Protein AF-0000000085066834 (afdb_homodimer)

Organism: Acidithiobacillus ferrooxidans (strain ATCC 23270 / DSM 14882 / CIP 104768 / NCIMB 8455) (NCBI:txid243159)

Radius of gyration: 25.01 Å; Cα contacts (8 Å, |Δi|>4): 1212; chains: 2; bounding box: 52×75×50 Å

Foldseek 3Di:
DQDPPPPPVDDQVNQFVCVVPLQKAKDKFKQAQLRTPPLVVRVVLRCVLCVQSVADDDDSVVVVVVSVVVCVVDDTDRIKIKMKMKTRAGDDDDDSPRHDHIDIDIDIGHADDDDLVLQVQFFAEEAFPQAQEWAGQNQQGNTSPLVSLVVRVVRDDPRGPWHFHHHPVQKTAAISQWFKWFADPQEIEGEDARGHYYCAPLNVVLVVVCVVVPRHYDYYIDHPVVVVRTQWMWTAHNAAQITTHQHYPHDGHRTCNDPSNVVSSVVVVVVVHGDDD/DPDPPPPPVDDQVNQFVCVVPLQKAKDKFKQAQLRTPPLVVRVVLRCVLCVQSVADDDDSVVVVVVSVVVCVVDDTDRIKIKMKMKTSAGDDDDDSPRHDHIDIDIDIGHADDDDLVCQVQFFAEEAFPQAQEWAGQNQQGNTSPLVSLVVRVVRDDPRGPWHFHHHPVQWTAAISQWFKWFADPQEIEGEDARGHYYPAPLNVVLVVVCVVVPRHYDYYIDHPVVVVRTQWMWTAHNAAQITTHQHYPHDGHRTCNDPSNVVSSVVVVVVVHGDDD

Secondary structure (DSSP, 8-state):
-------TT--HHHHBHHHHH--EEEEEEEEETTEETTHHHHHHHHHHHHHHTTPPPPPHHHHHHHHHHHHHTS---SEEEEEEEEE--B-SSS-GGG----EEEEEEEE-----GGGTTT-EEEEE-SSPBP-SSGGGGS-BS--HHHHHHHHHS-TT-SEEEEEBTTSBEEEESSSEEEEEETTEEEEE--TTSS---HHHHHHHHHHHHTT--EEEE--BGGGGGG-SEEEEEETTTEEEEEEEETTEE--GGG-HHHHHHHHHHHHTT-S---/-----B-TT--HHHHBHHHHH--EEEEEEEEETTEETTHHHHHHHHHHHHHHTTPPPPPHHHHHHHHHHHHHTS---SEEEEEEEEE--B-SSS-GGG----EEEEEEEE-----GGGTTT-EEEEE-SSPBP-SSGGGGS-BS--HHHHHHHHHS-TT-SEEEEEBTTSBEEEESSSEEEEEETTEEEEE--TTSS---HHHHHHHHHHHHTT--EEEE--BGGGGGG-SEEEEEETTTEEEEEEEETTEE--GGG-HHHHHHHHHHHHTT-S---

Sequence (554 aa):
MDGDPLVAGACDATLDRALHYGDGLFETIAVIRGVPLFWEEHLARLERGATILNIPAPHPEVWREDLRTALDAIPAQPRLLLKLTLGRGPGPGYGSAGAGPPRRYLWLSRWPERNPHYWNPGISAAACEVALLTGAPYLGVKSLNRLNQVMARDALAPEYAEGVMMDQSGLLREGIMSNLFWVMTGVVHTPELENGGIAGVQRAAILAWLQAHGVPTRLGHWPLTVLQDADEIFFSNSLIGVWPVRYFMGRELPGHDGPITSVLLAWTREMGLGPQPMDGDPLVAGACDATLDRALHYGDGLFETIAVIRGVPLFWEEHLARLERGATILNIPAPHPEVWREDLRTALDAIPAQPRLLLKLTLGRGPGPGYGSAGAGPPRRYLWLSRWPERNPHYWNPGISAAACEVALLTGAPYLGVKSLNRLNQVMARDALAPEYAEGVMMDQSGLLREGIMSNLFWVMTGVVHTPELENGGIAGVQRAAILAWLQAHGVPTRLGHWPLTVLQDADEIFFSNSLIGVWPVRYFMGRELPGHDGPITSVLLAWTREMGLGPQP

Solvent-accessible surface area (backbone atoms only — not comparable to full-atom values): 29028 Å² total; per-residue (Å²): 141,83,74,74,50,73,31,87,84,62,40,76,64,71,47,20,23,17,41,63,24,10,35,31,33,50,48,70,36,32,21,44,67,82,40,60,57,65,50,68,59,51,51,49,51,48,45,55,37,24,55,72,69,71,35,82,65,76,60,70,64,59,56,52,52,52,48,51,55,54,56,69,72,45,81,92,51,70,52,31,34,35,37,42,34,42,24,42,13,35,45,74,76,53,48,64,87,73,36,43,68,56,39,82,46,64,39,50,35,72,54,82,82,69,68,57,43,37,45,55,58,22,27,37,33,38,78,38,88,47,54,42,71,56,78,42,76,70,49,32,32,59,41,11,54,32,48,67,38,26,53,30,44,65,70,42,60,84,80,37,78,46,31,42,23,24,30,86,87,49,33,41,42,25,30,64,86,32,35,43,38,34,24,48,94,78,32,38,34,33,44,50,42,88,58,19,37,62,81,44,66,40,49,54,50,50,54,52,51,34,53,78,70,70,41,52,72,48,72,43,83,44,51,68,69,60,61,77,67,40,61,36,42,34,34,26,26,58,64,52,36,51,36,22,29,23,30,49,83,91,38,81,42,54,11,34,71,22,79,66,50,36,54,52,45,53,52,32,39,73,68,69,29,58,71,78,132,142,76,75,72,55,67,33,84,85,62,40,75,63,73,48,20,24,17,40,62,24,10,35,32,33,50,46,70,34,31,24,45,67,80,40,60,57,63,50,68,58,51,53,50,50,48,44,54,36,23,56,70,69,70,35,82,65,75,63,70,64,58,54,52,52,51,48,51,55,54,56,68,73,44,81,91,50,68,51,32,34,35,36,43,34,44,24,41,12,35,45,73,78,53,48,63,85,72,36,44,67,58,40,81,45,68,39,56,37,72,52,81,84,70,68,54,43,36,46,55,58,22,26,36,36,38,78,39,87,48,55,41,72,56,76,41,76,70,50,32,32,59,43,10,54,32,49,66,39,26,52,30,45,64,70,43,60,84,81,38,78,45,31,42,23,23,31,84,86,47,33,41,43,25,30,66,84,33,35,42,38,34,26,48,93,78,31,39,34,34,44,51,42,89,58,20,36,64,81,43,67,39,49,54,51,50,53,51,50,33,54,76,68,70,43,53,72,48,72,44,85,44,50,68,69,60,62,77,67,40,61,36,40,36,35,27,27,58,64,52,36,52,36,23,28,23,32,46,83,91,38,81,42,53,10,34,69,22,78,66,50,36,54,53,45,54,54,33,39,74,69,68,29,57,71,78,133

Nearest PDB structures (foldseek):
  2y4r-assembly1_B  TM=9.196E-01  e=1.314E-25  Pseudomonas aeruginosa PAO1
  5cm0-assembly1_B-2  TM=8.762E-01  e=2.856E-23  Geoglobus acetivorans
  6thq-assembly1_A  TM=8.817E-01  e=1.125E-18  Thermoproteus uzoniensis 768-20
  2dab-assembly1_A  TM=8.550E-01  e=9.388E-19  Bacillus sp. YM-1
  4tvi-assembly1_B  TM=8.442E-01  e=9.876E-17  Brucella abortus 2308

InterPro domains:
  IPR001544 Aminotransferase class IV [PF01063] (24-246)
  IPR017824 Aminodeoxychorismate lyase, class IV [TIGR03461] (15-248)
  IPR018300 Aminotransferase, class IV, conserved site [PS00770] (174-203)
  IPR036038 Aminotransferase-like, PLP-dependent enzymes [SSF56752] (15-270)
  IPR043131 Branched-chain-amino-acid aminotransferase-like, N-terminal [G3DSA:3.30.470.10] (11-107)
  IPR043132 Branched-chain-amino-acid aminotransferase-like, C-terminal [G3DSA:3.20.10.10] (117-264)
  IPR050571 Class-IV Pyridoxal-Phosphate-Dependent Aminotransferase [PTHR42743] (15-271)

Structure (mmCIF, N/CA/C/O backbone):
data_AF-0000000085066834-model_v1
#
loop_
_entity.id
_entity.type
_entity.pdbx_description
1 polymer 'aminodeoxychorismate lyase'
#
loop_
_atom_site.group_PDB
_atom_site.id
_atom_site.type_symbol
_atom_site.label_atom_id
_atom_site.label_alt_id
_atom_site.label_comp_id
_atom_site.label_asym_id
_atom_site.label_entity_id
_atom_site.label_seq_id
_atom_site.pdbx_PDB_ins_code
_atom_site.Cartn_x
_atom_site.Cartn_y
_atom_site.Cartn_z
_atom_site.occupancy
_atom_site.B_iso_or_equiv
_atom_site.auth_seq_id
_atom_site.auth_comp_id
_atom_site.auth_asym_id
_atom_site.auth_atom_id
_atom_site.pdbx_PDB_model_num
ATOM 1 N N . MET A 1 1 ? -22.203 10.453 16.875 1 18.72 1 MET A N 1
ATOM 2 C CA . MET A 1 1 ? -22.828 11.125 15.742 1 18.72 1 MET A CA 1
ATOM 3 C C . MET A 1 1 ? -22 10.93 14.477 1 18.72 1 MET A C 1
ATOM 5 O O . MET A 1 1 ? -20.969 11.57 14.312 1 18.72 1 MET A O 1
ATOM 9 N N . ASP A 1 2 ? -21.859 9.617 13.836 1 23.91 2 ASP A N 1
ATOM 10 C CA . ASP A 1 2 ? -21.359 8.539 12.984 1 23.91 2 ASP A CA 1
ATOM 11 C C . ASP A 1 2 ? -21.656 8.82 11.516 1 23.91 2 ASP A C 1
ATOM 13 O O . ASP A 1 2 ? -22.812 8.75 11.086 1 23.91 2 ASP A O 1
ATOM 17 N N . GLY A 1 3 ? -21.438 9.992 10.914 1 29.48 3 GLY A N 1
ATOM 18 C CA . GLY A 1 3 ? -22.047 10.812 9.891 1 29.48 3 GLY A CA 1
ATOM 19 C C . GLY A 1 3 ? -22.141 10.117 8.547 1 29.48 3 GLY A C 1
ATOM 20 O O . GLY A 1 3 ? -21.312 9.266 8.219 1 29.48 3 GLY A O 1
ATOM 21 N N . ASP A 1 4 ? -23.422 9.836 8.219 1 34.69 4 ASP A N 1
ATOM 22 C CA . ASP A 1 4 ? -24 9.172 7.055 1 34.69 4 ASP A CA 1
ATOM 23 C C . ASP A 1 4 ? -23.5 9.805 5.758 1 34.69 4 ASP A C 1
ATOM 25 O O . ASP A 1 4 ? -23.938 10.898 5.387 1 34.69 4 ASP A O 1
ATOM 29 N N . PRO A 1 5 ? -22.203 9.836 5.566 1 36.81 5 PRO A N 1
ATOM 30 C CA . PRO A 1 5 ? -21.891 10.523 4.305 1 36.81 5 PRO A CA 1
ATOM 31 C C . PRO A 1 5 ? -22.828 10.094 3.168 1 36.81 5 PRO A C 1
ATOM 33 O O . PRO A 1 5 ? -23.188 8.914 3.068 1 36.81 5 PRO A O 1
ATOM 36 N N . LEU A 1 6 ? -23.766 11 2.842 1 38.53 6 LEU A N 1
ATOM 37 C CA . LEU A 1 6 ? -24.594 10.945 1.646 1 38.53 6 LEU A CA 1
ATOM 38 C C . LEU A 1 6 ? -23.766 10.57 0.422 1 38.53 6 LEU A C 1
ATOM 40 O O . LEU A 1 6 ? -22.953 11.367 -0.039 1 38.53 6 LEU A O 1
ATOM 44 N N . VAL A 1 7 ? -23 9.414 0.612 1 41.34 7 VAL A N 1
ATOM 45 C CA . VAL A 1 7 ? -22.266 9.094 -0.608 1 41.34 7 VAL A CA 1
ATOM 46 C C . VAL A 1 7 ? -23.25 8.625 -1.687 1 41.34 7 VAL A C 1
ATOM 48 O O . VAL A 1 7 ? -23.969 7.641 -1.495 1 41.34 7 VAL A O 1
ATOM 51 N N . ALA A 1 8 ? -23.641 9.469 -2.439 1 38.81 8 ALA A N 1
ATOM 52 C CA . ALA A 1 8 ? -24.312 8.914 -3.605 1 38.81 8 ALA A CA 1
ATOM 53 C C . ALA A 1 8 ? -23.578 7.703 -4.156 1 38.81 8 ALA A C 1
ATOM 55 O O . ALA A 1 8 ? -22.391 7.789 -4.492 1 38.81 8 ALA A O 1
ATOM 56 N N . GLY A 1 9 ? -24.141 6.543 -3.961 1 44.72 9 GLY A N 1
ATOM 57 C CA . GLY A 1 9 ? -23.609 5.273 -4.438 1 44.72 9 GLY A CA 1
ATOM 58 C C . GLY A 1 9 ? -22.812 4.527 -3.383 1 44.72 9 GLY A C 1
ATOM 59 O O . GLY A 1 9 ? -22.016 3.643 -3.707 1 44.72 9 GLY A O 1
ATOM 60 N N . ALA A 1 10 ? -23.109 5.016 -2.109 1 55.75 10 ALA A N 1
ATOM 61 C CA . ALA A 1 10 ? -22.344 4.449 -1.001 1 55.75 10 ALA A CA 1
ATOM 62 C C . ALA A 1 10 ? -22.844 3.051 -0.646 1 55.75 10 ALA A C 1
ATOM 64 O O . ALA A 1 10 ? -24.047 2.812 -0.597 1 55.75 10 ALA A O 1
ATOM 65 N N . CYS A 1 11 ? -22 2.08 -0.94 1 64.31 11 CYS A N 1
ATOM 66 C CA . CYS A 1 11 ? -22.172 0.755 -0.353 1 64.31 11 CYS A CA 1
ATOM 67 C C . CYS A 1 11 ? -21.188 0.544 0.794 1 64.31 11 CYS A C 1
ATOM 69 O O . CYS A 1 11 ? -20.312 1.379 1.029 1 64.31 11 CYS A O 1
ATOM 71 N N . ASP A 1 12 ? -21.5 -0.276 1.572 1 72.25 12 ASP A N 1
ATOM 72 C CA . ASP A 1 12 ? -20.734 -0.561 2.781 1 72.25 12 ASP A CA 1
ATOM 73 C C . ASP A 1 12 ? -19.234 -0.602 2.486 1 72.25 12 ASP A C 1
ATOM 75 O O . ASP A 1 12 ? -18.422 -0.123 3.285 1 72.25 12 ASP A O 1
ATOM 79 N N . ALA A 1 13 ? -18.953 -1.01 1.294 1 78.44 13 ALA A N 1
ATOM 80 C CA . ALA A 1 13 ? -17.547 -1.137 0.933 1 78.44 13 ALA A CA 1
ATOM 81 C C . ALA A 1 13 ? -16.891 0.234 0.802 1 78.44 13 ALA A C 1
ATOM 83 O O . ALA A 1 13 ? -15.688 0.379 1.048 1 78.44 13 ALA A O 1
ATOM 84 N N . THR A 1 14 ? -17.719 1.212 0.562 1 83.12 14 THR A N 1
ATOM 85 C CA . THR A 1 14 ? -17.172 2.549 0.354 1 83.12 14 THR A CA 1
ATOM 86 C C . THR A 1 14 ? -16.797 3.193 1.685 1 83.12 14 THR A C 1
ATOM 88 O O . THR A 1 14 ? -16.078 4.195 1.716 1 83.12 14 THR A O 1
ATOM 91 N N . LEU A 1 15 ? -17.203 2.559 2.734 1 85.69 15 LEU A N 1
ATOM 92 C CA . LEU A 1 15 ? -16.891 3.104 4.051 1 85.69 15 LEU A CA 1
ATOM 93 C C . LEU A 1 15 ? -15.727 2.359 4.684 1 85.69 15 LEU A C 1
ATOM 95 O O . LEU A 1 15 ? -15.219 2.771 5.73 1 85.69 15 LEU A O 1
ATOM 99 N N . ASP A 1 16 ? -15.398 1.299 4.059 1 91.88 16 ASP A N 1
ATOM 100 C CA . ASP A 1 16 ? -14.359 0.431 4.605 1 91.88 16 ASP A CA 1
ATOM 101 C C . ASP A 1 16 ? -12.977 1.032 4.391 1 91.88 16 ASP A C 1
ATOM 103 O O . ASP A 1 16 ? -12.625 1.428 3.277 1 91.88 16 ASP A O 1
ATOM 107 N N . ARG A 1 17 ? -12.164 1.095 5.465 1 96.38 17 ARG A N 1
ATOM 108 C CA . ARG A 1 17 ? -10.781 1.537 5.398 1 96.38 17 ARG A CA 1
ATOM 109 C C . ARG A 1 17 ? -10 0.752 4.348 1 96.38 17 ARG A C 1
ATOM 111 O O . ARG A 1 17 ? -8.977 1.225 3.844 1 96.38 17 ARG A O 1
ATOM 118 N N . ALA A 1 18 ? -10.539 -0.441 3.969 1 96.12 18 ALA A N 1
ATOM 119 C CA . ALA A 1 18 ? -9.938 -1.228 2.893 1 96.12 18 ALA A CA 1
ATOM 120 C C . ALA A 1 18 ? -9.883 -0.427 1.596 1 96.12 18 ALA A C 1
ATOM 122 O O . ALA A 1 18 ? -8.883 -0.469 0.876 1 96.12 18 ALA A O 1
ATOM 123 N N . LEU A 1 19 ? -10.898 0.319 1.286 1 94.19 19 LEU A N 1
ATOM 124 C 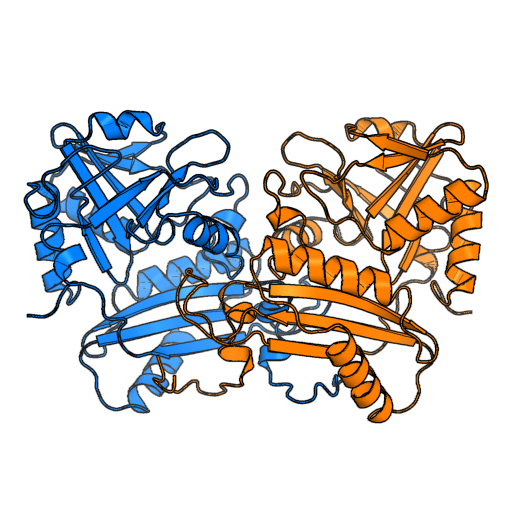CA . LEU A 1 19 ? -10.945 1.114 0.064 1 94.19 19 LEU A CA 1
ATOM 125 C C . LEU A 1 19 ? -10.078 2.365 0.194 1 94.19 19 LEU A C 1
ATOM 127 O O . LEU A 1 19 ? -9.438 2.783 -0.771 1 94.19 19 LEU A O 1
ATOM 131 N N . HIS A 1 20 ? -9.969 2.887 1.407 1 95.06 20 HIS A N 1
ATOM 132 C CA . HIS A 1 20 ? -9.422 4.227 1.591 1 95.06 20 HIS A CA 1
ATOM 133 C C . HIS A 1 20 ? -7.922 4.18 1.851 1 95.06 20 HIS A C 1
ATOM 135 O O . HIS A 1 20 ? -7.199 5.121 1.518 1 95.06 20 HIS A O 1
ATOM 141 N N . TYR A 1 21 ? -7.484 3.094 2.457 1 97.56 21 TYR A N 1
ATOM 142 C CA . TYR A 1 21 ? -6.098 3.059 2.906 1 97.56 21 TYR A CA 1
ATOM 143 C C . TYR A 1 21 ? -5.441 1.731 2.549 1 97.56 21 TYR A C 1
ATOM 145 O O . TYR A 1 21 ? -4.281 1.491 2.895 1 97.56 21 TYR A O 1
ATOM 153 N N . GLY A 1 22 ? -6.176 0.832 1.85 1 98.06 22 GLY A N 1
ATOM 154 C CA . GLY A 1 22 ? -5.672 -0.522 1.69 1 98.06 22 GLY A CA 1
ATOM 155 C C . GLY A 1 22 ? -5.512 -1.259 3.008 1 98.06 22 GLY A C 1
ATOM 156 O O . GLY A 1 22 ? -4.66 -2.141 3.133 1 98.06 22 GLY A O 1
ATOM 157 N N . ASP A 1 23 ? -6.293 -0.804 3.965 1 98.31 23 ASP A N 1
ATOM 158 C CA . ASP A 1 23 ? -6.215 -1.333 5.324 1 98.31 23 ASP A CA 1
ATOM 159 C C . ASP A 1 23 ? -6.949 -2.668 5.434 1 98.31 23 ASP A C 1
ATOM 161 O O . ASP A 1 23 ? -8.023 -2.746 6.039 1 98.31 23 ASP A O 1
ATOM 165 N N . GLY A 1 24 ? -6.32 -3.662 4.906 1 98.38 24 GLY A N 1
ATOM 166 C CA . GLY A 1 24 ? -6.855 -5.012 4.824 1 98.38 24 GLY A CA 1
ATOM 167 C C . GLY A 1 24 ? -5.906 -5.992 4.156 1 98.38 24 GLY A C 1
ATOM 168 O O . GLY A 1 24 ? -4.758 -5.652 3.871 1 98.38 24 GLY A O 1
ATOM 169 N N . LEU A 1 25 ? -6.355 -7.219 4.012 1 98.62 25 LEU A N 1
ATOM 170 C CA . LEU A 1 25 ? -5.562 -8.281 3.398 1 98.62 25 LEU A CA 1
ATOM 171 C C . LEU A 1 25 ? -6.461 -9.273 2.666 1 98.62 25 LEU A C 1
ATOM 173 O O . LEU A 1 25 ? -7.688 -9.203 2.764 1 98.62 25 LEU A O 1
ATOM 177 N N . PHE A 1 26 ? -5.82 -10.156 1.838 1 98.19 26 PHE A N 1
ATOM 178 C CA . PHE A 1 26 ? -6.641 -11.016 0.998 1 98.19 26 PHE A CA 1
ATOM 179 C C . PHE A 1 26 ? -5.957 -12.359 0.763 1 98.19 26 PHE A C 1
ATOM 181 O O . PHE A 1 26 ? -4.785 -12.531 1.104 1 98.19 26 PHE A O 1
ATOM 188 N N . GLU A 1 27 ? -6.676 -13.273 0.318 1 98.19 27 GLU A N 1
ATOM 189 C CA . GLU A 1 27 ? -6.227 -14.562 -0.186 1 98.19 27 GLU A CA 1
ATOM 190 C C . GLU A 1 27 ? -6.848 -14.875 -1.544 1 98.19 27 GLU A C 1
ATOM 192 O O . GLU A 1 27 ? -8.008 -14.539 -1.794 1 98.19 27 GLU A O 1
ATOM 197 N N . THR A 1 28 ? -6.117 -15.43 -2.389 1 98 28 THR A N 1
ATOM 198 C CA . THR A 1 28 ? -6.59 -16.016 -3.641 1 98 28 THR A CA 1
ATOM 199 C C . THR A 1 28 ? -6.426 -17.531 -3.631 1 98 28 THR A C 1
ATOM 201 O O . THR A 1 28 ? -5.324 -18.031 -3.416 1 98 28 THR A O 1
ATOM 204 N N . ILE A 1 29 ? -7.508 -18.219 -3.836 1 98.5 29 ILE A N 1
ATOM 205 C CA . ILE A 1 29 ? -7.547 -19.672 -3.617 1 98.5 29 ILE A CA 1
ATOM 206 C C . ILE A 1 29 ? -8.164 -20.359 -4.832 1 98.5 29 ILE A C 1
ATOM 208 O O . ILE A 1 29 ? -9.172 -19.891 -5.371 1 98.5 29 ILE A O 1
ATOM 212 N N . ALA A 1 30 ? -7.547 -21.438 -5.273 1 98.5 30 ALA A N 1
ATOM 213 C CA . ALA A 1 30 ? -8.156 -22.297 -6.293 1 98.5 30 ALA A CA 1
ATOM 214 C C . ALA A 1 30 ? -9.234 -23.188 -5.695 1 98.5 30 ALA A C 1
ATOM 216 O O . ALA A 1 30 ? -9.023 -23.828 -4.664 1 98.5 30 ALA A O 1
ATOM 217 N N . VAL A 1 31 ? -10.375 -23.188 -6.281 1 97.75 31 VAL A N 1
ATOM 218 C CA . VAL A 1 31 ? -11.438 -24.125 -5.93 1 97.75 31 VAL A CA 1
ATOM 219 C C . VAL A 1 31 ? -11.617 -25.141 -7.051 1 97.75 31 VAL A C 1
ATOM 221 O O . VAL A 1 31 ? -12.039 -24.797 -8.156 1 97.75 31 VAL A O 1
ATOM 224 N N . ILE A 1 32 ? -11.273 -26.391 -6.742 1 97.75 32 ILE A N 1
ATOM 225 C CA . ILE A 1 32 ? -11.344 -27.469 -7.715 1 97.75 32 ILE A CA 1
ATOM 226 C C . ILE A 1 32 ? -12.484 -28.422 -7.348 1 97.75 32 ILE A C 1
ATOM 228 O O . ILE A 1 32 ? -12.469 -29.031 -6.277 1 97.75 32 ILE A O 1
ATOM 232 N N . ARG A 1 33 ? -13.477 -28.484 -8.227 1 95.69 33 ARG A N 1
ATOM 233 C CA . ARG A 1 33 ? -14.656 -29.312 -7.992 1 95.69 33 ARG A CA 1
ATOM 234 C C . ARG A 1 33 ? -15.258 -29.047 -6.621 1 95.69 33 ARG A C 1
ATOM 236 O O . ARG A 1 33 ? -15.508 -29.969 -5.848 1 95.69 33 ARG A O 1
ATOM 243 N N . GLY A 1 34 ? -15.336 -27.797 -6.305 1 95.44 34 GLY A N 1
ATOM 244 C CA . GLY A 1 34 ? -16.016 -27.344 -5.105 1 95.44 34 GLY A CA 1
ATOM 245 C C . GLY A 1 34 ? -15.133 -27.375 -3.869 1 95.44 34 GLY A C 1
ATOM 246 O O . GLY A 1 34 ? -15.562 -26.984 -2.783 1 95.44 34 GLY A O 1
ATOM 247 N N . VAL A 1 35 ? -13.93 -27.828 -4.047 1 97.31 35 VAL A N 1
ATOM 248 C CA . VAL A 1 35 ? -13.031 -27.969 -2.906 1 97.31 35 VAL A CA 1
ATOM 249 C C . VAL A 1 35 ? -11.906 -26.938 -3 1 97.31 35 VAL A C 1
ATOM 251 O O . VAL A 1 35 ? -11.148 -26.922 -3.969 1 97.31 35 VAL A O 1
ATOM 254 N N . PRO A 1 36 ? -11.797 -26.016 -1.982 1 98.38 36 PRO A N 1
ATOM 255 C CA . PRO A 1 36 ? -10.672 -25.078 -1.989 1 98.38 36 PRO A CA 1
ATOM 256 C C . PRO A 1 36 ? -9.336 -25.75 -1.68 1 98.38 36 PRO A C 1
ATOM 258 O O . PRO A 1 36 ? -9.227 -26.484 -0.698 1 98.38 36 PRO A O 1
ATOM 261 N N . LEU A 1 37 ? -8.359 -25.516 -2.531 1 98.69 37 LEU A N 1
ATOM 262 C CA . LEU A 1 37 ? -7.035 -26.094 -2.305 1 98.69 37 LEU A CA 1
ATOM 263 C C . LEU A 1 37 ? -6.316 -25.359 -1.175 1 98.69 37 LEU A C 1
ATOM 265 O O . LEU A 1 37 ? -6.336 -24.125 -1.116 1 98.69 37 LEU A O 1
ATOM 269 N N . PHE A 1 38 ? -5.715 -26.172 -0.218 1 98.56 38 PHE A N 1
ATOM 270 C CA . PHE A 1 38 ? -4.887 -25.656 0.872 1 98.56 38 PHE A CA 1
ATOM 271 C C . PHE A 1 38 ? -5.652 -24.641 1.702 1 98.56 38 PHE A C 1
ATOM 273 O O . PHE A 1 38 ? -5.129 -23.562 2.018 1 98.56 38 PHE A O 1
ATOM 280 N N . TRP A 1 39 ? -6.883 -24.906 2.014 1 98.38 39 TRP A N 1
ATOM 281 C CA . TRP A 1 39 ? -7.797 -24.016 2.711 1 98.38 39 TRP A CA 1
ATOM 282 C C . TRP A 1 39 ? -7.223 -23.578 4.059 1 98.38 39 TRP A C 1
ATOM 284 O O . TRP A 1 39 ? -7.148 -22.391 4.355 1 98.38 39 TRP A O 1
ATOM 294 N N . GLU A 1 40 ? -6.809 -24.547 4.812 1 98.25 40 GLU A N 1
ATOM 295 C CA . GLU A 1 40 ? -6.316 -24.266 6.156 1 98.25 40 GLU A CA 1
ATOM 296 C C . GLU A 1 40 ? -5.055 -23.406 6.113 1 98.25 40 GLU A C 1
ATOM 298 O O . GLU A 1 40 ? -4.871 -22.516 6.945 1 98.25 40 GLU A O 1
ATOM 303 N N . GLU A 1 41 ? -4.16 -23.703 5.168 1 98.62 41 GLU A N 1
ATOM 304 C CA . GLU A 1 41 ? -2.922 -22.938 5.023 1 98.62 41 GLU A CA 1
ATOM 305 C C . GLU A 1 41 ? -3.207 -21.484 4.641 1 98.62 41 GLU A C 1
ATOM 307 O O . GLU A 1 41 ? -2.547 -20.578 5.129 1 98.62 41 GLU A O 1
ATOM 312 N N . HIS A 1 42 ? -4.188 -21.281 3.775 1 98.75 42 HIS A N 1
ATOM 313 C CA . HIS A 1 42 ? -4.574 -19.922 3.395 1 98.75 42 HIS A CA 1
ATOM 314 C C . HIS A 1 42 ? -5.16 -19.172 4.582 1 98.75 42 HIS A C 1
ATOM 316 O O . HIS A 1 42 ? -4.82 -18 4.805 1 98.75 42 HIS A O 1
ATOM 322 N N . LEU A 1 43 ? -6.031 -19.812 5.352 1 98.5 43 LEU A N 1
ATOM 323 C CA . LEU A 1 43 ? -6.652 -19.156 6.492 1 98.5 43 LEU A CA 1
ATOM 324 C C . LEU A 1 43 ? -5.617 -18.844 7.57 1 98.5 43 LEU A C 1
ATOM 326 O O . LEU A 1 43 ? -5.695 -17.812 8.234 1 98.5 43 LEU A O 1
ATOM 330 N N . ALA A 1 44 ? -4.695 -19.734 7.707 1 98.25 44 ALA A N 1
ATOM 331 C CA . ALA A 1 44 ? -3.619 -19.484 8.664 1 98.25 44 ALA A CA 1
ATOM 332 C C . ALA A 1 44 ? -2.793 -18.266 8.266 1 98.25 44 ALA A C 1
ATOM 334 O O . ALA A 1 44 ? -2.441 -17.453 9.109 1 98.25 44 ALA A O 1
ATOM 335 N N . ARG A 1 45 ? -2.461 -18.188 7 1 98 45 ARG A N 1
ATOM 336 C CA . ARG A 1 45 ? -1.711 -17.031 6.535 1 98 45 ARG A CA 1
ATOM 337 C C . ARG A 1 45 ? -2.525 -15.75 6.703 1 98 45 ARG A C 1
ATOM 339 O O . ARG A 1 45 ? -1.985 -14.703 7.082 1 98 45 ARG A O 1
ATOM 346 N N . LEU A 1 46 ? -3.77 -15.844 6.383 1 98.5 46 LEU A N 1
ATOM 347 C CA . LEU A 1 46 ? -4.66 -14.703 6.57 1 98.5 46 LEU A CA 1
ATOM 348 C C . LEU A 1 46 ? -4.648 -14.242 8.023 1 98.5 46 LEU A C 1
ATOM 350 O O . LEU A 1 46 ? -4.539 -13.039 8.297 1 98.5 46 LEU A O 1
ATOM 354 N N . GLU A 1 47 ? -4.734 -15.164 8.914 1 98.19 47 GLU A N 1
ATOM 355 C CA . GLU A 1 47 ? -4.754 -14.852 10.344 1 98.19 47 GLU A CA 1
ATOM 356 C C . GLU A 1 47 ? -3.436 -14.227 10.789 1 98.19 47 GLU A C 1
ATOM 358 O O . GLU A 1 47 ? -3.428 -13.258 11.555 1 98.19 47 GLU A O 1
ATOM 363 N N . ARG A 1 48 ? -2.34 -14.781 10.359 1 97.56 48 ARG A N 1
ATOM 364 C CA . ARG A 1 48 ? -1.032 -14.227 10.695 1 97.56 48 ARG A CA 1
ATOM 365 C C . ARG A 1 48 ? -0.896 -12.797 10.18 1 97.56 48 ARG A C 1
ATOM 367 O O . ARG A 1 48 ? -0.384 -11.922 10.891 1 97.56 48 ARG A O 1
ATOM 374 N N . GLY A 1 49 ? -1.302 -12.609 8.945 1 98.19 49 GLY A N 1
ATOM 375 C CA . GLY A 1 49 ? -1.277 -11.258 8.391 1 98.19 49 GLY A CA 1
ATOM 376 C C . GLY A 1 49 ? -2.152 -10.289 9.156 1 98.19 49 GLY A C 1
ATOM 377 O O . GLY A 1 49 ? -1.751 -9.148 9.406 1 98.19 49 GLY A O 1
ATOM 378 N N . ALA A 1 50 ? -3.344 -10.734 9.523 1 98.38 50 ALA A N 1
ATOM 379 C CA . ALA A 1 50 ? -4.258 -9.898 10.297 1 98.38 50 ALA A CA 1
ATOM 380 C C . ALA A 1 50 ? -3.627 -9.484 11.625 1 98.38 50 ALA A C 1
ATOM 382 O O . ALA A 1 50 ? -3.775 -8.336 12.062 1 98.38 50 ALA A O 1
ATOM 383 N N . THR A 1 51 ? -2.939 -10.383 12.234 1 97.81 51 THR A N 1
ATOM 384 C CA . THR A 1 51 ? -2.258 -10.102 13.492 1 97.81 51 THR A CA 1
ATOM 385 C C . THR A 1 51 ? -1.195 -9.023 13.297 1 97.81 51 THR A C 1
ATOM 387 O O . THR A 1 51 ? -1.105 -8.086 14.094 1 97.81 51 THR A O 1
ATOM 390 N N . ILE A 1 52 ? -0.447 -9.125 12.289 1 97 52 ILE A N 1
ATOM 391 C CA . ILE A 1 52 ? 0.608 -8.164 12 1 97 52 ILE A CA 1
ATOM 392 C C . ILE A 1 52 ? -0.003 -6.781 11.773 1 97 52 ILE A C 1
ATOM 394 O O . ILE A 1 52 ? 0.554 -5.77 12.203 1 97 52 ILE A O 1
ATOM 398 N N . LEU A 1 53 ? -1.189 -6.727 11.156 1 97.62 53 LEU A N 1
ATOM 399 C CA . LEU A 1 53 ? -1.853 -5.465 10.844 1 97.62 53 LEU A CA 1
ATOM 400 C C . LEU A 1 53 ? -2.738 -5.016 12 1 97.62 53 LEU A C 1
ATOM 402 O O . LEU A 1 53 ? -3.4 -3.979 11.914 1 97.62 53 LEU A O 1
ATOM 406 N N . ASN A 1 54 ? -2.844 -5.789 13.047 1 96.5 54 ASN A N 1
ATOM 407 C CA . ASN A 1 54 ? -3.697 -5.516 14.195 1 96.5 54 ASN A CA 1
ATOM 408 C C . ASN A 1 54 ? -5.172 -5.488 13.805 1 96.5 54 ASN A C 1
ATOM 410 O O . ASN A 1 54 ? -5.922 -4.621 14.258 1 96.5 54 ASN A O 1
ATOM 414 N N . ILE A 1 55 ? -5.57 -6.348 12.914 1 97.62 55 ILE A N 1
ATOM 415 C CA . ILE A 1 55 ? -6.969 -6.512 12.531 1 97.62 55 ILE A CA 1
ATOM 416 C C . ILE A 1 55 ? -7.535 -7.773 13.188 1 97.62 55 ILE A C 1
ATOM 418 O O . ILE A 1 55 ? -6.996 -8.867 13 1 97.62 55 ILE A O 1
ATOM 422 N N . PRO A 1 56 ? -8.547 -7.605 13.945 1 94.44 56 PRO A N 1
ATOM 423 C CA . PRO A 1 56 ? -9.148 -8.82 14.492 1 94.44 56 PRO A CA 1
ATOM 424 C C . PRO A 1 56 ? -9.695 -9.75 13.406 1 94.44 56 PRO A C 1
ATOM 426 O O . PRO A 1 56 ? -10.609 -9.375 12.672 1 94.44 56 PRO A O 1
ATOM 429 N N . ALA A 1 57 ? -9.125 -10.93 13.32 1 93.44 57 ALA A N 1
ATOM 430 C CA . ALA A 1 57 ? -9.555 -11.898 12.312 1 93.44 57 ALA A CA 1
ATOM 431 C C . ALA A 1 57 ? -10.805 -12.648 12.773 1 93.44 57 ALA A C 1
ATOM 433 O O . ALA A 1 57 ? -10.945 -12.977 13.953 1 93.44 57 ALA A O 1
ATOM 434 N N . PRO A 1 58 ? -11.656 -12.898 11.859 1 93.62 58 PRO A N 1
ATOM 435 C CA . PRO A 1 58 ? -12.805 -13.742 12.211 1 93.62 58 PRO A CA 1
ATOM 436 C C . PRO A 1 58 ? -12.406 -15.195 12.469 1 93.62 58 PRO A C 1
ATOM 438 O O . PRO A 1 58 ? -11.344 -15.641 12.031 1 93.62 58 PRO A O 1
ATOM 441 N N . HIS A 1 59 ? -13.297 -15.867 13.164 1 94.25 59 HIS A N 1
ATOM 442 C CA . HIS A 1 59 ? -13.117 -17.312 13.297 1 94.25 59 HIS A CA 1
ATOM 443 C C . HIS A 1 59 ? -13.133 -18 11.938 1 94.25 59 HIS A C 1
ATOM 445 O O . HIS A 1 59 ? -13.945 -17.656 11.078 1 94.25 59 HIS A O 1
ATOM 451 N N . PRO A 1 60 ? -12.25 -18.969 11.797 1 94.56 60 PRO A N 1
ATOM 452 C CA . PRO A 1 60 ? -12.141 -19.641 10.492 1 94.56 60 PRO A CA 1
ATOM 453 C C . PRO A 1 60 ? -13.469 -20.219 10.016 1 94.56 60 PRO A C 1
ATOM 455 O O . PRO A 1 60 ? -13.727 -20.266 8.812 1 94.56 60 PRO A O 1
ATOM 458 N N . GLU A 1 61 ? -14.305 -20.594 10.906 1 95.56 61 GLU A N 1
ATOM 459 C CA . GLU A 1 61 ? -15.578 -21.234 10.555 1 95.56 61 GLU A CA 1
ATOM 460 C C . GLU A 1 61 ? -16.484 -20.25 9.805 1 95.56 61 GLU A C 1
ATOM 462 O O . GLU A 1 61 ? -17.297 -20.672 8.977 1 95.56 61 GLU A O 1
ATOM 467 N N . VAL A 1 62 ? -16.328 -19.016 10.094 1 94.75 62 VAL A N 1
ATOM 468 C CA . VAL A 1 62 ? -17.141 -18 9.43 1 94.75 62 VAL A CA 1
ATOM 469 C C . VAL A 1 62 ? -16.828 -17.984 7.938 1 94.75 62 VAL A C 1
ATOM 471 O O . VAL A 1 62 ? -17.734 -17.875 7.109 1 94.75 62 VAL A O 1
ATOM 474 N N . TRP A 1 63 ? -15.586 -18.172 7.574 1 95.56 63 TRP A N 1
ATOM 475 C CA . TRP A 1 63 ? -15.18 -18.234 6.172 1 95.56 63 TRP A CA 1
ATOM 476 C C . TRP A 1 63 ? -15.734 -19.469 5.488 1 95.56 63 TRP A C 1
ATOM 478 O O . TRP A 1 63 ? -16.125 -19.422 4.32 1 95.56 63 TRP A O 1
ATOM 488 N N . ARG A 1 64 ? -15.719 -20.531 6.188 1 95.44 64 ARG A N 1
ATOM 489 C CA . ARG A 1 64 ? -16.25 -21.781 5.633 1 95.44 64 ARG A CA 1
ATOM 490 C C . ARG A 1 64 ? -17.734 -21.656 5.324 1 95.44 64 ARG A C 1
ATOM 492 O O . ARG A 1 64 ? -18.203 -22.125 4.281 1 95.44 64 ARG A O 1
ATOM 499 N N . GLU A 1 65 ? -18.438 -21.047 6.266 1 94.19 65 GLU A N 1
ATOM 500 C CA . GLU A 1 65 ? -19.859 -20.812 6.062 1 94.19 65 GLU A CA 1
ATOM 501 C C . GLU A 1 65 ? -20.109 -19.891 4.875 1 94.19 65 GLU A C 1
ATOM 503 O O . GLU A 1 65 ? -21 -20.141 4.062 1 94.19 65 GLU A O 1
ATOM 508 N N . ASP A 1 66 ? -19.297 -18.859 4.758 1 92.62 66 ASP A N 1
ATOM 509 C CA . ASP A 1 66 ? -19.406 -17.953 3.621 1 92.62 66 ASP A CA 1
ATOM 510 C C . ASP A 1 66 ? -19.188 -18.688 2.303 1 92.62 66 ASP A C 1
ATOM 512 O O . ASP A 1 66 ? -19.922 -18.484 1.338 1 92.62 66 ASP A O 1
ATOM 516 N N . LEU A 1 67 ? -18.172 -19.562 2.293 1 94 67 LEU A N 1
ATOM 517 C CA . LEU A 1 67 ? -17.828 -20.297 1.08 1 94 67 LEU A CA 1
ATOM 518 C C . LEU A 1 67 ? -18.969 -21.25 0.698 1 94 67 LEU A C 1
ATOM 520 O O . LEU A 1 67 ? -19.375 -21.297 -0.464 1 94 67 LEU A O 1
ATOM 524 N N . ARG A 1 68 ? -19.438 -21.953 1.687 1 94.5 68 ARG A N 1
ATOM 525 C CA . ARG A 1 68 ? -20.547 -22.891 1.433 1 94.5 68 ARG A CA 1
ATOM 526 C C . ARG A 1 68 ? -21.734 -22.156 0.838 1 94.5 68 ARG A C 1
ATOM 528 O O . ARG A 1 68 ? -22.312 -22.594 -0.165 1 94.5 68 ARG A O 1
ATOM 535 N N . THR A 1 69 ? -22.109 -21.047 1.439 1 92.31 69 THR A N 1
ATOM 536 C CA . THR A 1 69 ? -23.234 -20.25 0.979 1 92.31 69 THR A CA 1
ATOM 537 C C . THR A 1 69 ? -23.031 -19.781 -0.458 1 92.31 69 THR A C 1
ATOM 539 O O . THR A 1 69 ? -23.938 -19.859 -1.286 1 92.31 69 THR A O 1
ATOM 542 N N . ALA A 1 70 ? -21.844 -19.359 -0.751 1 91.12 70 ALA A N 1
ATOM 543 C CA . ALA A 1 70 ? -21.516 -18.859 -2.082 1 91.12 70 ALA A CA 1
ATOM 544 C C . ALA A 1 70 ? -21.562 -19.969 -3.123 1 91.12 70 ALA A C 1
ATOM 546 O O . ALA A 1 70 ? -22.109 -19.781 -4.215 1 91.12 70 ALA A O 1
ATOM 547 N N . LEU A 1 71 ? -20.984 -21.125 -2.775 1 92.31 71 LEU A N 1
ATOM 548 C CA . LEU A 1 71 ? -20.953 -22.25 -3.707 1 92.31 71 LEU A CA 1
ATOM 549 C C . LEU A 1 71 ? -22.359 -22.766 -3.982 1 92.31 71 LEU A C 1
ATOM 551 O O . LEU A 1 71 ? -22.672 -23.172 -5.109 1 92.31 71 LEU A O 1
ATOM 555 N N . ASP A 1 72 ? -23.188 -22.672 -2.945 1 91.56 72 ASP A N 1
ATOM 556 C CA . ASP A 1 72 ? -24.562 -23.156 -3.08 1 91.56 72 ASP A CA 1
ATOM 557 C C . ASP A 1 72 ? -25.375 -22.219 -3.971 1 91.56 72 ASP A C 1
ATOM 559 O O . ASP A 1 72 ? -26.406 -22.625 -4.512 1 91.56 72 ASP A O 1
ATOM 563 N N . ALA A 1 73 ? -24.938 -21.047 -4.121 1 89.81 73 ALA A N 1
ATOM 564 C CA . ALA A 1 73 ? -25.703 -20.031 -4.828 1 89.81 73 ALA A CA 1
ATOM 565 C C . ALA A 1 73 ? -25.406 -20.047 -6.324 1 89.81 73 ALA A C 1
ATOM 567 O O . ALA A 1 73 ? -26.047 -19.344 -7.102 1 89.81 73 ALA A O 1
ATOM 568 N N . ILE A 1 74 ? -24.438 -20.906 -6.746 1 89.69 74 ILE A N 1
ATOM 569 C CA . ILE A 1 74 ? -24.078 -20.922 -8.156 1 89.69 74 ILE A CA 1
ATOM 570 C C . ILE A 1 74 ? -24.047 -22.359 -8.664 1 89.69 74 ILE A C 1
ATOM 572 O O . ILE A 1 74 ? -23.922 -23.297 -7.883 1 89.69 74 ILE A O 1
ATOM 576 N N . PRO A 1 75 ? -24.203 -22.469 -10.023 1 90.69 75 PRO A N 1
ATOM 577 C CA . PRO A 1 75 ? -24.016 -23.812 -10.562 1 90.69 75 PRO A CA 1
ATOM 578 C C . PRO A 1 75 ? -22.609 -24.359 -10.336 1 90.69 75 PRO A C 1
ATOM 580 O O . PRO A 1 75 ? -21.641 -23.594 -10.312 1 90.69 75 PRO A O 1
ATOM 583 N N . ALA A 1 76 ? -22.594 -25.656 -10.234 1 91.25 76 ALA A N 1
ATOM 584 C CA . ALA A 1 76 ? -21.297 -26.312 -10.039 1 91.25 76 ALA A CA 1
ATOM 585 C C . ALA A 1 76 ? -20.375 -26.047 -11.227 1 91.25 76 ALA A C 1
ATOM 587 O O . ALA A 1 76 ? -20.797 -26.109 -12.375 1 91.25 76 ALA A O 1
ATOM 588 N N . GLN A 1 77 ? -19.141 -25.656 -10.906 1 92.44 77 GLN A N 1
ATOM 589 C CA . GLN A 1 77 ? -18.094 -25.438 -11.891 1 92.44 77 GLN A CA 1
ATOM 590 C C . GLN A 1 77 ? -16.859 -26.281 -11.578 1 92.44 77 GLN A C 1
ATOM 592 O O . GLN A 1 77 ? -16.547 -26.516 -10.414 1 92.44 77 GLN A O 1
ATOM 597 N N . PRO A 1 78 ? -16.172 -26.75 -12.648 1 94.5 78 PRO A N 1
ATOM 598 C CA . PRO A 1 78 ? -14.977 -27.562 -12.406 1 94.5 78 PRO A CA 1
ATOM 599 C C . PRO A 1 78 ? -13.875 -26.812 -11.672 1 94.5 78 PRO A C 1
ATOM 601 O O . PRO A 1 78 ? -13.148 -27.391 -10.859 1 94.5 78 PRO A O 1
ATOM 604 N N . ARG A 1 79 ? -13.68 -25.531 -12.031 1 96.44 79 ARG A N 1
ATOM 605 C CA . ARG A 1 79 ? -12.672 -24.672 -11.414 1 96.44 79 ARG A CA 1
ATOM 606 C C . ARG A 1 79 ? -13.219 -23.281 -11.18 1 96.44 79 ARG A C 1
ATOM 608 O O . ARG A 1 79 ? -13.961 -22.734 -12.008 1 96.44 79 ARG A O 1
ATOM 615 N N . LEU A 1 80 ? -12.938 -22.734 -10.008 1 95.25 80 LEU A N 1
ATOM 616 C CA . LEU A 1 80 ? -13.273 -21.359 -9.664 1 95.25 80 LEU A CA 1
ATOM 617 C C . LEU A 1 80 ? -12.102 -20.672 -8.969 1 95.25 80 LEU A C 1
ATOM 619 O O . LEU A 1 80 ? -11.227 -21.328 -8.414 1 95.25 80 LEU A O 1
ATOM 623 N N . LEU A 1 81 ? -12.008 -19.391 -9.117 1 95.5 81 LEU A N 1
ATOM 624 C CA . LEU A 1 81 ? -11.133 -18.547 -8.297 1 95.5 81 LEU A CA 1
ATOM 625 C C . LEU A 1 81 ? -11.898 -17.953 -7.125 1 95.5 81 LEU A C 1
ATOM 627 O O . LEU A 1 81 ? -12.953 -17.344 -7.309 1 95.5 81 LEU A O 1
ATOM 631 N N . LEU A 1 82 ? -11.422 -18.234 -5.961 1 95.19 82 LEU A N 1
ATOM 632 C CA . LEU A 1 82 ? -11.969 -17.672 -4.73 1 95.19 82 LEU A CA 1
ATOM 633 C C . LEU A 1 82 ? -11.047 -16.594 -4.16 1 95.19 82 LEU A C 1
ATOM 635 O O . LEU A 1 82 ? -9.859 -16.844 -3.953 1 95.19 82 LEU A O 1
ATOM 639 N N . LYS A 1 83 ? -11.609 -15.438 -3.961 1 95.62 83 LYS A N 1
ATOM 640 C CA . LYS A 1 83 ? -10.867 -14.391 -3.262 1 95.62 83 LYS A CA 1
ATOM 641 C C . LYS A 1 83 ? -11.523 -14.047 -1.929 1 95.62 83 LYS A C 1
ATOM 643 O O . LYS A 1 83 ? -12.719 -13.758 -1.88 1 95.62 83 LYS A O 1
ATOM 648 N N . LEU A 1 84 ? -10.773 -14.195 -0.875 1 95.56 84 LEU A N 1
ATOM 649 C CA . LEU A 1 84 ? -11.164 -13.703 0.442 1 95.56 84 LEU A CA 1
ATOM 650 C C . LEU A 1 84 ? -10.5 -12.359 0.742 1 95.56 84 LEU A C 1
ATOM 652 O O . LEU A 1 84 ? -9.297 -12.203 0.54 1 95.56 84 LEU A O 1
ATOM 656 N N . THR A 1 85 ? -11.289 -11.406 1.161 1 95.88 85 THR A N 1
ATOM 657 C CA . THR A 1 85 ? -10.742 -10.117 1.58 1 95.88 85 THR A CA 1
ATOM 658 C C . THR A 1 85 ? -11.234 -9.75 2.977 1 95.88 85 THR A C 1
ATOM 660 O O . THR A 1 85 ? -12.43 -9.875 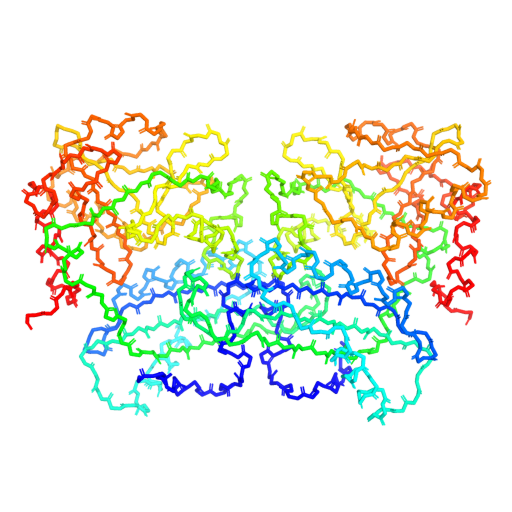3.271 1 95.88 85 THR A O 1
ATOM 663 N N . LEU A 1 86 ? -10.328 -9.453 3.846 1 96.81 86 LEU A N 1
ATOM 664 C CA . LEU A 1 86 ? -10.625 -8.914 5.168 1 96.81 86 LEU A CA 1
ATOM 665 C C . LEU A 1 86 ? -10.242 -7.445 5.258 1 96.81 86 LEU A C 1
ATOM 667 O O . LEU A 1 86 ? -9.062 -7.098 5.152 1 96.81 86 LEU A O 1
ATOM 671 N N . GLY A 1 87 ? -11.258 -6.617 5.363 1 96.38 87 GLY A N 1
ATOM 672 C CA . GLY A 1 87 ? -11.031 -5.199 5.602 1 96.38 87 GLY A CA 1
ATOM 673 C C . GLY A 1 87 ? -11.109 -4.824 7.07 1 96.38 87 GLY A C 1
ATOM 674 O O . GLY A 1 87 ? -11.82 -5.461 7.844 1 96.38 87 GLY A O 1
ATOM 675 N N . ARG A 1 88 ? -10.398 -3.83 7.477 1 96.81 88 ARG A N 1
ATOM 676 C CA . ARG A 1 88 ? -10.391 -3.365 8.859 1 96.81 88 ARG A CA 1
ATOM 677 C C . ARG A 1 88 ? -11.789 -2.973 9.312 1 96.81 88 ARG A C 1
ATOM 679 O O . ARG A 1 88 ? -12.164 -3.201 10.469 1 96.81 88 ARG A O 1
ATOM 686 N N . GLY A 1 89 ? -12.578 -2.451 8.469 1 93.56 89 GLY A N 1
ATOM 687 C CA . GLY A 1 89 ? -13.859 -1.859 8.836 1 93.56 89 GLY A CA 1
ATOM 688 C C . GLY A 1 89 ? -13.898 -0.356 8.633 1 93.56 89 GLY A C 1
ATOM 689 O O . GLY A 1 89 ? -12.906 0.247 8.227 1 93.56 89 GLY A O 1
ATOM 690 N N . PRO A 1 90 ? -15.055 0.206 8.922 1 91.56 90 PRO A N 1
ATOM 691 C CA . PRO A 1 90 ? -15.219 1.638 8.664 1 91.56 90 PRO A CA 1
ATOM 692 C C . PRO A 1 90 ? -14.484 2.51 9.672 1 91.56 90 PRO A C 1
ATOM 694 O O . PRO A 1 90 ? -14.383 2.146 10.852 1 91.56 90 PRO A O 1
ATOM 697 N N . GLY A 1 91 ? -13.953 3.672 9.219 1 87.88 91 GLY A N 1
ATOM 698 C CA . GLY A 1 91 ? -13.328 4.637 10.109 1 87.88 91 GLY A CA 1
ATOM 699 C C . GLY A 1 91 ? -12.453 5.641 9.383 1 87.88 91 GLY A C 1
ATOM 700 O O . GLY A 1 91 ? -11.789 5.293 8.398 1 87.88 91 GLY A O 1
ATOM 701 N N . PRO A 1 92 ? -12.492 6.809 9.898 1 84.75 92 PRO A N 1
ATOM 702 C CA . PRO A 1 92 ? -11.664 7.848 9.289 1 84.75 92 PRO A CA 1
ATOM 703 C C . PRO A 1 92 ? -10.234 7.863 9.828 1 84.75 92 PRO A C 1
ATOM 705 O O . PRO A 1 92 ? -9.969 7.305 10.898 1 84.75 92 PRO A O 1
ATOM 708 N N . GLY A 1 93 ? -9.352 8.453 9.008 1 89.38 93 GLY A N 1
ATOM 709 C CA . GLY A 1 93 ? -8.008 8.703 9.492 1 89.38 93 GLY A CA 1
ATOM 710 C C . GLY A 1 93 ? -7.141 7.461 9.531 1 89.38 93 GLY A C 1
ATOM 711 O O . GLY A 1 93 ? -7.629 6.352 9.305 1 89.38 93 GLY A O 1
ATOM 712 N N . TYR A 1 94 ? -5.891 7.676 9.859 1 93.56 94 TYR A N 1
ATOM 713 C CA . TYR A 1 94 ? -4.914 6.594 9.789 1 93.56 94 TYR A CA 1
ATOM 714 C C . TYR A 1 94 ? -4.898 5.789 11.078 1 93.56 94 TYR A C 1
ATOM 716 O O . TYR A 1 94 ? -4.383 4.668 11.109 1 93.56 94 TYR A O 1
ATOM 724 N N . GLY A 1 95 ? -5.457 6.348 12.148 1 92 95 GLY A N 1
ATOM 725 C CA . GLY A 1 95 ? -5.52 5.574 13.375 1 92 95 GLY A CA 1
ATOM 726 C C . GLY A 1 95 ? -6.531 4.445 13.32 1 92 95 GLY A C 1
ATOM 727 O O . GLY A 1 95 ? -7.727 4.684 13.125 1 92 95 GLY A O 1
ATOM 728 N N . SER A 1 96 ? -6.078 3.24 13.594 1 87.81 96 SER A N 1
ATOM 729 C CA . SER A 1 96 ? -6.953 2.08 13.438 1 87.81 96 SER A CA 1
ATOM 730 C C . SER A 1 96 ? -7.836 1.886 14.664 1 87.81 96 SER A C 1
ATOM 732 O O . SER A 1 96 ? -8.836 1.166 14.609 1 87.81 96 SER A O 1
ATOM 734 N N . ALA A 1 97 ? -7.512 2.461 15.781 1 84.44 97 ALA A N 1
ATOM 735 C CA . ALA A 1 97 ? -8.242 2.252 17.031 1 84.44 97 ALA A CA 1
ATOM 736 C C . ALA A 1 97 ? -9.688 2.723 16.906 1 84.44 97 ALA A C 1
ATOM 738 O O . ALA A 1 97 ? -10.586 2.188 17.562 1 84.44 97 ALA A O 1
ATOM 739 N N . GLY A 1 98 ? -9.984 3.607 16.094 1 82.38 98 GLY A N 1
ATOM 740 C CA . GLY A 1 98 ? -11.336 4.133 15.961 1 82.38 98 GLY A CA 1
ATOM 741 C C . GLY A 1 98 ? -12.141 3.443 14.883 1 82.38 98 GLY A C 1
ATOM 742 O O . GLY A 1 98 ? -13.297 3.801 14.641 1 82.38 98 GLY A O 1
ATOM 743 N N . ALA A 1 99 ? -11.602 2.35 14.367 1 88.69 99 ALA A N 1
ATOM 744 C CA . ALA A 1 99 ? -12.289 1.684 13.266 1 88.69 99 ALA A CA 1
ATOM 745 C C . ALA A 1 99 ? -13.414 0.79 13.773 1 88.69 99 ALA A C 1
ATOM 747 O O . ALA A 1 99 ? -13.328 0.235 14.875 1 88.69 99 ALA A O 1
ATOM 748 N N . GLY A 1 100 ? -14.508 0.671 12.977 1 89.69 100 GLY A N 1
ATOM 749 C CA . GLY A 1 100 ? -15.562 -0.288 13.242 1 89.69 100 GLY A CA 1
ATOM 750 C C . GLY A 1 100 ? -15.125 -1.729 13.062 1 89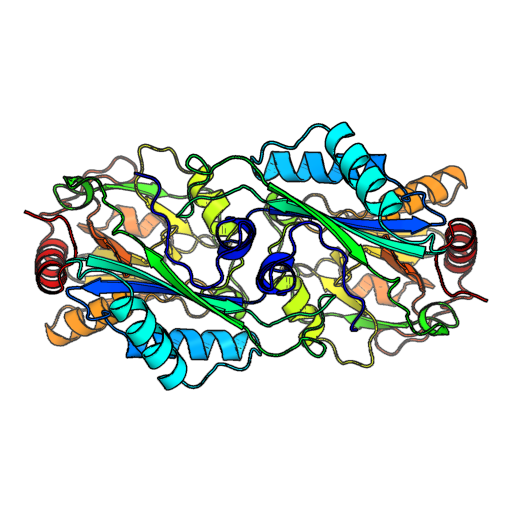.69 100 GLY A C 1
ATOM 751 O O . GLY A 1 100 ? -13.938 -2.002 12.867 1 89.69 100 GLY A O 1
ATOM 752 N N . PRO A 1 101 ? -16.062 -2.617 13.148 1 91.62 101 PRO A N 1
ATOM 753 C CA . PRO A 1 101 ? -15.719 -4.039 13.023 1 91.62 101 PRO A CA 1
ATOM 754 C C . PRO A 1 101 ? -15.172 -4.402 11.648 1 91.62 101 PRO A C 1
ATOM 756 O O . PRO A 1 101 ? -15.562 -3.805 10.648 1 91.62 101 PRO A O 1
ATOM 759 N N . PRO A 1 102 ? -14.312 -5.379 11.664 1 94.38 102 PRO A N 1
ATOM 760 C CA . PRO A 1 102 ? -13.781 -5.836 10.375 1 94.38 102 PRO A CA 1
ATOM 761 C C . PRO A 1 102 ? -14.867 -6.324 9.422 1 94.38 102 PRO A C 1
ATOM 763 O O . PRO A 1 102 ? -15.914 -6.793 9.867 1 94.38 102 PRO A O 1
ATOM 766 N N . ARG A 1 103 ? -14.594 -6.145 8.164 1 91.5 103 ARG A N 1
ATOM 767 C CA . ARG A 1 103 ? -15.523 -6.586 7.129 1 91.5 103 ARG A CA 1
ATOM 768 C C . ARG A 1 103 ? -14.914 -7.699 6.281 1 91.5 103 ARG A C 1
ATOM 770 O O . ARG A 1 103 ? -13.742 -7.629 5.902 1 91.5 103 ARG A O 1
ATOM 777 N N . ARG A 1 104 ? -15.742 -8.734 6.016 1 92.31 104 ARG A N 1
ATOM 778 C CA . ARG A 1 104 ? -15.336 -9.859 5.18 1 92.31 104 ARG A CA 1
ATOM 779 C C . ARG A 1 104 ? -15.977 -9.781 3.801 1 92.31 104 ARG A C 1
ATOM 781 O O . ARG A 1 104 ? -17.172 -9.5 3.682 1 92.31 104 ARG A O 1
ATOM 788 N N . TYR A 1 105 ? -15.133 -9.945 2.809 1 90 105 TYR A N 1
ATOM 789 C CA . TYR A 1 105 ? -15.609 -10.07 1.435 1 90 105 TYR A CA 1
ATOM 790 C C . TYR A 1 105 ? -15.18 -11.398 0.827 1 90 105 TYR A C 1
ATOM 792 O O . TYR A 1 105 ? -14.055 -11.852 1.043 1 90 105 TYR A O 1
ATOM 800 N N . LEU A 1 106 ? -16.109 -12.07 0.199 1 91.06 106 LEU A N 1
ATOM 801 C CA . LEU A 1 106 ? -15.844 -13.312 -0.519 1 91.06 106 LEU A CA 1
ATOM 802 C C . LEU A 1 106 ? -16.344 -13.227 -1.958 1 91.06 106 LEU A C 1
ATOM 804 O O . LEU A 1 106 ? -17.516 -12.945 -2.197 1 91.06 106 LEU A O 1
ATOM 808 N N . TRP A 1 107 ? -15.398 -13.5 -2.871 1 88.88 107 TRP A N 1
ATOM 809 C CA . TRP A 1 107 ? -15.711 -13.453 -4.297 1 88.88 107 TRP A CA 1
ATOM 810 C C . TRP A 1 107 ? -15.383 -14.781 -4.973 1 88.88 107 TRP A C 1
ATOM 812 O O . TRP A 1 107 ? -14.266 -15.289 -4.836 1 88.88 107 TRP A O 1
ATOM 822 N N . LEU A 1 108 ? -16.375 -15.281 -5.629 1 90.62 108 LEU A N 1
ATOM 823 C CA . LEU A 1 108 ? -16.141 -16.391 -6.559 1 90.62 108 LEU A CA 1
ATOM 824 C C . LEU A 1 108 ? -16.141 -15.883 -8 1 90.62 108 LEU A C 1
ATOM 826 O O . LEU A 1 108 ? -17.062 -15.18 -8.414 1 90.62 108 LEU A O 1
ATOM 830 N N . SER A 1 109 ? -15.109 -16.203 -8.68 1 89.5 109 SER A N 1
ATOM 831 C CA . SER A 1 109 ? -15 -15.797 -10.07 1 89.5 109 SER A CA 1
ATOM 832 C C . SER A 1 109 ? -14.695 -16.984 -10.984 1 89.5 109 SER A C 1
ATOM 834 O O . SER A 1 109 ? -14.242 -18.031 -10.516 1 89.5 109 SER A O 1
ATOM 836 N N . ARG A 1 110 ? -14.992 -16.766 -12.25 1 91 110 ARG A N 1
ATOM 837 C CA . ARG A 1 110 ? -14.586 -17.75 -13.242 1 91 110 ARG A CA 1
ATOM 838 C C . ARG A 1 110 ? -13.078 -17.938 -13.234 1 91 110 ARG A C 1
ATOM 840 O O . ARG A 1 110 ? -12.328 -17.016 -12.93 1 91 110 ARG A O 1
ATOM 847 N N . TRP A 1 111 ? -12.727 -19.141 -13.555 1 93.25 111 TRP A N 1
ATOM 848 C CA . TRP A 1 111 ? -11.312 -19.484 -13.617 1 93.25 111 TRP A CA 1
ATOM 849 C C . TRP A 1 111 ? -10.586 -18.625 -14.648 1 93.25 111 TRP A C 1
ATOM 851 O O . TRP A 1 111 ? -11.039 -18.5 -15.789 1 93.25 111 TRP A O 1
ATOM 861 N N . PRO A 1 112 ? -9.492 -17.969 -14.234 1 90.12 112 PRO A N 1
ATOM 862 C CA . PRO A 1 112 ? -8.75 -17.172 -15.211 1 90.12 112 PRO A CA 1
ATOM 863 C C . PRO A 1 112 ? -7.973 -18.047 -16.203 1 90.12 112 PRO A C 1
ATOM 865 O O . PRO A 1 112 ? -6.879 -18.516 -15.891 1 90.12 112 PRO A O 1
ATOM 868 N N . GLU A 1 113 ? -8.445 -18.156 -17.359 1 88.75 113 GLU A N 1
ATOM 869 C CA . GLU A 1 113 ? -7.77 -18.938 -18.375 1 88.75 113 GLU A CA 1
ATOM 870 C C . GLU A 1 113 ? -6.488 -18.266 -18.844 1 88.75 113 GLU A C 1
ATOM 872 O O . GLU A 1 113 ? -6.445 -17.031 -18.984 1 88.75 113 GLU A O 1
ATOM 877 N N . ARG A 1 114 ? -5.453 -19.078 -18.938 1 91.62 114 ARG A N 1
ATOM 878 C CA . ARG A 1 114 ? -4.156 -18.609 -19.422 1 91.62 114 ARG A CA 1
ATOM 879 C C . ARG A 1 114 ? -3.688 -19.422 -20.625 1 91.62 114 ARG A C 1
ATOM 881 O O . ARG A 1 114 ? -4.223 -20.484 -20.906 1 91.62 114 ARG A O 1
ATOM 888 N N . ASN A 1 115 ? -2.73 -18.828 -21.344 1 94.81 115 ASN A N 1
ATOM 889 C CA . ASN A 1 115 ? -2.098 -19.531 -22.469 1 94.81 115 ASN A CA 1
ATOM 890 C C . ASN A 1 115 ? -1.471 -20.844 -22.016 1 94.81 115 ASN A C 1
ATOM 892 O O . ASN A 1 115 ? -0.581 -20.859 -21.156 1 94.81 115 ASN A O 1
ATOM 896 N N . PRO A 1 116 ? -1.939 -21.953 -22.609 1 96.25 116 PRO A N 1
ATOM 897 C CA . PRO A 1 116 ? -1.38 -23.25 -22.219 1 96.25 116 PRO A CA 1
ATOM 898 C C . PRO A 1 116 ? 0.132 -23.328 -22.422 1 96.25 116 PRO A C 1
ATOM 900 O O . PRO A 1 116 ? 0.808 -24.125 -21.766 1 96.25 116 PRO A O 1
ATOM 903 N N . HIS A 1 117 ? 0.622 -22.484 -23.234 1 97.25 117 HIS A N 1
ATOM 904 C CA . HIS A 1 117 ? 2.051 -22.484 -23.531 1 97.25 117 HIS A CA 1
ATOM 905 C C . HIS A 1 117 ? 2.855 -22.016 -22.312 1 97.25 117 HIS A C 1
ATOM 907 O O . HIS A 1 117 ? 4.074 -22.203 -22.266 1 97.25 117 HIS A O 1
ATOM 913 N N . TYR A 1 118 ? 2.166 -21.453 -21.391 1 98.31 118 TYR A N 1
ATOM 914 C CA . TYR A 1 118 ? 2.854 -21 -20.172 1 98.31 118 TYR A CA 1
ATOM 915 C C . TYR A 1 118 ? 3.338 -22.188 -19.359 1 98.31 118 TYR A C 1
ATOM 917 O O . TYR A 1 118 ? 4.25 -22.062 -18.531 1 98.31 118 TYR A O 1
ATOM 925 N N . TRP A 1 119 ? 2.74 -23.359 -19.609 1 98.25 119 TRP A N 1
ATOM 926 C CA . TRP A 1 119 ? 3.145 -24.578 -18.906 1 98.25 119 TRP A CA 1
ATOM 927 C C . TRP A 1 119 ? 4.027 -25.453 -19.781 1 98.25 119 TRP A C 1
ATOM 929 O O . TRP A 1 119 ? 4.945 -26.109 -19.297 1 98.25 119 TRP A O 1
ATOM 939 N N . ASN A 1 120 ? 3.727 -25.484 -20.969 1 96.88 120 ASN A N 1
ATOM 940 C CA . ASN A 1 120 ? 4.445 -26.234 -22 1 96.88 120 ASN A CA 1
ATOM 941 C C . ASN A 1 120 ? 4.508 -25.469 -23.312 1 96.88 120 ASN A C 1
ATOM 943 O O . ASN A 1 120 ? 3.496 -25.328 -24 1 96.88 120 ASN A O 1
ATOM 947 N N . PRO A 1 121 ? 5.734 -24.969 -23.672 1 98 121 PRO A N 1
ATOM 948 C CA . PRO A 1 121 ? 7.078 -25.328 -23.219 1 98 121 PRO A CA 1
ATOM 949 C C . PRO A 1 121 ? 7.496 -24.547 -21.969 1 98 121 PRO A C 1
ATOM 951 O O . PRO A 1 121 ? 8.469 -24.922 -21.297 1 98 121 PRO A O 1
ATOM 954 N N . GLY A 1 122 ? 6.855 -23.438 -21.656 1 98.56 122 GLY A N 1
ATOM 955 C CA . GLY A 1 122 ? 7.199 -22.578 -20.531 1 98.56 122 GLY A CA 1
ATOM 956 C C . GLY A 1 122 ? 7.176 -21.109 -20.875 1 98.56 122 GLY A C 1
ATOM 957 O O . GLY A 1 122 ? 7.02 -20.734 -22.031 1 98.56 122 GLY A O 1
ATOM 958 N N . ILE A 1 123 ? 7.344 -20.281 -19.875 1 98.81 123 ILE A N 1
ATOM 959 C CA . ILE A 1 123 ? 7.18 -18.844 -20.078 1 98.81 123 ILE A CA 1
ATOM 960 C C . ILE A 1 123 ? 8.531 -18.203 -20.391 1 98.81 123 ILE A C 1
ATOM 962 O O . ILE A 1 123 ? 9.578 -18.797 -20.141 1 98.81 123 ILE A O 1
ATOM 966 N N . SER A 1 124 ? 8.43 -17 -20.984 1 98.62 124 SER A N 1
ATOM 967 C CA . SER A 1 124 ? 9.539 -16.047 -20.984 1 98.62 124 SER A CA 1
ATOM 968 C C . SER A 1 124 ? 9.445 -15.102 -19.781 1 98.62 124 SER A C 1
ATOM 970 O O . SER A 1 124 ? 8.383 -14.531 -19.531 1 98.62 124 SER A O 1
ATOM 972 N N . ALA A 1 125 ? 10.492 -14.984 -19.031 1 98.75 125 ALA A N 1
ATOM 973 C CA . ALA A 1 125 ? 10.539 -14.109 -17.875 1 98.75 125 ALA A CA 1
ATOM 974 C C . ALA A 1 125 ? 11.75 -13.172 -17.938 1 98.75 125 ALA A C 1
ATOM 976 O O . ALA A 1 125 ? 12.672 -13.398 -18.734 1 98.75 125 ALA A O 1
ATOM 977 N N . ALA A 1 126 ? 11.719 -12.094 -17.188 1 98.38 126 ALA A N 1
ATOM 978 C CA . ALA A 1 126 ? 12.812 -11.117 -17.141 1 98.38 126 ALA A CA 1
ATOM 979 C C . ALA A 1 126 ? 12.945 -10.531 -15.742 1 98.38 126 ALA A C 1
ATOM 981 O O . ALA A 1 126 ? 12.125 -10.797 -14.859 1 98.38 126 ALA A O 1
ATOM 982 N N . ALA A 1 127 ? 14.047 -9.859 -15.516 1 98.44 127 ALA A N 1
ATOM 983 C CA . ALA A 1 127 ? 14.219 -9.133 -14.258 1 98.44 127 ALA A CA 1
ATOM 984 C C . ALA A 1 127 ? 13.359 -7.867 -14.234 1 98.44 127 ALA A C 1
ATOM 986 O O . ALA A 1 127 ? 13.281 -7.145 -15.234 1 98.44 127 ALA A O 1
ATOM 987 N N . CYS A 1 128 ? 12.688 -7.668 -13.148 1 97.88 128 CYS A N 1
ATOM 988 C CA . CYS A 1 128 ? 11.898 -6.453 -12.992 1 97.88 128 CYS A CA 1
ATOM 989 C C . CYS A 1 128 ? 12.789 -5.266 -12.641 1 97.88 128 CYS A C 1
ATOM 991 O O . CYS A 1 128 ? 13.727 -5.402 -11.852 1 97.88 128 CYS A O 1
ATOM 993 N N . GLU A 1 129 ? 12.43 -4.121 -13.188 1 96.44 129 GLU A N 1
ATOM 994 C CA . GLU A 1 129 ? 13.148 -2.893 -12.859 1 96.44 129 GLU A CA 1
ATOM 995 C C . GLU A 1 129 ? 12.664 -2.316 -11.523 1 96.44 129 GLU A C 1
ATOM 997 O O . GLU A 1 129 ? 13.438 -1.677 -10.805 1 96.44 129 GLU A O 1
ATOM 1002 N N . VAL A 1 130 ? 11.453 -2.512 -11.211 1 97.38 130 VAL A N 1
ATOM 1003 C CA . VAL A 1 130 ? 10.859 -2.01 -9.969 1 97.38 130 VAL A CA 1
ATOM 1004 C C . VAL A 1 130 ? 11.25 -2.916 -8.805 1 97.38 130 VAL A C 1
ATOM 1006 O O . VAL A 1 130 ? 11.047 -4.133 -8.859 1 97.38 130 VAL A O 1
ATOM 1009 N N . ALA A 1 131 ? 11.805 -2.344 -7.781 1 97.56 131 ALA A N 1
ATOM 1010 C CA . ALA A 1 131 ? 12.234 -3.125 -6.625 1 97.56 131 ALA A CA 1
ATOM 1011 C C . ALA A 1 131 ? 11.055 -3.475 -5.727 1 97.56 131 ALA A C 1
ATOM 1013 O O . ALA A 1 131 ? 10.141 -2.668 -5.555 1 97.56 131 ALA A O 1
ATOM 1014 N N . LEU A 1 132 ? 11.102 -4.68 -5.199 1 98.12 132 LEU A N 1
ATOM 1015 C CA . LEU A 1 132 ? 10.156 -5.055 -4.156 1 98.12 132 LEU A CA 1
ATOM 1016 C C . LEU A 1 132 ? 10.445 -4.309 -2.857 1 98.12 132 LEU A C 1
ATOM 1018 O O . LEU A 1 132 ? 11.594 -4.27 -2.404 1 98.12 132 LEU A O 1
ATOM 1022 N N . LEU A 1 133 ? 9.422 -3.705 -2.285 1 96.62 133 LEU A N 1
ATOM 1023 C CA . LEU A 1 133 ? 9.57 -3.033 -0.999 1 96.62 133 LEU A CA 1
ATOM 1024 C C . LEU A 1 133 ? 9.68 -4.047 0.135 1 96.62 133 LEU A C 1
ATOM 1026 O O . LEU A 1 133 ? 8.836 -4.941 0.255 1 96.62 133 LEU A O 1
ATOM 1030 N N . THR A 1 134 ? 10.75 -3.943 0.904 1 95.88 134 THR A N 1
ATOM 1031 C CA . THR A 1 134 ? 10.984 -4.797 2.062 1 95.88 134 THR A CA 1
ATOM 1032 C C . THR A 1 134 ? 11.398 -3.963 3.273 1 95.88 134 THR A C 1
ATOM 1034 O O . THR A 1 134 ? 11.492 -2.738 3.188 1 95.88 134 THR A O 1
ATOM 1037 N N . GLY A 1 135 ? 11.5 -4.613 4.441 1 91.81 135 GLY A N 1
ATOM 1038 C CA . GLY A 1 135 ? 12.102 -3.939 5.582 1 91.81 135 GLY A CA 1
ATOM 1039 C C . GLY A 1 135 ? 11.117 -3.697 6.715 1 91.81 135 GLY A C 1
ATOM 1040 O O . GLY A 1 135 ? 11.453 -3.039 7.703 1 91.81 135 GLY A O 1
ATOM 1041 N N . ALA A 1 136 ? 9.961 -4.145 6.566 1 93.62 136 ALA A N 1
ATOM 1042 C CA . ALA A 1 136 ? 8.969 -4.074 7.637 1 93.62 136 ALA A CA 1
ATOM 1043 C C . ALA A 1 136 ? 8.047 -5.289 7.617 1 93.62 136 ALA A C 1
ATOM 1045 O O . ALA A 1 136 ? 7.719 -5.809 6.547 1 93.62 136 ALA A O 1
ATOM 1046 N N . PRO A 1 137 ? 7.602 -5.695 8.758 1 94.56 137 PRO A N 1
ATOM 1047 C CA . PRO A 1 137 ? 6.797 -6.914 8.82 1 94.56 137 PRO A CA 1
ATOM 1048 C C . PRO A 1 137 ? 5.531 -6.836 7.969 1 94.56 137 PRO A C 1
ATOM 1050 O O . PRO A 1 137 ? 5.145 -7.82 7.336 1 94.56 137 PRO A O 1
ATOM 1053 N N . TYR A 1 138 ? 4.895 -5.617 7.949 1 96.38 138 TYR A N 1
ATOM 1054 C CA . TYR A 1 138 ? 3.621 -5.508 7.246 1 96.38 138 TYR A CA 1
ATOM 1055 C C . TYR A 1 138 ? 3.818 -5.625 5.738 1 96.38 138 TYR A C 1
ATOM 1057 O O . TYR A 1 138 ? 2.865 -5.871 5 1 96.38 138 TYR A O 1
ATOM 1065 N N . LEU A 1 139 ? 5.027 -5.5 5.234 1 96.69 139 LEU A N 1
ATOM 1066 C CA . LEU A 1 139 ? 5.328 -5.633 3.811 1 96.69 139 LEU A CA 1
ATOM 1067 C C . LEU A 1 139 ? 5.367 -7.098 3.395 1 96.69 139 LEU A C 1
ATOM 1069 O O . LEU A 1 139 ? 5.344 -7.41 2.201 1 96.69 139 LEU A O 1
ATOM 1073 N N . GLY A 1 140 ? 5.371 -8.016 4.344 1 97.19 140 GLY A N 1
ATOM 1074 C CA . GLY A 1 140 ? 5.289 -9.445 4.082 1 97.19 140 GLY A CA 1
ATOM 1075 C C . GLY A 1 140 ? 3.871 -9.977 4.129 1 97.19 140 GLY A C 1
ATOM 1076 O O . GLY A 1 140 ? 3.646 -11.172 3.93 1 97.19 140 GLY A O 1
ATOM 1077 N N . VAL A 1 141 ? 2.955 -9.102 4.457 1 98 141 VAL A N 1
ATOM 1078 C CA . VAL A 1 141 ? 1.544 -9.469 4.496 1 98 141 VAL A CA 1
ATOM 1079 C C . VAL A 1 141 ? 0.937 -9.336 3.102 1 98 141 VAL A C 1
ATOM 1081 O O . VAL A 1 141 ? 1.206 -8.367 2.391 1 98 141 VAL A O 1
ATOM 1084 N N . LYS A 1 142 ? 0.198 -10.391 2.666 1 98.5 142 LYS A N 1
ATOM 1085 C CA . LYS A 1 142 ? -0.57 -10.266 1.431 1 98.5 142 LYS A CA 1
ATOM 1086 C C . LYS A 1 142 ? -1.738 -9.297 1.605 1 98.5 142 LYS A C 1
ATOM 1088 O O . LYS A 1 142 ? -2.9 -9.711 1.598 1 98.5 142 LYS A O 1
ATOM 1093 N N . SER A 1 143 ? -1.395 -7.98 1.674 1 98.56 143 SER A N 1
ATOM 1094 C CA . SER A 1 143 ? -2.342 -6.918 2 1 98.56 143 SER A CA 1
ATOM 1095 C C . SER A 1 143 ? -2.973 -6.336 0.741 1 98.56 143 SER A C 1
ATOM 1097 O O . SER A 1 143 ? -2.773 -6.855 -0.359 1 98.56 143 SER A O 1
ATOM 1099 N N . LEU A 1 144 ? -3.766 -5.297 0.969 1 98.38 144 LEU A N 1
ATOM 1100 C CA . LEU A 1 144 ? -4.445 -4.633 -0.138 1 98.38 144 LEU A CA 1
ATOM 1101 C C . LEU A 1 144 ? -3.613 -3.473 -0.67 1 98.38 144 LEU A C 1
ATOM 1103 O O . LEU A 1 144 ? -4.086 -2.693 -1.5 1 98.38 144 LEU A O 1
ATOM 1107 N N . ASN A 1 145 ? -2.395 -3.25 -0.16 1 98.56 145 ASN A N 1
ATOM 1108 C CA . ASN A 1 145 ? -1.421 -2.328 -0.736 1 98.56 145 ASN A CA 1
ATOM 1109 C C . ASN A 1 145 ? -0.552 -3.016 -1.786 1 98.56 145 ASN A C 1
ATOM 1111 O O . ASN A 1 145 ? 0.49 -3.586 -1.459 1 98.56 145 ASN A O 1
ATOM 1115 N N . ARG A 1 146 ? -0.97 -2.895 -3.072 1 98.5 146 ARG A N 1
ATOM 1116 C CA . ARG A 1 146 ? -0.304 -3.695 -4.094 1 98.5 146 ARG A CA 1
ATOM 1117 C C . ARG A 1 146 ? 0.19 -2.82 -5.242 1 98.5 146 ARG A C 1
ATOM 1119 O O . ARG A 1 146 ? 0.418 -3.311 -6.348 1 98.5 146 ARG A O 1
ATOM 1126 N N . LEU A 1 147 ? 0.321 -1.53 -5.023 1 98.31 147 LEU A N 1
ATOM 1127 C CA . LEU A 1 147 ? 0.818 -0.664 -6.086 1 98.31 147 LEU A CA 1
ATOM 1128 C C . LEU A 1 147 ? 2.227 -1.072 -6.504 1 98.31 147 LEU A C 1
ATOM 1130 O O . LEU A 1 147 ? 2.598 -0.925 -7.672 1 98.31 147 LEU A O 1
ATOM 1134 N N . ASN A 1 148 ? 3.021 -1.616 -5.527 1 98.12 148 ASN A N 1
ATOM 1135 C CA . ASN A 1 148 ? 4.348 -2.119 -5.875 1 98.12 148 ASN A CA 1
ATOM 1136 C C . ASN A 1 148 ? 4.277 -3.166 -6.98 1 98.12 148 ASN A C 1
ATOM 1138 O O . ASN A 1 148 ? 4.984 -3.064 -7.984 1 98.12 148 ASN A O 1
ATOM 1142 N N . GLN A 1 149 ? 3.393 -4.102 -6.859 1 98.19 149 GLN A N 1
ATOM 1143 C CA . GLN A 1 149 ? 3.205 -5.16 -7.848 1 98.19 149 GLN A CA 1
ATOM 1144 C C . GLN A 1 149 ? 2.604 -4.613 -9.133 1 98.19 149 GLN A C 1
ATOM 1146 O O . GLN A 1 149 ? 2.982 -5.031 -10.234 1 98.19 149 GLN A O 1
ATOM 1151 N N . VAL A 1 150 ? 1.64 -3.688 -8.961 1 98.25 150 VAL A N 1
ATOM 1152 C CA . VAL A 1 150 ? 1.013 -3.076 -10.133 1 98.25 150 VAL A CA 1
ATOM 1153 C C . VAL A 1 150 ? 2.066 -2.34 -10.961 1 98.25 150 VAL A C 1
ATOM 1155 O O . VAL A 1 150 ? 2.135 -2.508 -12.18 1 98.25 150 VAL A O 1
ATOM 1158 N N . MET A 1 151 ? 2.916 -1.552 -10.297 1 97.88 151 MET A N 1
ATOM 1159 C CA . MET A 1 151 ? 3.959 -0.798 -10.984 1 97.88 151 MET A CA 1
ATOM 1160 C C . MET A 1 151 ? 4.973 -1.736 -11.633 1 97.88 151 MET A C 1
ATOM 1162 O O . MET A 1 151 ? 5.438 -1.485 -12.742 1 97.88 151 MET A O 1
ATOM 1166 N N . ALA A 1 152 ? 5.34 -2.793 -10.961 1 98.31 152 ALA A N 1
ATOM 1167 C CA . ALA A 1 152 ? 6.273 -3.777 -11.5 1 98.31 152 ALA A CA 1
ATOM 1168 C C . ALA A 1 152 ? 5.719 -4.418 -12.766 1 98.31 152 ALA A C 1
ATOM 1170 O O . ALA A 1 152 ? 6.426 -4.547 -13.766 1 98.31 152 ALA A O 1
ATOM 1171 N N . ARG A 1 153 ? 4.457 -4.801 -12.703 1 98.06 153 ARG A N 1
ATOM 1172 C CA . ARG A 1 153 ? 3.83 -5.438 -13.852 1 98.06 153 ARG A CA 1
ATOM 1173 C C . ARG A 1 153 ? 3.756 -4.477 -15.039 1 98.06 153 ARG A C 1
ATOM 1175 O O . ARG A 1 153 ? 4.066 -4.855 -16.172 1 98.06 153 ARG A O 1
ATOM 1182 N N . ASP A 1 154 ? 3.375 -3.252 -14.758 1 96.81 154 ASP A N 1
ATOM 1183 C CA . ASP A 1 154 ? 3.234 -2.256 -15.82 1 96.81 154 ASP A CA 1
ATOM 1184 C C . ASP A 1 154 ? 4.582 -1.957 -16.469 1 96.81 154 ASP A C 1
ATOM 1186 O O . ASP A 1 154 ? 4.645 -1.635 -17.656 1 96.81 154 ASP A O 1
ATOM 1190 N N . ALA A 1 155 ? 5.641 -2.072 -15.719 1 97.31 155 ALA A N 1
ATOM 1191 C CA . ALA A 1 155 ? 6.977 -1.763 -16.219 1 97.31 155 ALA A CA 1
ATOM 1192 C C . ALA A 1 155 ? 7.551 -2.934 -17.016 1 97.31 155 ALA A C 1
ATOM 1194 O O . ALA A 1 155 ? 8.523 -2.771 -17.75 1 97.31 155 ALA A O 1
ATOM 1195 N N . LEU A 1 156 ? 7.02 -4.117 -16.797 1 97.5 156 LEU A N 1
ATOM 1196 C CA . LEU A 1 156 ? 7.508 -5.312 -17.469 1 97.5 156 LEU A CA 1
ATOM 1197 C C . LEU A 1 156 ? 6.918 -5.422 -18.875 1 97.5 156 LEU A C 1
ATOM 1199 O O . LEU A 1 156 ? 5.703 -5.316 -19.047 1 97.5 156 LEU A O 1
ATOM 1203 N N . ALA A 1 157 ? 7.754 -5.629 -19.906 1 96.75 157 ALA A N 1
ATOM 1204 C CA . ALA A 1 157 ? 7.277 -5.773 -21.266 1 96.75 157 ALA A CA 1
ATOM 1205 C C . ALA A 1 157 ? 6.246 -6.895 -21.375 1 96.75 157 ALA A C 1
ATOM 1207 O O . ALA A 1 157 ? 6.375 -7.93 -20.719 1 96.75 157 ALA A O 1
ATOM 1208 N N . PRO A 1 158 ? 5.23 -6.77 -22.234 1 94.12 158 PRO A N 1
ATOM 1209 C CA . PRO A 1 158 ? 4.094 -7.691 -22.281 1 94.12 158 PRO A CA 1
ATOM 1210 C C . PRO A 1 158 ? 4.492 -9.094 -22.734 1 94.12 158 PRO A C 1
ATOM 1212 O O . PRO A 1 158 ? 3.762 -10.055 -22.484 1 94.12 158 PRO A O 1
ATOM 1215 N N . GLU A 1 159 ? 5.605 -9.25 -23.359 1 95.75 159 GLU A N 1
ATOM 1216 C CA . GLU A 1 159 ? 6.02 -10.562 -23.844 1 95.75 159 GLU A CA 1
ATOM 1217 C C . GLU A 1 159 ? 6.461 -11.461 -22.688 1 95.75 159 GLU A C 1
ATOM 1219 O O . GLU A 1 159 ? 6.547 -12.68 -22.844 1 95.75 159 GLU A O 1
ATOM 1224 N N . TYR A 1 160 ? 6.844 -10.82 -21.578 1 97.88 160 TYR A N 1
ATOM 1225 C CA . TYR A 1 160 ? 7.242 -11.594 -20.406 1 97.88 160 TYR A CA 1
ATOM 1226 C C . TYR A 1 160 ? 6.039 -11.906 -19.516 1 97.88 160 TYR A C 1
ATOM 1228 O O . TYR A 1 160 ? 5.375 -11 -19.016 1 97.88 160 TYR A O 1
ATOM 1236 N N . ALA A 1 161 ? 5.805 -13.148 -19.312 1 97.75 161 ALA A N 1
ATOM 1237 C CA . ALA A 1 161 ? 4.652 -13.586 -18.531 1 97.75 161 ALA A CA 1
ATOM 1238 C C . ALA A 1 161 ? 4.852 -13.289 -17.047 1 97.75 161 ALA A C 1
ATOM 1240 O O . ALA A 1 161 ? 3.881 -13.086 -16.312 1 97.75 161 ALA A O 1
ATOM 1241 N N . GLU A 1 162 ? 6.09 -13.281 -16.609 1 98.44 162 GLU A N 1
ATOM 1242 C CA . GLU A 1 162 ? 6.422 -13.008 -15.211 1 98.44 162 GLU A CA 1
ATOM 1243 C C . GLU A 1 162 ? 7.785 -12.336 -15.086 1 98.44 162 GLU A C 1
ATOM 1245 O O . GLU A 1 162 ? 8.57 -12.336 -16.031 1 98.44 162 GLU A O 1
ATOM 1250 N N . GLY A 1 163 ? 8 -11.648 -13.992 1 98.69 163 GLY A N 1
ATOM 1251 C CA . GLY A 1 163 ? 9.258 -10.977 -13.711 1 98.69 163 GLY A CA 1
ATOM 1252 C C . GLY A 1 163 ? 9.852 -11.344 -12.367 1 98.69 163 GLY A C 1
ATOM 1253 O O . GLY A 1 163 ? 9.117 -11.625 -11.414 1 98.69 163 GLY A O 1
ATOM 1254 N N . VAL A 1 164 ? 11.141 -11.367 -12.289 1 98.88 164 VAL A N 1
ATOM 1255 C CA . VAL A 1 164 ? 11.859 -11.594 -11.039 1 98.88 164 VAL A CA 1
ATOM 1256 C C . VAL A 1 164 ? 12.07 -10.266 -10.312 1 98.88 164 VAL A C 1
ATOM 1258 O O . VAL A 1 164 ? 12.711 -9.359 -10.844 1 98.88 164 VAL A O 1
ATOM 1261 N N . MET A 1 165 ? 11.586 -10.211 -9.125 1 98.75 165 MET A N 1
ATOM 1262 C CA . MET A 1 165 ? 11.742 -8.984 -8.344 1 98.75 165 MET A CA 1
ATOM 1263 C C . MET A 1 165 ? 12.891 -9.133 -7.34 1 98.75 165 MET A C 1
ATOM 1265 O O . MET A 1 165 ? 12.945 -10.117 -6.598 1 98.75 165 MET A O 1
ATOM 1269 N N . MET A 1 166 ? 13.742 -8.18 -7.352 1 98.31 166 MET A N 1
ATOM 1270 C CA . MET A 1 166 ? 14.734 -7.977 -6.305 1 98.31 166 MET A CA 1
ATOM 1271 C C . MET A 1 166 ? 14.289 -6.902 -5.324 1 98.31 166 MET A C 1
ATOM 1273 O O . MET A 1 166 ? 13.422 -6.082 -5.645 1 98.31 166 MET A O 1
ATOM 1277 N N . ASP A 1 167 ? 14.781 -6.98 -4.133 1 97.12 167 ASP A N 1
ATOM 1278 C CA . ASP A 1 167 ? 14.484 -5.895 -3.205 1 97.12 167 ASP A CA 1
ATOM 1279 C C . ASP A 1 167 ? 15.43 -4.715 -3.408 1 97.12 167 ASP A C 1
ATOM 1281 O O . ASP A 1 167 ? 16.203 -4.695 -4.371 1 97.12 167 ASP A O 1
ATOM 1285 N N . GLN A 1 168 ? 15.344 -3.734 -2.611 1 94.12 168 GLN A N 1
ATOM 1286 C CA . GLN A 1 168 ? 16.094 -2.488 -2.75 1 94.12 168 GLN A CA 1
ATOM 1287 C C . GLN A 1 168 ? 17.594 -2.721 -2.572 1 94.12 168 GLN A C 1
ATOM 1289 O O . GLN A 1 168 ? 18.406 -1.884 -2.969 1 94.12 168 GLN A O 1
ATOM 1294 N N . SER A 1 169 ? 17.984 -3.852 -2.002 1 94.19 169 SER A N 1
ATOM 1295 C CA . SER A 1 169 ? 19.391 -4.191 -1.809 1 94.19 169 SER A CA 1
ATOM 1296 C C . SER A 1 169 ? 19.906 -5.07 -2.941 1 94.19 169 SER A C 1
ATOM 1298 O O . SER A 1 169 ? 21.062 -5.504 -2.92 1 94.19 169 SER A O 1
ATOM 1300 N N . GLY A 1 170 ? 19.016 -5.426 -3.854 1 96.62 170 GLY A N 1
ATOM 1301 C CA . GLY A 1 170 ? 19.422 -6.203 -5.012 1 96.62 170 GLY A CA 1
ATOM 1302 C C . GLY A 1 170 ? 19.359 -7.703 -4.777 1 96.62 170 GLY A C 1
ATOM 1303 O O . GLY A 1 170 ? 19.953 -8.484 -5.531 1 96.62 170 GLY A O 1
ATOM 1304 N N . LEU A 1 171 ? 18.688 -8.094 -3.762 1 97.75 171 LEU A N 1
ATOM 1305 C CA . LEU A 1 171 ? 18.547 -9.516 -3.469 1 97.75 171 LEU A CA 1
ATOM 1306 C C . LEU A 1 171 ? 17.25 -10.07 -4.07 1 97.75 171 LEU A C 1
ATOM 1308 O O . LEU A 1 171 ? 16.219 -9.398 -4.043 1 97.75 171 LEU A O 1
ATOM 1312 N N . LEU A 1 172 ? 17.312 -11.305 -4.582 1 98.56 172 LEU A N 1
ATOM 1313 C CA . LEU A 1 172 ? 16.141 -12 -5.137 1 98.56 172 LEU A CA 1
ATOM 1314 C C . LEU A 1 172 ? 15.07 -12.188 -4.07 1 98.56 172 LEU A C 1
ATOM 1316 O O . LEU A 1 172 ? 15.375 -12.523 -2.926 1 98.56 172 LEU A O 1
ATOM 1320 N N . ARG A 1 173 ? 13.812 -11.984 -4.438 1 98.44 173 ARG A N 1
ATOM 1321 C CA . ARG A 1 173 ? 12.734 -12.18 -3.473 1 98.44 173 ARG A CA 1
ATOM 1322 C C . ARG A 1 173 ? 11.641 -13.07 -4.043 1 98.44 173 ARG A C 1
ATOM 1324 O O . ARG A 1 173 ? 11.398 -14.164 -3.533 1 98.44 173 ARG A O 1
ATOM 1331 N N . GLU A 1 174 ? 10.984 -12.625 -5.105 1 98.81 174 GLU A N 1
ATOM 1332 C CA . GLU A 1 174 ? 9.828 -13.336 -5.645 1 98.81 174 GLU A CA 1
ATOM 1333 C C . GLU A 1 174 ? 9.5 -12.852 -7.055 1 98.81 174 GLU A C 1
ATOM 1335 O O . GLU A 1 174 ? 10.25 -12.078 -7.648 1 98.81 174 GLU A O 1
ATOM 1340 N N . GLY A 1 175 ? 8.516 -13.469 -7.711 1 98.81 175 GLY A N 1
ATOM 1341 C CA . GLY A 1 175 ? 7.906 -12.898 -8.898 1 98.81 175 GLY A CA 1
ATOM 1342 C C . GLY A 1 175 ? 6.941 -11.766 -8.586 1 98.81 175 GLY A C 1
ATOM 1343 O O . GLY A 1 175 ? 6.711 -11.445 -7.414 1 98.81 175 GLY A O 1
ATOM 1344 N N . ILE A 1 176 ? 6.426 -11.195 -9.609 1 98.69 176 ILE A N 1
ATOM 1345 C CA . ILE A 1 176 ? 5.477 -10.102 -9.414 1 98.69 176 ILE A CA 1
ATOM 1346 C C . ILE A 1 176 ? 4.223 -10.633 -8.727 1 98.69 176 ILE A C 1
ATOM 1348 O O . ILE A 1 176 ? 3.727 -10.016 -7.773 1 98.69 176 ILE A O 1
ATOM 1352 N N . MET A 1 177 ? 3.717 -11.758 -9.133 1 98.25 177 MET A N 1
ATOM 1353 C CA . MET A 1 177 ? 2.506 -12.336 -8.555 1 98.25 177 MET A CA 1
ATOM 1354 C C . MET A 1 177 ? 2.771 -13.742 -8.023 1 98.25 177 MET A C 1
ATOM 1356 O O . MET A 1 177 ? 1.838 -14.516 -7.824 1 98.25 177 MET A O 1
ATOM 1360 N N . SER A 1 178 ? 4.043 -14.148 -7.887 1 98.75 178 SER A N 1
ATOM 1361 C CA . SER A 1 178 ? 4.402 -15.539 -7.648 1 98.75 178 SER A CA 1
ATOM 1362 C C . SER A 1 178 ? 5.66 -15.648 -6.793 1 98.75 178 SER A C 1
ATOM 1364 O O . SER A 1 178 ? 6.223 -14.633 -6.379 1 98.75 178 SER A O 1
ATOM 1366 N N . ASN A 1 179 ? 5.992 -16.859 -6.422 1 98.88 179 ASN A N 1
ATOM 1367 C CA . ASN A 1 179 ? 7.281 -17.156 -5.801 1 98.88 179 ASN A CA 1
ATOM 1368 C C . ASN A 1 179 ? 8.281 -17.703 -6.812 1 98.88 179 ASN A C 1
ATOM 1370 O O . ASN A 1 179 ? 7.887 -18.297 -7.824 1 98.88 179 ASN A O 1
ATOM 1374 N N . LEU A 1 180 ? 9.5 -17.469 -6.508 1 98.94 180 LEU A N 1
ATOM 1375 C CA . LEU A 1 180 ? 10.594 -17.812 -7.414 1 98.94 180 LEU A CA 1
ATOM 1376 C C . LEU A 1 180 ? 11.352 -19.031 -6.906 1 98.94 180 LEU A C 1
ATOM 1378 O O . LEU A 1 180 ? 11.664 -19.125 -5.715 1 98.94 180 LEU A O 1
ATOM 1382 N N . PHE A 1 181 ? 11.656 -19.984 -7.809 1 98.94 181 PHE A N 1
ATOM 1383 C CA . PHE A 1 181 ? 12.531 -21.141 -7.562 1 98.94 181 PHE A CA 1
ATOM 1384 C C . PHE A 1 181 ? 13.547 -21.297 -8.688 1 98.94 181 PHE A C 1
ATOM 1386 O O . PHE A 1 181 ? 13.273 -20.922 -9.836 1 98.94 181 PHE A O 1
ATOM 1393 N N . TRP A 1 182 ? 14.664 -21.828 -8.383 1 98.94 182 TRP A N 1
ATOM 1394 C CA . TRP A 1 182 ? 15.594 -22.281 -9.406 1 98.94 182 TRP A CA 1
ATOM 1395 C C . TRP A 1 182 ? 16.375 -23.5 -8.938 1 98.94 182 TRP A C 1
ATOM 1397 O O . TRP A 1 182 ? 16.375 -23.812 -7.746 1 98.94 182 TRP A O 1
ATOM 1407 N N . VAL A 1 183 ? 16.922 -24.219 -9.891 1 98.88 183 VAL A N 1
ATOM 1408 C CA . VAL A 1 183 ? 17.641 -25.453 -9.609 1 98.88 183 VAL A CA 1
ATOM 1409 C C . VAL A 1 183 ? 19.109 -25.297 -10.008 1 98.88 183 VAL A C 1
ATOM 1411 O O . VAL A 1 183 ? 19.422 -24.75 -11.07 1 98.88 183 VAL A O 1
ATOM 1414 N N . MET A 1 184 ? 19.984 -25.672 -9.156 1 98.31 184 MET A N 1
ATOM 1415 C CA . MET A 1 184 ? 21.406 -25.781 -9.445 1 98.31 184 MET A CA 1
ATOM 1416 C C . MET A 1 184 ? 21.938 -27.156 -9.008 1 98.31 184 MET A C 1
ATOM 1418 O O . MET A 1 184 ? 21.953 -27.469 -7.82 1 98.31 184 MET A O 1
ATOM 1422 N N . THR A 1 185 ? 22.359 -27.938 -9.977 1 97.06 185 THR A N 1
ATOM 1423 C CA . THR A 1 185 ? 22.953 -29.25 -9.719 1 97.06 185 THR A CA 1
ATOM 1424 C C . THR A 1 185 ? 22.047 -30.094 -8.828 1 97.06 185 THR A C 1
ATOM 1426 O O . THR A 1 185 ? 22.484 -30.594 -7.789 1 97.06 185 THR A O 1
ATOM 1429 N N . GLY A 1 186 ? 20.828 -30.078 -9.117 1 97.62 186 GLY A N 1
ATOM 1430 C CA . GLY A 1 186 ? 19.875 -30.953 -8.477 1 97.62 186 GLY A CA 1
ATOM 1431 C C . GLY A 1 186 ? 19.328 -30.391 -7.176 1 97.62 186 GLY A C 1
ATOM 1432 O O . GLY A 1 186 ? 18.453 -31 -6.551 1 97.62 186 GLY A O 1
ATOM 1433 N N . VAL A 1 187 ? 19.828 -29.219 -6.742 1 98.69 187 VAL A N 1
ATOM 1434 C CA . VAL A 1 187 ? 19.359 -28.594 -5.52 1 98.69 187 VAL A CA 1
ATOM 1435 C C . VAL A 1 187 ? 18.375 -27.469 -5.863 1 98.69 187 VAL A C 1
ATOM 1437 O O . VAL A 1 187 ? 18.656 -26.625 -6.723 1 98.69 187 VAL A O 1
ATOM 1440 N N . VAL A 1 188 ? 17.172 -27.484 -5.211 1 98.94 188 VAL A N 1
ATOM 1441 C CA . VAL A 1 188 ? 16.172 -26.453 -5.453 1 98.94 188 VAL A CA 1
ATOM 1442 C C . VAL A 1 188 ? 16.391 -25.281 -4.504 1 98.94 188 VAL A C 1
ATOM 1444 O O . VAL A 1 188 ? 16.5 -25.469 -3.289 1 98.94 188 VAL A O 1
ATOM 1447 N N . HIS A 1 189 ? 16.516 -24.109 -5.105 1 98.94 189 HIS A N 1
ATOM 1448 C CA . HIS A 1 189 ? 16.703 -22.875 -4.34 1 98.94 189 HIS A CA 1
ATOM 1449 C C . HIS A 1 189 ? 15.477 -21.984 -4.398 1 98.94 189 HIS A C 1
ATOM 1451 O O . HIS A 1 189 ? 14.766 -21.969 -5.406 1 98.94 189 HIS A O 1
ATOM 1457 N N . THR A 1 190 ? 15.172 -21.281 -3.334 1 98.88 190 THR A N 1
ATOM 1458 C CA . THR A 1 190 ? 14.172 -20.219 -3.283 1 98.88 190 THR A CA 1
ATOM 1459 C C . THR A 1 190 ? 14.555 -19.172 -2.242 1 98.88 190 THR A C 1
ATOM 1461 O O . THR A 1 190 ? 15.172 -19.484 -1.223 1 98.88 190 THR A O 1
ATOM 1464 N N . PRO A 1 191 ? 14.273 -17.969 -2.453 1 98.62 191 PRO A N 1
ATOM 1465 C CA . PRO A 1 191 ? 14.688 -16.922 -1.518 1 98.62 191 PRO A CA 1
ATOM 1466 C C . PRO A 1 191 ? 14.047 -17.062 -0.139 1 98.62 191 PRO A C 1
ATOM 1468 O O . PRO A 1 191 ? 12.906 -17.531 -0.031 1 98.62 191 PRO A O 1
ATOM 1471 N N . GLU A 1 192 ? 14.867 -16.656 0.846 1 96.94 192 GLU A N 1
ATOM 1472 C CA . GLU A 1 192 ? 14.258 -16.438 2.154 1 96.94 192 GLU A CA 1
ATOM 1473 C C . GLU A 1 192 ? 13.375 -15.195 2.143 1 96.94 192 GLU A C 1
ATOM 1475 O O . GLU A 1 192 ? 13.727 -14.18 1.544 1 96.94 192 GLU A O 1
ATOM 1480 N N . LEU A 1 193 ? 12.164 -15.312 2.816 1 95.69 193 LEU A N 1
ATOM 1481 C CA . LEU A 1 193 ? 11.211 -14.211 2.709 1 95.69 193 LEU A CA 1
ATOM 1482 C C . LEU A 1 193 ? 10.883 -13.641 4.082 1 95.69 193 LEU A C 1
ATOM 1484 O O . LEU A 1 193 ? 9.875 -12.953 4.25 1 95.69 193 LEU A O 1
ATOM 1488 N N . GLU A 1 194 ? 11.648 -13.82 5.109 1 87.06 194 GLU A N 1
ATOM 1489 C CA . GLU A 1 194 ? 11.406 -13.344 6.465 1 87.06 194 GLU A CA 1
ATOM 1490 C C . GLU A 1 194 ? 11.336 -11.82 6.508 1 87.06 194 GLU A C 1
ATOM 1492 O O . GLU A 1 194 ? 10.562 -11.25 7.281 1 87.06 194 GLU A O 1
ATOM 1497 N N . ASN A 1 195 ? 12.102 -11.039 5.75 1 81.62 195 ASN A N 1
ATOM 1498 C CA . ASN A 1 195 ? 12.086 -9.578 5.816 1 81.62 195 ASN A CA 1
ATOM 1499 C C . ASN A 1 195 ? 11.414 -8.969 4.59 1 81.62 195 ASN A C 1
ATOM 1501 O O . ASN A 1 195 ? 11.68 -7.816 4.246 1 81.62 195 ASN A O 1
ATOM 1505 N N . GLY A 1 196 ? 10.656 -9.797 3.947 1 86.12 196 GLY A N 1
ATOM 1506 C CA . GLY A 1 196 ? 9.953 -9.227 2.807 1 86.12 196 GLY A CA 1
ATOM 1507 C C . GLY A 1 196 ? 9.664 -10.242 1.719 1 86.12 196 GLY A C 1
ATOM 1508 O O . GLY A 1 196 ? 10.445 -11.164 1.502 1 86.12 196 GLY A O 1
ATOM 1509 N N . GLY A 1 197 ? 8.57 -10.086 1.059 1 96.06 197 GLY A N 1
ATOM 1510 C CA . GLY A 1 197 ? 7.98 -11.008 0.099 1 96.06 197 GLY A CA 1
ATOM 1511 C C . GLY A 1 197 ? 6.828 -11.812 0.67 1 96.06 197 GLY A C 1
ATOM 1512 O O . GLY A 1 197 ? 6.691 -11.93 1.89 1 96.06 197 GLY A O 1
ATOM 1513 N N . ILE A 1 198 ? 6.066 -12.297 -0.136 1 98.19 198 ILE A N 1
ATOM 1514 C CA . ILE A 1 198 ? 4.914 -13.094 0.275 1 98.19 198 ILE A CA 1
ATOM 1515 C C . ILE A 1 198 ? 5.273 -14.578 0.233 1 98.19 198 ILE A C 1
ATOM 1517 O O . ILE A 1 198 ? 5.551 -15.125 -0.836 1 98.19 198 ILE A O 1
ATOM 1521 N N . ALA A 1 199 ? 5.305 -15.188 1.372 1 97.94 199 ALA A N 1
ATOM 1522 C CA . ALA A 1 199 ? 5.512 -16.625 1.418 1 97.94 199 ALA A CA 1
ATOM 1523 C C . ALA A 1 199 ? 4.262 -17.375 0.957 1 97.94 199 ALA A C 1
ATOM 1525 O O . ALA A 1 199 ? 3.369 -17.656 1.758 1 97.94 199 ALA A O 1
ATOM 1526 N N . GLY A 1 200 ? 4.246 -17.734 -0.312 1 98.62 200 GLY A N 1
ATOM 1527 C CA . GLY A 1 200 ? 3.061 -18.312 -0.92 1 98.62 200 GLY A CA 1
ATOM 1528 C C . GLY A 1 200 ? 2.697 -19.672 -0.343 1 98.62 200 GLY A C 1
ATOM 1529 O O . GLY A 1 200 ? 3.576 -20.453 0.033 1 98.62 200 GLY A O 1
ATOM 1530 N N . VAL A 1 201 ? 1.441 -19.938 -0.343 1 98.81 201 VAL A N 1
ATOM 1531 C CA . VAL A 1 201 ? 0.932 -21.219 0.131 1 98.81 201 VAL A CA 1
ATOM 1532 C C . VAL A 1 201 ? 1.415 -22.344 -0.788 1 98.81 201 VAL A C 1
ATOM 1534 O O . VAL A 1 201 ? 1.849 -23.391 -0.317 1 98.81 201 VAL A O 1
ATOM 1537 N N . GLN A 1 202 ? 1.374 -22.109 -2.08 1 98.75 202 GLN A N 1
ATOM 1538 C CA . GLN A 1 202 ? 1.884 -23.078 -3.041 1 98.75 202 GLN A CA 1
ATOM 1539 C C . GLN A 1 202 ? 3.385 -23.297 -2.861 1 98.75 202 GLN A C 1
ATOM 1541 O O . GLN A 1 202 ? 3.881 -24.406 -3.039 1 98.75 202 GLN A O 1
ATOM 1546 N N . ARG A 1 203 ? 4.094 -22.234 -2.584 1 98.81 203 ARG A N 1
ATOM 1547 C CA . ARG A 1 203 ? 5.52 -22.328 -2.295 1 98.81 203 ARG A CA 1
ATOM 1548 C C . ARG A 1 203 ? 5.781 -23.312 -1.149 1 98.81 203 ARG A C 1
ATOM 1550 O O . ARG A 1 203 ? 6.648 -24.172 -1.251 1 98.81 203 ARG A O 1
ATOM 1557 N N . ALA A 1 204 ? 5.035 -23.125 -0.075 1 98.75 204 ALA A N 1
ATOM 1558 C CA . ALA A 1 204 ? 5.184 -24 1.08 1 98.75 204 ALA A CA 1
ATOM 1559 C C . ALA A 1 204 ? 4.852 -25.453 0.715 1 98.75 204 ALA A C 1
ATOM 1561 O O . ALA A 1 204 ? 5.535 -26.375 1.149 1 98.75 204 ALA A O 1
ATOM 1562 N N . ALA A 1 205 ? 3.818 -25.656 -0.056 1 98.81 205 ALA A N 1
ATOM 1563 C CA . ALA A 1 205 ? 3.426 -26.984 -0.488 1 98.81 205 ALA A CA 1
ATOM 1564 C C . ALA A 1 205 ? 4.523 -27.641 -1.331 1 98.81 205 ALA A C 1
ATOM 1566 O O . ALA A 1 205 ? 4.816 -28.828 -1.172 1 98.81 205 ALA A O 1
ATOM 1567 N N . ILE A 1 206 ? 5.141 -26.891 -2.215 1 98.88 206 ILE A N 1
ATOM 1568 C CA . ILE A 1 206 ? 6.211 -27.375 -3.076 1 98.88 206 ILE A CA 1
ATOM 1569 C C . ILE A 1 206 ? 7.414 -27.781 -2.225 1 98.88 206 ILE A C 1
ATOM 1571 O O . ILE A 1 206 ? 7.988 -28.859 -2.414 1 98.88 206 ILE A O 1
ATOM 1575 N N . LEU A 1 207 ? 7.781 -26.938 -1.31 1 98.88 207 LEU A N 1
ATOM 1576 C CA . LEU A 1 207 ? 8.906 -27.234 -0.436 1 98.88 207 LEU A CA 1
ATOM 1577 C C . LEU A 1 207 ? 8.656 -28.516 0.35 1 98.88 207 LEU A C 1
ATOM 1579 O O . LEU A 1 207 ? 9.555 -29.359 0.482 1 98.88 207 LEU A O 1
ATOM 1583 N N . ALA A 1 208 ? 7.473 -28.672 0.894 1 98.75 208 ALA A N 1
ATOM 1584 C CA . ALA A 1 208 ? 7.113 -29.875 1.633 1 98.75 208 ALA A CA 1
ATOM 1585 C C . ALA A 1 208 ? 7.176 -31.109 0.735 1 98.75 208 ALA A C 1
ATOM 1587 O O . ALA A 1 208 ? 7.668 -32.156 1.148 1 98.75 208 ALA A O 1
ATOM 1588 N N . TRP A 1 209 ? 6.625 -30.969 -0.467 1 98.69 209 TRP A N 1
ATOM 1589 C CA . TRP A 1 209 ? 6.637 -32.062 -1.424 1 98.69 209 TRP A CA 1
ATOM 1590 C C . TRP A 1 209 ? 8.062 -32.469 -1.766 1 98.69 209 TRP A C 1
ATOM 1592 O O . TRP A 1 209 ? 8.391 -33.656 -1.785 1 98.69 209 TRP A O 1
ATOM 1602 N N . LEU A 1 210 ? 8.945 -31.516 -2.068 1 98.81 210 LEU A N 1
ATOM 1603 C CA . LEU A 1 210 ? 10.344 -31.766 -2.396 1 98.81 210 LEU A CA 1
ATOM 1604 C C . LEU A 1 210 ? 11.039 -32.5 -1.259 1 98.81 210 LEU A C 1
ATOM 1606 O O . LEU A 1 210 ? 11.766 -33.469 -1.494 1 98.81 210 LEU A O 1
ATOM 1610 N N . GLN A 1 211 ? 10.805 -32.062 -0.042 1 98.44 211 GLN A N 1
ATOM 1611 C CA . GLN A 1 211 ? 11.375 -32.719 1.134 1 98.44 211 GLN A CA 1
ATOM 1612 C C . GLN A 1 211 ? 10.914 -34.156 1.237 1 98.44 211 GLN A C 1
ATOM 1614 O O . GLN A 1 211 ? 11.719 -35.062 1.463 1 98.44 211 GLN A O 1
ATOM 1619 N N . ALA A 1 212 ? 9.68 -34.406 1.045 1 98.31 212 ALA A N 1
ATOM 1620 C CA . ALA A 1 212 ? 9.094 -35.75 1.154 1 98.31 212 ALA A CA 1
ATOM 1621 C C . ALA A 1 212 ? 9.664 -36.688 0.092 1 98.31 212 ALA A C 1
ATOM 1623 O O . ALA A 1 212 ? 9.656 -37.906 0.268 1 98.31 212 ALA A O 1
ATOM 1624 N N . HIS A 1 213 ? 10.164 -36.125 -0.965 1 98.06 213 HIS A N 1
ATOM 1625 C CA . HIS A 1 213 ? 10.648 -36.938 -2.07 1 98.06 213 HIS A CA 1
ATOM 1626 C C . HIS A 1 213 ? 12.172 -36.906 -2.141 1 98.06 213 HIS A C 1
ATOM 1628 O O . HIS A 1 213 ? 12.758 -37.312 -3.148 1 98.06 213 HIS A O 1
ATOM 1634 N N . GLY A 1 214 ? 12.797 -36.344 -1.163 1 98.06 214 GLY A N 1
ATOM 1635 C CA . GLY A 1 214 ? 14.234 -36.406 -1 1 98.06 214 GLY A CA 1
ATOM 1636 C C . GLY A 1 214 ? 14.992 -35.469 -1.894 1 98.06 214 GLY A C 1
ATOM 1637 O O . GLY A 1 214 ? 16.172 -35.656 -2.18 1 98.06 214 GLY A O 1
ATOM 1638 N N . VAL A 1 215 ? 14.328 -34.438 -2.451 1 98.5 215 VAL A N 1
ATOM 1639 C CA . VAL A 1 215 ? 14.992 -33.438 -3.254 1 98.5 215 VAL A CA 1
ATOM 1640 C C . VAL A 1 215 ? 15.539 -32.344 -2.344 1 98.5 215 VAL A C 1
ATOM 1642 O O . VAL A 1 215 ? 14.789 -31.688 -1.608 1 98.5 215 VAL A O 1
ATOM 1645 N N . PRO A 1 216 ? 16.844 -32.094 -2.34 1 98.62 216 PRO A N 1
ATOM 1646 C CA . PRO A 1 216 ? 17.406 -31.078 -1.452 1 98.62 216 PRO A CA 1
ATOM 1647 C C . PRO A 1 216 ? 16.938 -29.672 -1.811 1 98.62 216 PRO A C 1
ATOM 1649 O O . PRO A 1 216 ? 16.812 -29.328 -2.992 1 98.62 216 PRO A O 1
ATOM 1652 N N . THR A 1 217 ? 16.656 -28.875 -0.781 1 98.81 217 THR A N 1
ATOM 1653 C CA . THR A 1 217 ? 16.234 -27.484 -0.949 1 98.81 217 THR A CA 1
ATOM 1654 C C . THR A 1 217 ? 17.141 -26.562 -0.144 1 98.81 217 THR A C 1
ATOM 1656 O O . THR A 1 217 ? 17.719 -26.969 0.87 1 98.81 217 THR A O 1
ATOM 1659 N N . ARG A 1 218 ? 17.344 -25.359 -0.624 1 98.62 218 ARG A N 1
ATOM 1660 C CA . ARG A 1 218 ? 18.125 -24.328 0.069 1 98.62 218 ARG A CA 1
ATOM 1661 C C . ARG A 1 218 ? 17.406 -22.984 0.032 1 98.62 218 ARG A C 1
ATOM 1663 O O . ARG A 1 218 ? 17 -22.516 -1.035 1 98.62 218 ARG A O 1
ATOM 1670 N N . LEU A 1 219 ? 17.188 -22.422 1.206 1 98.38 219 LEU A N 1
ATOM 1671 C CA . LEU A 1 219 ? 16.672 -21.062 1.35 1 98.38 219 LEU A CA 1
ATOM 1672 C C . LEU A 1 219 ? 17.797 -20.109 1.734 1 98.38 219 LEU A C 1
ATOM 1674 O O . LEU A 1 219 ? 18.703 -20.469 2.484 1 98.38 219 LEU A O 1
ATOM 1678 N N . GLY A 1 220 ? 17.75 -18.906 1.146 1 97.75 220 GLY A N 1
ATOM 1679 C CA . GLY A 1 220 ? 18.797 -17.938 1.445 1 97.75 220 GLY A CA 1
ATOM 1680 C C . GLY A 1 220 ? 18.625 -16.625 0.688 1 97.75 220 GLY A C 1
ATOM 1681 O O . GLY A 1 220 ? 17.531 -16.281 0.269 1 97.75 220 GLY A O 1
ATOM 1682 N N . HIS A 1 221 ? 19.703 -15.867 0.72 1 97.88 221 HIS A N 1
ATOM 1683 C CA . HIS A 1 221 ? 19.781 -14.578 0.055 1 97.88 221 HIS A CA 1
ATOM 1684 C C . HIS A 1 221 ? 20.781 -14.602 -1.096 1 97.88 221 HIS A C 1
ATOM 1686 O O . HIS A 1 221 ? 21.938 -14.969 -0.905 1 97.88 221 HIS A O 1
ATOM 1692 N N . TRP A 1 222 ? 20.266 -14.289 -2.334 1 98.38 222 TRP A N 1
ATOM 1693 C CA . TRP A 1 222 ? 21.125 -14.344 -3.508 1 98.38 222 TRP A CA 1
ATOM 1694 C C . TRP A 1 222 ? 20.906 -13.133 -4.402 1 98.38 222 TRP A C 1
ATOM 1696 O O . TRP A 1 222 ? 19.812 -12.586 -4.461 1 98.38 222 TRP A O 1
ATOM 1706 N N . PRO A 1 223 ? 21.938 -12.711 -5.066 1 98.31 223 PRO A N 1
ATOM 1707 C CA . PRO A 1 223 ? 21.75 -11.719 -6.129 1 98.31 223 PRO A CA 1
ATOM 1708 C C . PRO A 1 223 ? 21.219 -12.328 -7.422 1 98.31 223 PRO A C 1
ATOM 1710 O O . PRO A 1 223 ? 21.172 -13.555 -7.559 1 98.31 223 PRO A O 1
ATOM 1713 N N . LEU A 1 224 ? 20.828 -11.492 -8.297 1 98.12 224 LEU A N 1
ATOM 1714 C CA . LEU A 1 224 ? 20.234 -11.891 -9.578 1 98.12 224 LEU A CA 1
ATOM 1715 C C . LEU A 1 224 ? 21.203 -12.781 -10.359 1 98.12 224 LEU A C 1
ATOM 1717 O O . LEU A 1 224 ? 20.766 -13.656 -11.109 1 98.12 224 LEU A O 1
ATOM 1721 N N . THR A 1 225 ? 22.469 -12.664 -10.188 1 97.69 225 THR A N 1
ATOM 1722 C CA . THR A 1 225 ? 23.5 -13.312 -10.992 1 97.69 225 THR A CA 1
ATOM 1723 C C . THR A 1 225 ? 23.453 -14.828 -10.82 1 97.69 225 THR A C 1
ATOM 1725 O O . THR A 1 225 ? 23.891 -15.57 -11.695 1 97.69 225 THR A O 1
ATOM 1728 N N . VAL A 1 226 ? 22.906 -15.289 -9.75 1 98.06 226 VAL A N 1
ATOM 1729 C CA . VAL A 1 226 ? 22.875 -16.734 -9.492 1 98.06 226 VAL A CA 1
ATOM 1730 C C . VAL A 1 226 ? 21.984 -17.422 -10.531 1 98.06 226 VAL A C 1
ATOM 1732 O O . VAL A 1 226 ? 22.188 -18.594 -10.852 1 98.06 226 VAL A O 1
ATOM 1735 N N . LEU A 1 227 ? 21.047 -16.688 -11.094 1 98.44 227 LEU A N 1
ATOM 1736 C CA . LEU A 1 227 ? 20.109 -17.266 -12.047 1 98.44 227 LEU A CA 1
ATOM 1737 C C . LEU A 1 227 ? 20.797 -17.547 -13.383 1 98.44 227 LEU A C 1
ATOM 1739 O O . LEU A 1 227 ? 20.266 -18.297 -14.203 1 98.44 227 LEU A O 1
ATOM 1743 N N . GLN A 1 228 ? 21.938 -16.953 -13.609 1 95.31 228 GLN A N 1
ATOM 1744 C CA . GLN A 1 228 ? 22.688 -17.188 -14.836 1 95.31 228 GLN A CA 1
ATOM 1745 C C . GLN A 1 228 ? 23.203 -18.609 -14.898 1 95.31 228 GLN A C 1
ATOM 1747 O O . GLN A 1 228 ? 23.422 -19.156 -15.984 1 95.31 228 GLN A O 1
ATOM 1752 N N . ASP A 1 229 ? 23.328 -19.188 -13.766 1 95.19 229 ASP A N 1
ATOM 1753 C CA . ASP A 1 229 ? 23.891 -20.531 -13.711 1 95.19 229 ASP A CA 1
ATOM 1754 C C . ASP A 1 229 ? 22.797 -21.562 -13.391 1 95.19 229 ASP A C 1
ATOM 1756 O O . ASP A 1 229 ? 23.094 -22.734 -13.156 1 95.19 229 ASP A O 1
ATOM 1760 N N . ALA A 1 230 ? 21.594 -21.156 -13.352 1 98.5 230 ALA A N 1
ATOM 1761 C CA . ALA A 1 230 ? 20.5 -22.047 -12.977 1 98.5 230 ALA A CA 1
ATOM 1762 C C . ALA A 1 230 ? 20.234 -23.078 -14.07 1 98.5 230 ALA A C 1
ATOM 1764 O O . ALA A 1 230 ? 20.219 -22.75 -15.258 1 98.5 230 ALA A O 1
ATOM 1765 N N . ASP A 1 231 ? 20.016 -24.297 -13.688 1 98.69 231 ASP A N 1
ATOM 1766 C CA . ASP A 1 231 ? 19.641 -25.359 -14.617 1 98.69 231 ASP A CA 1
ATOM 1767 C C . ASP A 1 231 ? 18.156 -25.25 -14.992 1 98.69 231 ASP A C 1
ATOM 1769 O O . ASP A 1 231 ? 17.766 -25.609 -16.109 1 98.69 231 ASP A O 1
ATOM 1773 N N . GLU A 1 232 ? 17.359 -24.906 -14.078 1 98.88 232 GLU A N 1
ATOM 1774 C CA . GLU A 1 232 ? 15.922 -24.672 -14.203 1 98.88 232 GLU A C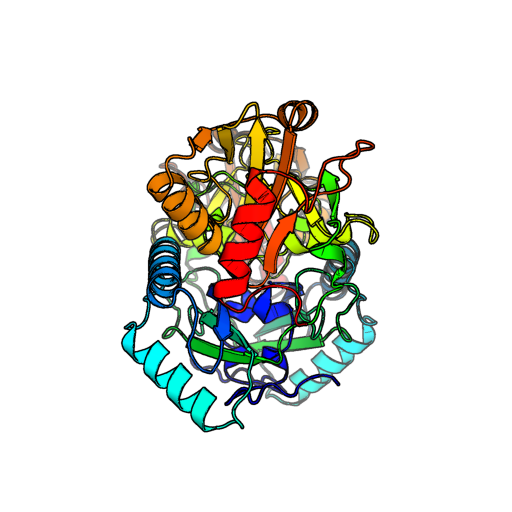A 1
ATOM 1775 C C . GLU A 1 232 ? 15.5 -23.422 -13.43 1 98.88 232 GLU A C 1
ATOM 1777 O O . GLU A 1 232 ? 16.109 -23.094 -12.406 1 98.88 232 GLU A O 1
ATOM 1782 N N . ILE A 1 233 ? 14.562 -22.703 -13.883 1 98.94 233 ILE A N 1
ATOM 1783 C CA . ILE A 1 233 ? 13.859 -21.625 -13.172 1 98.94 233 ILE A CA 1
ATOM 1784 C C . ILE A 1 233 ? 12.352 -21.844 -13.289 1 98.94 233 ILE A C 1
ATOM 1786 O O . ILE A 1 233 ? 11.852 -22.219 -14.344 1 98.94 233 ILE A O 1
ATOM 1790 N N . PHE A 1 234 ? 11.625 -21.703 -12.203 1 98.94 234 PHE A N 1
ATOM 1791 C CA . PHE A 1 234 ? 10.172 -21.75 -12.297 1 98.94 234 PHE A CA 1
ATOM 1792 C C . PHE A 1 234 ? 9.531 -20.844 -11.25 1 98.94 234 PHE A C 1
ATOM 1794 O O . PHE A 1 234 ? 10.172 -20.469 -10.273 1 98.94 234 PHE A O 1
ATOM 1801 N N . PHE A 1 235 ? 8.32 -20.453 -11.531 1 98.94 235 PHE A N 1
ATOM 1802 C CA . PHE A 1 235 ? 7.492 -19.656 -10.625 1 98.94 235 PHE A CA 1
ATOM 1803 C C . PHE A 1 235 ? 6.316 -20.469 -10.109 1 98.94 235 PHE A C 1
ATOM 1805 O O . PHE A 1 235 ? 5.914 -21.453 -10.742 1 98.94 235 PHE A O 1
ATOM 1812 N N . SER A 1 236 ? 5.793 -20.047 -8.938 1 98.88 236 SER A N 1
ATOM 1813 C CA . SER A 1 236 ? 4.629 -20.75 -8.414 1 98.88 236 SER A CA 1
ATOM 1814 C C . SER A 1 236 ? 3.66 -19.797 -7.73 1 98.88 236 SER A C 1
ATOM 1816 O O . SER A 1 236 ? 4.078 -18.781 -7.156 1 98.88 236 SER A O 1
ATOM 1818 N N . ASN A 1 237 ? 2.41 -20 -7.844 1 98.44 237 ASN A N 1
ATOM 1819 C CA . ASN A 1 237 ? 1.375 -19.453 -6.977 1 98.44 237 ASN A CA 1
ATOM 1820 C C . ASN A 1 237 ? 0.168 -20.391 -6.887 1 98.44 237 ASN A C 1
ATOM 1822 O O . ASN A 1 237 ? 0.162 -21.453 -7.492 1 98.44 237 ASN A O 1
ATOM 1826 N N . SER A 1 238 ? -0.796 -20.016 -6.16 1 98.38 238 SER A N 1
ATOM 1827 C CA . SER A 1 238 ? -1.884 -20.922 -5.785 1 98.38 238 SER A CA 1
ATOM 1828 C C . SER A 1 238 ? -2.795 -21.203 -6.973 1 98.38 238 SER A C 1
ATOM 1830 O O . SER A 1 238 ? -3.543 -22.188 -6.961 1 98.38 238 SER A O 1
ATOM 1832 N N . LEU A 1 239 ? -2.73 -20.406 -7.992 1 97.69 239 LEU A N 1
ATOM 1833 C CA . LEU A 1 239 ? -3.631 -20.594 -9.125 1 97.69 239 LEU A CA 1
ATOM 1834 C C . LEU A 1 239 ? -2.918 -21.297 -10.273 1 97.69 239 LEU A C 1
ATOM 1836 O O . LEU A 1 239 ? -3.49 -22.188 -10.914 1 97.69 239 LEU A O 1
ATOM 1840 N N . ILE A 1 240 ? -1.684 -21 -10.531 1 97.62 240 ILE A N 1
ATOM 1841 C CA . ILE A 1 240 ? -1.008 -21.5 -11.727 1 97.62 240 ILE A CA 1
ATOM 1842 C C . ILE A 1 240 ? -0.297 -22.812 -11.406 1 97.62 240 ILE A C 1
ATOM 1844 O O . ILE A 1 240 ? 0.077 -23.562 -12.312 1 97.62 240 ILE A O 1
ATOM 1848 N N . GLY A 1 241 ? -0.152 -23.109 -10.141 1 98.06 241 GLY A N 1
ATOM 1849 C CA . GLY A 1 241 ? 0.736 -24.188 -9.781 1 98.06 241 GLY A CA 1
ATOM 1850 C C . GLY A 1 241 ? 2.201 -23.875 -10.008 1 98.06 241 GLY A C 1
ATOM 1851 O O . GLY A 1 241 ? 2.852 -23.266 -9.156 1 98.06 241 GLY A O 1
ATOM 1852 N N . VAL A 1 242 ? 2.59 -24.266 -11.219 1 98.62 242 VAL A N 1
ATOM 1853 C CA . VAL A 1 242 ? 3.975 -24 -11.602 1 98.62 242 VAL A CA 1
ATOM 1854 C C . VAL A 1 242 ? 4.027 -23.469 -13.031 1 98.62 242 VAL A C 1
ATOM 1856 O O . VAL A 1 242 ? 3.346 -23.984 -13.922 1 98.62 242 VAL A O 1
ATOM 1859 N N . TRP A 1 243 ? 4.758 -22.375 -13.203 1 98.81 243 TRP A N 1
ATOM 1860 C CA . TRP A 1 243 ? 5.168 -21.922 -14.523 1 98.81 243 TRP A CA 1
ATOM 1861 C C . TRP A 1 243 ? 6.664 -22.156 -14.742 1 98.81 243 TRP A C 1
ATOM 1863 O O . TRP A 1 243 ? 7.492 -21.469 -14.141 1 98.81 243 TRP A O 1
ATOM 1873 N N . PRO A 1 244 ? 6.996 -23.141 -15.602 1 98.88 244 PRO A N 1
ATOM 1874 C CA . PRO A 1 244 ? 8.414 -23.281 -15.945 1 98.88 244 PRO A CA 1
ATOM 1875 C C . PRO A 1 244 ? 8.93 -22.125 -16.812 1 98.88 244 PRO A C 1
ATOM 1877 O O . PRO A 1 244 ? 8.18 -21.578 -17.625 1 98.88 244 PRO A O 1
ATOM 1880 N N . VAL A 1 245 ? 10.211 -21.781 -16.641 1 98.94 245 VAL A N 1
ATOM 1881 C CA . VAL A 1 245 ? 10.789 -20.734 -17.469 1 98.94 245 VAL A CA 1
ATOM 1882 C C . VAL A 1 245 ? 11.57 -21.359 -18.625 1 98.94 245 VAL A C 1
ATOM 1884 O O . VAL A 1 245 ? 12.516 -22.109 -18.406 1 98.94 245 VAL A O 1
ATOM 1887 N N . ARG A 1 246 ? 11.164 -21.031 -19.797 1 98.81 246 ARG A N 1
ATOM 1888 C CA . ARG A 1 246 ? 11.82 -21.5 -21.016 1 98.81 246 ARG A CA 1
ATOM 1889 C C . ARG A 1 246 ? 12.898 -20.531 -21.469 1 98.81 246 ARG A C 1
ATOM 1891 O O . ARG A 1 246 ? 13.93 -20.938 -22 1 98.81 246 ARG A O 1
ATOM 1898 N N . TYR A 1 247 ? 12.609 -19.203 -21.266 1 98.44 247 TYR A N 1
ATOM 1899 C CA . TYR A 1 247 ? 13.555 -18.156 -21.641 1 98.44 247 TYR A CA 1
ATOM 1900 C C . TYR A 1 247 ? 13.727 -17.141 -20.516 1 98.44 247 TYR A C 1
ATOM 1902 O O . TYR A 1 247 ? 12.742 -16.625 -19.984 1 98.44 247 TYR A O 1
ATOM 1910 N N . PHE A 1 248 ? 15.055 -16.891 -20.203 1 98.25 248 PHE A N 1
ATOM 1911 C CA . PHE A 1 248 ? 15.375 -15.906 -19.188 1 98.25 248 PHE A CA 1
ATOM 1912 C C . PHE A 1 248 ? 16.609 -15.109 -19.578 1 98.25 248 PHE A C 1
ATOM 1914 O O . PHE A 1 248 ? 17.703 -15.672 -19.703 1 98.25 248 PHE A O 1
ATOM 1921 N N . MET A 1 249 ? 16.328 -13.797 -19.75 1 93 249 MET A N 1
ATOM 1922 C CA . MET A 1 249 ? 17.406 -12.844 -20.016 1 93 249 MET A CA 1
ATOM 1923 C C . MET A 1 249 ? 18.328 -13.367 -21.109 1 93 249 MET A C 1
ATOM 1925 O O . MET A 1 249 ? 19.547 -13.414 -20.938 1 93 249 MET A O 1
ATOM 1929 N N . GLY A 1 250 ? 17.766 -13.828 -22.188 1 91.06 250 GLY A N 1
ATOM 1930 C CA . GLY A 1 250 ? 18.5 -14.211 -23.391 1 91.06 250 GLY A CA 1
ATOM 1931 C C . GLY A 1 250 ? 18.953 -15.656 -23.375 1 91.06 250 GLY A C 1
ATOM 1932 O O . GLY A 1 250 ? 19.547 -16.125 -24.344 1 91.06 250 GLY A O 1
ATOM 1933 N N . ARG A 1 251 ? 18.672 -16.375 -22.375 1 96.38 251 ARG A N 1
ATOM 1934 C CA . ARG A 1 251 ? 19.047 -17.781 -22.266 1 96.38 251 ARG A CA 1
ATOM 1935 C C . ARG A 1 251 ? 17.844 -18.703 -22.453 1 96.38 251 ARG A C 1
ATOM 1937 O O . ARG A 1 251 ? 16.75 -18.406 -21.938 1 96.38 251 ARG A O 1
ATOM 1944 N N . GLU A 1 252 ? 18.156 -19.812 -23.062 1 98.06 252 GLU A N 1
ATOM 1945 C CA . GLU A 1 252 ? 17.141 -20.859 -23.172 1 98.06 252 GLU A CA 1
ATOM 1946 C C . GLU A 1 252 ? 17.312 -21.906 -22.062 1 98.06 252 GLU A C 1
ATOM 1948 O O . GLU A 1 252 ? 18.422 -22.359 -21.797 1 98.06 252 GLU A O 1
ATOM 1953 N N . LEU A 1 253 ? 16.266 -22.25 -21.406 1 98.75 253 LEU A N 1
ATOM 1954 C CA . LEU A 1 253 ? 16.219 -23.234 -20.328 1 98.75 253 LEU A CA 1
ATOM 1955 C C . LEU A 1 253 ? 15.328 -24.406 -20.703 1 98.75 253 LEU A C 1
ATOM 1957 O O . LEU A 1 253 ? 14.57 -24.328 -21.688 1 98.75 253 LEU A O 1
ATOM 1961 N N . PRO A 1 254 ? 15.359 -25.453 -19.969 1 98.56 254 PRO A N 1
ATOM 1962 C CA . PRO A 1 254 ? 14.594 -26.641 -20.359 1 98.56 254 PRO A CA 1
ATOM 1963 C C . PRO A 1 254 ? 13.086 -26.422 -20.266 1 98.56 254 PRO A C 1
ATOM 1965 O O . PRO A 1 254 ? 12.312 -27.125 -20.922 1 98.56 254 PRO A O 1
ATOM 1968 N N . GLY A 1 255 ? 12.625 -25.469 -19.453 1 98.44 255 GLY A N 1
ATOM 1969 C CA . GLY A 1 255 ? 11.203 -25.25 -19.281 1 98.44 255 GLY A CA 1
ATOM 1970 C C . GLY A 1 255 ? 10.469 -26.469 -18.75 1 98.44 255 GLY A C 1
ATOM 1971 O O . GLY A 1 255 ? 10.875 -27.047 -17.734 1 98.44 255 GLY A O 1
ATOM 1972 N N . HIS A 1 256 ? 9.539 -26.859 -19.453 1 97.94 256 HIS A N 1
ATOM 1973 C CA . HIS A 1 256 ? 8.688 -27.984 -19.109 1 97.94 256 HIS A CA 1
ATOM 1974 C C . HIS A 1 256 ? 9.492 -29.266 -18.969 1 97.94 256 HIS A C 1
ATOM 1976 O O . HIS A 1 256 ? 9.148 -30.141 -18.188 1 97.94 256 HIS A O 1
ATOM 1982 N N . ASP A 1 257 ? 10.586 -29.328 -19.594 1 98.31 257 ASP A N 1
ATOM 1983 C CA . ASP A 1 257 ? 11.352 -30.578 -19.703 1 98.31 257 ASP A CA 1
ATOM 1984 C C . ASP A 1 257 ? 12.391 -30.672 -18.578 1 98.31 257 ASP A C 1
ATOM 1986 O O . ASP A 1 257 ? 13.133 -31.656 -18.5 1 98.31 257 ASP A O 1
ATOM 1990 N N . GLY A 1 258 ? 12.484 -29.656 -17.766 1 98.5 258 GLY A N 1
ATOM 1991 C CA . GLY A 1 258 ? 13.406 -29.75 -16.641 1 98.5 258 GLY A CA 1
ATOM 1992 C C . GLY A 1 258 ? 13.102 -30.906 -15.711 1 98.5 258 GLY A C 1
ATOM 1993 O O . GLY A 1 258 ? 11.938 -31.172 -15.406 1 98.5 258 GLY A O 1
ATOM 1994 N N . PRO A 1 259 ? 14.078 -31.594 -15.297 1 98.38 259 PRO A N 1
ATOM 1995 C CA . PRO A 1 259 ? 13.875 -32.812 -14.484 1 98.38 259 PRO A CA 1
ATOM 1996 C C . PRO A 1 259 ? 13.047 -32.531 -13.234 1 98.38 259 PRO A C 1
ATOM 1998 O O . PRO A 1 259 ? 12.148 -33.312 -12.898 1 98.38 259 PRO A O 1
ATOM 2001 N N . ILE A 1 260 ? 13.289 -31.484 -12.547 1 98.56 260 ILE A N 1
ATOM 2002 C CA . ILE A 1 260 ? 12.562 -31.156 -11.328 1 98.56 260 ILE A CA 1
ATOM 2003 C C . ILE A 1 260 ? 11.227 -30.5 -11.68 1 98.56 260 ILE A C 1
ATOM 2005 O O . ILE A 1 260 ? 10.18 -30.875 -11.141 1 98.56 260 ILE A O 1
ATOM 2009 N N . THR A 1 261 ? 11.227 -29.625 -12.617 1 98.5 261 THR A N 1
ATOM 2010 C CA . THR A 1 261 ? 10.039 -28.875 -13.008 1 98.5 261 THR A CA 1
ATOM 2011 C C . THR A 1 261 ? 8.969 -29.812 -13.562 1 98.5 261 THR A C 1
ATOM 2013 O O . THR A 1 261 ? 7.781 -29.641 -13.266 1 98.5 261 THR A O 1
ATOM 2016 N N . SER A 1 262 ? 9.367 -30.797 -14.344 1 98.25 262 SER A N 1
ATOM 2017 C CA . SER A 1 262 ? 8.398 -31.703 -14.953 1 98.25 262 SER A CA 1
ATOM 2018 C C . SER A 1 262 ? 7.648 -32.5 -13.898 1 98.25 262 SER A C 1
ATOM 2020 O O . SER A 1 262 ? 6.449 -32.75 -14.039 1 98.25 262 SER A O 1
ATOM 2022 N N . VAL A 1 263 ? 8.305 -32.875 -12.844 1 98.31 263 VAL A N 1
ATOM 2023 C CA . VAL A 1 263 ? 7.668 -33.656 -11.781 1 98.31 263 VAL A CA 1
ATOM 2024 C C . VAL A 1 263 ? 6.695 -32.781 -11.008 1 98.31 263 VAL A C 1
ATOM 2026 O O . VAL A 1 263 ? 5.605 -33.219 -10.633 1 98.31 263 VAL A O 1
ATOM 2029 N N . LEU A 1 264 ? 7.094 -31.562 -10.773 1 98.69 264 LEU A N 1
ATOM 2030 C CA . LEU A 1 264 ? 6.227 -30.625 -10.07 1 98.69 264 LEU A CA 1
ATOM 2031 C C . LEU A 1 264 ? 4.996 -30.281 -10.914 1 98.69 264 LEU A C 1
ATOM 2033 O O . LEU A 1 264 ? 3.898 -30.125 -10.375 1 98.69 264 LEU A O 1
ATOM 2037 N N . LEU A 1 265 ? 5.199 -30.156 -12.211 1 98.38 265 LEU A N 1
ATOM 2038 C CA . LEU A 1 265 ? 4.082 -29.938 -13.117 1 98.38 265 LEU A CA 1
ATOM 2039 C C . LEU A 1 265 ? 3.082 -31.078 -13.055 1 98.38 265 LEU A C 1
ATOM 2041 O O . LEU A 1 265 ? 1.872 -30.859 -12.984 1 98.38 265 LEU A O 1
ATOM 2045 N N . ALA A 1 266 ? 3.564 -32.281 -13.062 1 97.81 266 ALA A N 1
ATOM 2046 C CA . ALA A 1 266 ? 2.691 -33.438 -12.953 1 97.81 266 ALA A CA 1
ATOM 2047 C C . ALA A 1 266 ? 1.938 -33.438 -11.633 1 97.81 266 ALA A C 1
ATOM 2049 O O . ALA A 1 266 ? 0.735 -33.719 -11.594 1 97.81 266 ALA A O 1
ATOM 2050 N N . TRP A 1 267 ? 2.65 -33.094 -10.609 1 98.25 267 TRP A N 1
ATOM 2051 C CA . TRP A 1 267 ? 2.062 -33.062 -9.281 1 98.25 267 TRP A CA 1
ATOM 2052 C C . TRP A 1 267 ? 0.946 -32.031 -9.203 1 98.25 267 TRP A C 1
ATOM 2054 O O . TRP A 1 267 ? -0.14 -32.312 -8.688 1 98.25 267 TRP A O 1
ATOM 2064 N N . THR A 1 268 ? 1.176 -30.844 -9.711 1 97.81 268 THR A N 1
ATOM 2065 C CA . THR A 1 268 ? 0.172 -29.781 -9.641 1 97.81 268 THR A CA 1
ATOM 2066 C C . THR A 1 268 ? -1.019 -30.109 -10.539 1 97.81 268 THR A C 1
ATOM 2068 O O . THR A 1 268 ? -2.148 -29.703 -10.25 1 97.81 268 THR A O 1
ATOM 2071 N N . ARG A 1 269 ? -0.753 -30.812 -11.594 1 96.5 269 ARG A N 1
ATOM 2072 C CA . ARG A 1 269 ? -1.841 -31.266 -12.453 1 96.5 269 ARG A CA 1
ATOM 2073 C C . ARG A 1 269 ? -2.781 -32.188 -11.695 1 96.5 269 ARG A C 1
ATOM 2075 O O . ARG A 1 269 ? -3.996 -32.156 -11.898 1 96.5 269 ARG A O 1
ATOM 2082 N N . GLU A 1 270 ? -2.211 -33.031 -10.898 1 96.38 270 GLU A N 1
ATOM 2083 C CA . GLU A 1 270 ? -3.018 -33.938 -10.102 1 96.38 270 GLU A CA 1
ATOM 2084 C C . GLU A 1 270 ? -3.926 -33.188 -9.141 1 96.38 270 GLU A C 1
ATOM 2086 O O . GLU A 1 270 ? -4.977 -33.688 -8.742 1 96.38 270 GLU A O 1
ATOM 2091 N N . MET A 1 271 ? -3.537 -31.969 -8.797 1 96.06 271 MET A N 1
ATOM 2092 C CA . MET A 1 271 ? -4.336 -31.125 -7.914 1 96.06 271 MET A CA 1
ATOM 2093 C C . MET A 1 271 ? -5.465 -30.453 -8.68 1 96.06 271 MET A C 1
ATOM 2095 O O . MET A 1 271 ? -6.336 -29.812 -8.086 1 96.06 271 MET A O 1
ATOM 2099 N N . GLY A 1 272 ? -5.402 -30.5 -9.969 1 96.38 272 GLY A N 1
ATOM 2100 C CA . GLY A 1 272 ? -6.395 -29.844 -10.805 1 96.38 272 GLY A CA 1
ATOM 2101 C C . GLY A 1 272 ? -5.934 -28.516 -11.336 1 96.38 272 GLY A C 1
ATOM 2102 O O . GLY A 1 272 ? -6.734 -27.734 -11.859 1 96.38 272 GLY A O 1
ATOM 2103 N N . LEU A 1 273 ? -4.578 -28.266 -11.211 1 97.19 273 LEU A N 1
ATOM 2104 C CA . LEU A 1 273 ? -4.023 -27.016 -11.695 1 97.19 273 LEU A CA 1
ATOM 2105 C C . LEU A 1 273 ? -3.348 -27.203 -13.055 1 97.19 273 LEU A C 1
ATOM 2107 O O . LEU A 1 273 ? -3.156 -28.328 -13.5 1 97.19 273 LEU A O 1
ATOM 2111 N N . GLY A 1 274 ? -3.061 -26.094 -13.703 1 93.69 274 GLY A N 1
ATOM 2112 C CA . GLY A 1 274 ? -2.441 -26.172 -15.016 1 93.69 274 GLY A CA 1
ATOM 2113 C C . GLY A 1 274 ? -3.445 -26.156 -16.156 1 93.69 274 GLY A C 1
ATOM 2114 O O . GLY A 1 274 ? -4.637 -25.938 -15.938 1 93.69 274 GLY A O 1
ATOM 2115 N N . PRO A 1 275 ? -2.875 -26.328 -17.344 1 90.31 275 PRO A N 1
ATOM 2116 C CA . PRO A 1 275 ? -3.768 -26.281 -18.516 1 90.31 275 PRO A CA 1
ATOM 2117 C C . PRO A 1 275 ? -4.676 -27.5 -18.594 1 90.31 275 PRO A C 1
ATOM 2119 O O . PRO A 1 275 ? -4.273 -28.609 -18.219 1 90.31 275 PRO A O 1
ATOM 2122 N N . GLN A 1 276 ? -5.941 -27.203 -18.938 1 79.44 276 GLN A N 1
ATOM 2123 C CA . GLN A 1 276 ? -6.844 -28.328 -19.156 1 79.44 276 GLN A CA 1
ATOM 2124 C C . GLN A 1 276 ? -6.57 -29 -20.5 1 79.44 276 GLN A C 1
ATOM 2126 O O . GLN A 1 276 ? -6.203 -28.328 -21.469 1 79.44 276 GLN A O 1
ATOM 2131 N N . PRO A 1 277 ? -6.824 -30.375 -20.516 1 67.25 277 PRO A N 1
ATOM 2132 C CA . PRO A 1 277 ? -6.656 -31.062 -21.781 1 67.25 277 PRO A CA 1
ATOM 2133 C C . PRO A 1 277 ? -7.621 -30.578 -22.859 1 67.25 277 PRO A C 1
ATOM 2135 O O . PRO A 1 277 ? -8.727 -30.125 -22.547 1 67.25 277 PRO A O 1
ATOM 2138 N N . MET B 1 1 ? -13.438 -9.359 -19.203 1 19.98 1 MET B N 1
ATOM 2139 C CA . MET B 1 1 ? -14.047 -10.414 -18.406 1 19.98 1 MET B CA 1
ATOM 2140 C C . MET B 1 1 ? -15.133 -9.852 -17.484 1 19.98 1 MET B C 1
ATOM 2142 O O . MET B 1 1 ? -14.836 -9.078 -16.578 1 19.98 1 MET B O 1
ATOM 2146 N N . ASP B 1 2 ? -16.453 -9.961 -17.766 1 27.45 2 ASP B N 1
ATOM 2147 C CA . ASP B 1 2 ? -17.906 -10.078 -17.75 1 27.45 2 ASP B CA 1
ATOM 2148 C C . ASP B 1 2 ? -18.375 -11.039 -16.656 1 27.45 2 ASP B C 1
ATOM 2150 O O . ASP B 1 2 ? -19.562 -11.352 -16.547 1 27.45 2 ASP B O 1
ATOM 2154 N N . GLY B 1 3 ? -17.609 -12.094 -16.328 1 30.5 3 GLY B N 1
ATOM 2155 C CA . GLY B 1 3 ? -18.375 -12.914 -15.398 1 30.5 3 GLY B CA 1
ATOM 2156 C C . GLY B 1 3 ? -18.781 -12.156 -14.148 1 30.5 3 GLY B C 1
ATOM 2157 O O . GLY B 1 3 ? -18.125 -11.195 -13.75 1 30.5 3 GLY B O 1
ATOM 2158 N N . ASP B 1 4 ? -20.078 -11.969 -14.023 1 36.09 4 ASP B N 1
ATOM 2159 C CA . ASP B 1 4 ? -20.875 -11.391 -12.953 1 36.09 4 ASP B CA 1
ATOM 2160 C C . ASP B 1 4 ? -20.422 -11.914 -11.586 1 36.09 4 ASP B C 1
ATOM 2162 O O . ASP B 1 4 ? -20.688 -13.07 -11.242 1 36.09 4 ASP B O 1
ATOM 2166 N N . PRO B 1 5 ? -19.25 -11.523 -11.156 1 42.56 5 PRO B N 1
ATOM 2167 C CA . PRO B 1 5 ? -18.969 -12.07 -9.828 1 42.56 5 PRO B CA 1
ATOM 2168 C C . PRO B 1 5 ? -20.156 -11.969 -8.875 1 42.56 5 PRO B C 1
ATOM 2170 O O . PRO B 1 5 ? -20.906 -10.977 -8.922 1 42.56 5 PRO B O 1
ATOM 2173 N N . LEU B 1 6 ? -20.922 -13.07 -8.703 1 39.38 6 LEU B N 1
ATOM 2174 C CA . LEU B 1 6 ? -21.953 -13.117 -7.664 1 39.38 6 LEU B CA 1
ATOM 2175 C C . LEU B 1 6 ? -21.391 -12.664 -6.32 1 39.38 6 LEU B C 1
ATOM 2177 O O . LEU B 1 6 ? -20.438 -13.273 -5.805 1 39.38 6 LEU B O 1
ATOM 2181 N N . VAL B 1 7 ? -21.109 -11.352 -6.23 1 43.88 7 VAL B N 1
ATOM 2182 C CA . VAL B 1 7 ? -20.688 -10.836 -4.934 1 43.88 7 VAL B CA 1
ATOM 2183 C C . VAL B 1 7 ? -21.891 -10.68 -4.02 1 43.88 7 VAL B C 1
ATOM 2185 O O . VAL B 1 7 ? -22.797 -9.898 -4.312 1 43.88 7 VAL B O 1
ATOM 2188 N N . ALA B 1 8 ? -22.141 -11.508 -3.309 1 40 8 ALA B N 1
ATOM 2189 C CA . ALA B 1 8 ? -23.094 -11.117 -2.273 1 40 8 ALA B CA 1
ATOM 2190 C C . ALA B 1 8 ? -22.734 -9.773 -1.659 1 40 8 ALA B C 1
ATOM 2192 O O . ALA B 1 8 ? -21.609 -9.594 -1.167 1 40 8 ALA B O 1
ATOM 2193 N N . GLY B 1 9 ? -23.469 -8.727 -1.957 1 44.41 9 GLY B N 1
ATOM 2194 C CA . GLY B 1 9 ? -23.281 -7.379 -1.428 1 44.41 9 GLY B CA 1
ATOM 2195 C C . GLY B 1 9 ? -22.422 -6.504 -2.311 1 44.41 9 GLY B C 1
ATOM 2196 O O . GLY B 1 9 ? -21.859 -5.508 -1.846 1 44.41 9 GLY B O 1
ATOM 2197 N N . ALA B 1 10 ? -22.359 -6.941 -3.611 1 56.44 10 ALA B N 1
ATOM 2198 C CA . ALA B 1 10 ? -21.438 -6.301 -4.547 1 56.44 10 ALA B CA 1
ATOM 2199 C C . ALA B 1 10 ? -21.984 -4.957 -5.027 1 56.44 10 ALA B C 1
ATOM 2201 O O . ALA B 1 10 ? -23.188 -4.832 -5.289 1 56.44 10 ALA B O 1
ATOM 2202 N N . CYS B 1 11 ? -21.281 -3.885 -4.609 1 64.19 11 CYS B N 1
ATOM 2203 C CA . CYS B 1 11 ? -21.438 -2.584 -5.246 1 64.19 11 CYS B CA 1
ATOM 2204 C C . CYS B 1 11 ? -20.25 -2.27 -6.148 1 64.19 11 CYS B C 1
ATOM 2206 O O . CYS B 1 11 ? -19.266 -3.014 -6.172 1 64.19 11 CYS B O 1
ATOM 2208 N N . ASP B 1 12 ? -20.469 -1.449 -6.996 1 72.69 12 ASP B N 1
ATOM 2209 C CA . ASP B 1 12 ? -19.484 -1.082 -8.016 1 72.69 12 ASP B CA 1
ATOM 2210 C C . ASP B 1 12 ? -18.094 -0.903 -7.398 1 72.69 12 ASP B C 1
ATOM 2212 O O . ASP B 1 12 ? -17.094 -1.292 -7.996 1 72.69 12 ASP B O 1
ATOM 2216 N N . ALA B 1 13 ? -18.125 -0.479 -6.18 1 78.5 13 ALA B N 1
ATOM 2217 C CA . ALA B 1 13 ? -16.844 -0.225 -5.52 1 78.5 13 ALA B CA 1
ATOM 2218 C C . ALA B 1 13 ? -16.094 -1.53 -5.238 1 78.5 13 ALA B C 1
ATOM 2220 O O . ALA B 1 13 ? -14.867 -1.56 -5.215 1 78.5 13 ALA B O 1
ATOM 2221 N N . THR B 1 14 ? -16.875 -2.576 -5.188 1 83.12 14 THR B N 1
ATOM 2222 C CA . THR B 1 14 ? -16.266 -3.859 -4.852 1 83.12 14 THR B CA 1
ATOM 2223 C C . THR B 1 14 ? -15.555 -4.453 -6.062 1 83.12 14 THR B C 1
ATOM 2225 O O . THR B 1 14 ? -14.758 -5.383 -5.926 1 83.12 14 THR B O 1
ATOM 2228 N N . LEU B 1 15 ? -15.773 -3.852 -7.188 1 85.5 15 LEU B N 1
ATOM 2229 C CA . LEU B 1 15 ? -15.133 -4.352 -8.398 1 85.5 15 LEU B CA 1
ATOM 2230 C C . LEU B 1 15 ? -13.922 -3.496 -8.766 1 85.5 15 LEU B C 1
ATOM 2232 O O . LEU B 1 15 ? -13.156 -3.852 -9.656 1 85.5 15 LEU B O 1
ATOM 2236 N N . ASP B 1 16 ? -13.844 -2.422 -8.094 1 91.81 16 ASP B N 1
ATOM 2237 C CA . ASP B 1 16 ? -12.789 -1.458 -8.406 1 91.81 16 ASP B CA 1
ATOM 2238 C C . ASP B 1 16 ? -11.438 -1.934 -7.875 1 91.81 16 ASP B C 1
ATOM 2240 O O . ASP B 1 16 ? -11.32 -2.307 -6.707 1 91.81 16 ASP B O 1
ATOM 2244 N N . ARG B 1 17 ? -10.406 -1.922 -8.742 1 96.25 17 ARG B N 1
ATOM 2245 C CA . ARG B 1 17 ? -9.039 -2.238 -8.367 1 96.25 17 ARG B CA 1
ATOM 2246 C C . ARG B 1 17 ? -8.586 -1.396 -7.176 1 96.25 17 ARG B C 1
ATOM 2248 O O . ARG B 1 17 ? -7.668 -1.776 -6.449 1 96.25 17 ARG B O 1
ATOM 2255 N N . ALA B 1 18 ? -9.305 -0.253 -6.934 1 96.12 18 ALA B N 1
ATOM 2256 C CA . ALA B 1 18 ? -9.031 0.572 -5.758 1 96.12 18 ALA B CA 1
ATOM 2257 C C . ALA B 1 18 ? -9.195 -0.235 -4.473 1 96.12 18 ALA B C 1
ATOM 2259 O O . ALA B 1 18 ? -8.383 -0.114 -3.549 1 96.12 18 ALA B O 1
ATOM 2260 N N . LEU B 1 19 ? -10.18 -1.071 -4.395 1 94.19 19 LEU B N 1
ATOM 2261 C CA . LEU B 1 19 ? -10.43 -1.883 -3.205 1 94.19 19 LEU B CA 1
ATOM 2262 C C . LEU B 1 19 ? -9.453 -3.047 -3.129 1 94.19 19 LEU B C 1
ATOM 2264 O O . LEU B 1 19 ? -9 -3.412 -2.041 1 94.19 19 LEU B O 1
ATOM 2268 N N . HIS B 1 20 ? -9.023 -3.541 -4.277 1 95.06 20 HIS B N 1
ATOM 2269 C CA . HIS B 1 20 ? -8.328 -4.824 -4.32 1 95.06 20 HIS B CA 1
ATOM 2270 C C . HIS B 1 20 ? -6.82 -4.637 -4.238 1 95.06 20 HIS B C 1
ATOM 2272 O O . HIS B 1 20 ? -6.109 -5.512 -3.738 1 95.06 20 HIS B O 1
ATOM 2278 N N . TYR B 1 21 ? -6.355 -3.521 -4.75 1 97.62 21 TYR B N 1
ATOM 2279 C CA . TYR B 1 21 ? -4.91 -3.355 -4.879 1 97.62 21 TYR B CA 1
ATOM 2280 C C . TYR B 1 21 ? -4.473 -1.978 -4.395 1 97.62 21 TYR B C 1
ATOM 2282 O O . TYR B 1 21 ? -3.293 -1.629 -4.48 1 97.62 21 TYR B O 1
ATOM 2290 N N . GLY B 1 22 ? -5.422 -1.156 -3.887 1 98.06 22 GLY B N 1
ATOM 2291 C CA . GLY B 1 22 ? -5.09 0.237 -3.633 1 98.06 22 GLY B CA 1
ATOM 2292 C C . GLY B 1 22 ? -4.703 0.996 -4.887 1 98.06 22 GLY B C 1
ATOM 2293 O O . GLY B 1 22 ? -3.926 1.949 -4.828 1 98.06 22 GLY B O 1
ATOM 2294 N N . ASP B 1 23 ? -5.207 0.474 -5.992 1 98.31 23 ASP B N 1
ATOM 2295 C CA . ASP B 1 23 ? -4.879 1.022 -7.305 1 98.31 23 ASP B CA 1
ATOM 2296 C C . ASP B 1 23 ? -5.684 2.289 -7.59 1 98.31 23 ASP B C 1
ATOM 2298 O O . ASP B 1 23 ? -6.602 2.275 -8.414 1 98.31 23 ASP B O 1
ATOM 2302 N N . GLY B 1 24 ? -5.277 3.328 -6.945 1 98.44 24 GLY B N 1
ATOM 2303 C CA . GLY B 1 24 ? -5.934 4.625 -7 1 98.44 24 GLY B CA 1
ATOM 2304 C C . GLY B 1 24 ? -5.25 5.676 -6.145 1 98.44 24 GLY B C 1
ATOM 2305 O O . GLY B 1 24 ? -4.164 5.441 -5.609 1 98.44 24 GLY B O 1
ATOM 2306 N N . LEU B 1 25 ? -5.824 6.863 -6.109 1 98.62 25 LEU B N 1
ATOM 2307 C CA . LEU B 1 25 ? -5.285 7.984 -5.348 1 98.62 25 LEU B CA 1
ATOM 2308 C C . LEU B 1 25 ? -6.406 8.891 -4.848 1 98.62 25 LEU B C 1
ATOM 2310 O O . LEU B 1 25 ? -7.566 8.711 -5.219 1 98.62 25 LEU B O 1
ATOM 2314 N N . PHE B 1 26 ? -6.062 9.812 -3.902 1 98.25 26 PHE B N 1
ATOM 2315 C CA . PHE B 1 26 ? -7.125 10.594 -3.279 1 98.25 26 PHE B CA 1
ATOM 2316 C C . PHE B 1 26 ? -6.629 11.984 -2.91 1 98.25 26 PHE B C 1
ATOM 2318 O O . PHE B 1 26 ? -5.426 12.258 -2.977 1 98.25 26 PHE B O 1
ATOM 2325 N N . GLU B 1 27 ? -7.512 12.828 -2.65 1 98.25 27 GLU B N 1
ATOM 2326 C CA . GLU B 1 27 ? -7.305 14.156 -2.072 1 98.25 27 GLU B CA 1
ATOM 2327 C C . GLU B 1 27 ? -8.242 14.398 -0.895 1 98.25 27 GLU B C 1
ATOM 2329 O O . GLU B 1 27 ? -9.398 13.953 -0.911 1 98.25 27 GLU B O 1
ATOM 2334 N N . THR B 1 28 ? -7.77 15.008 0.085 1 98.06 28 THR B N 1
ATOM 2335 C CA . THR B 1 28 ? -8.562 15.531 1.19 1 98.06 28 THR B CA 1
ATOM 2336 C C . THR B 1 28 ? -8.539 17.062 1.204 1 98.06 28 THR B C 1
ATOM 2338 O O . THR B 1 28 ? -7.465 17.672 1.237 1 98.06 28 THR B O 1
ATOM 2341 N N . ILE B 1 29 ? -9.695 17.641 1.157 1 98.56 29 ILE B N 1
ATOM 2342 C CA . ILE B 1 29 ? -9.812 19.078 0.922 1 98.56 29 ILE B CA 1
ATOM 2343 C C . ILE B 1 29 ? -10.75 19.703 1.958 1 98.56 29 ILE B C 1
ATOM 2345 O O . ILE B 1 29 ? -11.805 19.141 2.266 1 98.56 29 ILE B O 1
ATOM 2349 N N . ALA B 1 30 ? -10.352 20.828 2.523 1 98.5 30 ALA B N 1
ATOM 2350 C CA . ALA B 1 30 ? -11.242 21.609 3.373 1 98.5 30 ALA B CA 1
ATOM 2351 C C . ALA B 1 30 ? -12.242 22.406 2.535 1 98.5 30 ALA B C 1
ATOM 2353 O O . ALA B 1 30 ? -11.859 23.078 1.574 1 98.5 30 ALA B O 1
ATOM 2354 N N . VAL B 1 31 ? -13.477 22.297 2.838 1 97.75 31 VAL B N 1
ATOM 2355 C CA . VAL B 1 31 ? -14.508 23.141 2.248 1 97.75 31 VAL B CA 1
ATOM 2356 C C . VAL B 1 31 ? -15.023 24.125 3.289 1 97.75 31 VAL B C 1
ATOM 2358 O O . VAL B 1 31 ? -15.656 23.734 4.273 1 97.75 31 VAL B O 1
ATOM 2361 N N . ILE B 1 32 ? -14.734 25.406 3.062 1 97.75 32 ILE B N 1
ATOM 2362 C CA . ILE B 1 32 ? -15.117 26.469 3.982 1 97.75 32 ILE B CA 1
ATOM 2363 C C . ILE B 1 32 ? -16.219 27.312 3.359 1 97.75 32 ILE B C 1
ATOM 2365 O O . ILE B 1 32 ? -16.031 27.938 2.312 1 97.75 32 ILE B O 1
ATOM 2369 N N . ARG B 1 33 ? -17.375 27.281 3.975 1 95.75 33 ARG B N 1
ATOM 2370 C CA . ARG B 1 33 ? -18.547 28.016 3.479 1 95.75 33 ARG B CA 1
ATOM 2371 C C . ARG B 1 33 ? -18.812 27.688 2.01 1 95.75 33 ARG B C 1
ATOM 2373 O O . ARG B 1 33 ? -18.953 28.609 1.19 1 95.75 33 ARG B O 1
ATOM 2380 N N . GLY B 1 34 ? -18.688 26.453 1.707 1 95.5 34 GLY B N 1
ATOM 2381 C CA . GLY B 1 34 ? -19.047 25.938 0.389 1 95.5 34 GLY B CA 1
ATOM 2382 C C . GLY B 1 34 ? -17.922 26.078 -0.619 1 95.5 34 GLY B C 1
ATOM 2383 O O . GLY B 1 34 ? -18.047 25.641 -1.768 1 95.5 34 GLY B O 1
ATOM 2384 N N . VAL B 1 35 ? -16.828 26.625 -0.184 1 97.25 35 VAL B N 1
ATOM 2385 C CA . VAL B 1 35 ? -15.711 26.859 -1.093 1 97.25 35 VAL B CA 1
ATOM 2386 C C . VAL B 1 35 ? -14.547 25.938 -0.737 1 97.25 35 VAL B C 1
ATOM 2388 O O . VAL B 1 35 ? -14.031 25.969 0.382 1 97.25 35 VAL B O 1
ATOM 2391 N N . PRO B 1 36 ? -14.125 25.031 -1.701 1 98.38 36 PRO B N 1
ATOM 2392 C CA . PRO B 1 36 ? -12.945 24.203 -1.428 1 98.38 36 PRO B CA 1
ATOM 2393 C C . PRO B 1 36 ? -11.648 25 -1.438 1 98.38 36 PRO B C 1
ATOM 2395 O O . PRO B 1 36 ? -11.383 25.75 -2.381 1 98.38 36 PRO B O 1
ATOM 2398 N N . LEU B 1 37 ? -10.875 24.844 -0.378 1 98.69 37 LEU B N 1
ATOM 2399 C CA . LEU B 1 37 ? -9.586 25.531 -0.308 1 98.69 37 LEU B CA 1
ATOM 2400 C C . LEU B 1 37 ? -8.57 24.875 -1.237 1 98.69 37 LEU B C 1
ATOM 2402 O O . LEU B 1 37 ? -8.469 23.656 -1.285 1 98.69 37 LEU B O 1
ATOM 2406 N N . PHE B 1 38 ? -7.844 25.734 -2.039 1 98.56 38 PHE B N 1
ATOM 2407 C CA . PHE B 1 38 ? -6.754 25.312 -2.912 1 98.56 38 PHE B CA 1
ATOM 2408 C C . PHE B 1 38 ? -7.223 24.234 -3.881 1 98.56 38 PHE B C 1
ATOM 2410 O O . PHE B 1 38 ? -6.547 23.219 -4.059 1 98.56 38 PHE B O 1
ATOM 2417 N N . TRP B 1 39 ? -8.359 24.406 -4.465 1 98.38 39 TRP B N 1
ATOM 2418 C CA . TRP B 1 39 ? -9.016 23.438 -5.34 1 98.38 39 TRP B CA 1
ATOM 2419 C C . TRP B 1 39 ? -8.117 23.078 -6.52 1 98.38 39 TRP B C 1
ATOM 2421 O O . TRP B 1 39 ? -7.867 21.906 -6.781 1 98.38 39 TRP B O 1
ATOM 2431 N N . GLU B 1 40 ? -7.633 24.094 -7.176 1 98.25 40 GLU B N 1
ATOM 2432 C CA . GLU B 1 40 ? -6.828 23.875 -8.375 1 98.25 40 GLU B CA 1
ATOM 2433 C C . GLU B 1 40 ? -5.539 23.125 -8.039 1 98.25 40 GLU B C 1
ATOM 2435 O O . GLU B 1 40 ? -5.098 22.266 -8.797 1 98.25 40 GLU B O 1
ATOM 2440 N N . GLU B 1 41 ? -4.91 23.484 -6.918 1 98.62 41 GLU B N 1
ATOM 2441 C CA . GLU B 1 41 ? -3.676 22.828 -6.492 1 98.62 41 GLU B CA 1
ATOM 2442 C C . GLU B 1 41 ? -3.91 21.359 -6.164 1 98.62 41 GLU B C 1
ATOM 2444 O O . GLU B 1 41 ? -3.08 20.5 -6.484 1 98.62 41 GLU B O 1
ATOM 2449 N N . HIS B 1 42 ? -5.027 21.047 -5.543 1 98.75 42 HIS B N 1
ATOM 2450 C CA . HIS B 1 42 ? -5.371 19.672 -5.246 1 98.75 42 HIS B CA 1
ATOM 2451 C C . HIS B 1 42 ? -5.605 18.875 -6.523 1 98.75 42 HIS B C 1
ATOM 2453 O O . HIS B 1 42 ? -5.121 17.734 -6.652 1 98.75 42 HIS B O 1
ATOM 2459 N N . LEU B 1 43 ? -6.34 19.438 -7.473 1 98.5 43 LEU B N 1
ATOM 2460 C CA . LEU B 1 43 ? -6.625 18.734 -8.719 1 98.5 43 LEU B CA 1
ATOM 2461 C C . LEU B 1 43 ? -5.352 18.531 -9.531 1 98.5 43 LEU B C 1
ATOM 2463 O O . LEU B 1 43 ? -5.188 17.5 -10.188 1 98.5 43 LEU B O 1
ATOM 2467 N N . ALA B 1 44 ? -4.504 19.516 -9.469 1 98.25 44 ALA B N 1
ATOM 2468 C CA . ALA B 1 44 ? -3.225 19.375 -10.156 1 98.25 44 ALA B CA 1
ATOM 2469 C C . ALA B 1 44 ? -2.404 18.234 -9.562 1 98.25 44 ALA B C 1
ATOM 2471 O O . ALA B 1 44 ? -1.796 17.453 -10.297 1 98.25 44 ALA B O 1
ATOM 2472 N N . ARG B 1 45 ? -2.359 18.156 -8.258 1 98 45 ARG B N 1
ATOM 2473 C CA . ARG B 1 45 ? -1.632 17.062 -7.625 1 98 45 ARG B CA 1
ATOM 2474 C C . ARG B 1 45 ? -2.271 15.719 -7.957 1 98 45 ARG B C 1
ATOM 2476 O O . ARG B 1 45 ? -1.57 14.734 -8.188 1 98 45 ARG B O 1
ATOM 2483 N N . LEU B 1 46 ? -3.559 15.703 -7.926 1 98.5 46 LEU B N 1
ATOM 2484 C CA . LEU B 1 46 ? -4.277 14.492 -8.297 1 98.5 46 LEU B CA 1
ATOM 2485 C C . LEU B 1 46 ? -3.896 14.039 -9.703 1 98.5 46 LEU B C 1
ATOM 2487 O O . LEU B 1 46 ? -3.619 12.859 -9.93 1 98.5 46 LEU B O 1
ATOM 2491 N N . GLU B 1 47 ? -3.863 14.969 -10.602 1 98.19 47 GLU B N 1
ATOM 2492 C CA . GLU B 1 47 ? -3.531 14.672 -11.992 1 98.19 47 GLU B CA 1
ATOM 2493 C C . GLU B 1 47 ? -2.098 14.172 -12.125 1 98.19 47 GLU B C 1
ATOM 2495 O O . GLU B 1 47 ? -1.832 13.211 -12.859 1 98.19 47 GLU B O 1
ATOM 2500 N N . ARG B 1 48 ? -1.183 14.805 -11.461 1 97.5 48 ARG B N 1
ATOM 2501 C CA . ARG B 1 48 ? 0.211 14.375 -11.484 1 97.5 48 ARG B CA 1
ATOM 2502 C C . ARG B 1 48 ? 0.353 12.953 -10.938 1 97.5 48 ARG B C 1
ATOM 2504 O O . ARG B 1 48 ? 1.086 12.141 -11.508 1 97.5 48 ARG B O 1
ATOM 2511 N N . GLY B 1 49 ? -0.296 12.719 -9.828 1 98.19 49 GLY B N 1
ATOM 2512 C CA . GLY B 1 49 ? -0.279 11.375 -9.266 1 98.19 49 GLY B CA 1
ATOM 2513 C C . GLY B 1 49 ? -0.867 10.328 -10.203 1 98.19 49 GLY B C 1
ATOM 2514 O O . GLY B 1 49 ? -0.321 9.234 -10.336 1 98.19 49 GLY B O 1
ATOM 2515 N N . ALA B 1 50 ? -1.983 10.68 -10.836 1 98.31 50 ALA B N 1
ATOM 2516 C CA . ALA B 1 50 ? -2.621 9.773 -11.789 1 98.31 50 ALA B CA 1
ATOM 2517 C C . ALA B 1 50 ? -1.675 9.43 -12.938 1 98.31 50 ALA B C 1
ATOM 2519 O O . ALA B 1 50 ? -1.619 8.281 -13.375 1 98.31 50 ALA B O 1
ATOM 2520 N N . THR B 1 51 ? -0.958 10.391 -13.383 1 97.81 51 THR B N 1
ATOM 2521 C CA . THR B 1 51 ? 0.012 10.188 -14.453 1 97.81 51 THR B CA 1
ATOM 2522 C C . THR B 1 51 ? 1.095 9.203 -14.016 1 97.81 51 THR B C 1
ATOM 2524 O O . THR B 1 51 ? 1.442 8.281 -14.766 1 97.81 51 THR B O 1
ATOM 2527 N N . ILE B 1 52 ? 1.583 9.359 -12.859 1 96.94 52 ILE B N 1
ATOM 2528 C CA . ILE B 1 52 ? 2.627 8.492 -12.328 1 96.94 52 ILE B CA 1
ATOM 2529 C C . ILE B 1 52 ? 2.104 7.059 -12.234 1 96.94 52 ILE B C 1
ATOM 2531 O O . ILE B 1 52 ? 2.83 6.102 -12.516 1 96.94 52 ILE B O 1
ATOM 2535 N N . LEU B 1 53 ? 0.822 6.895 -11.898 1 97.69 53 LEU B N 1
ATOM 2536 C CA . LEU B 1 53 ? 0.221 5.574 -11.734 1 97.69 53 LEU B CA 1
ATOM 2537 C C . LEU B 1 53 ? -0.339 5.059 -13.055 1 97.69 53 LEU B C 1
ATOM 2539 O O . LEU B 1 53 ? -0.909 3.969 -13.109 1 97.69 53 LEU B O 1
ATOM 2543 N N . ASN B 1 54 ? -0.284 5.836 -14.109 1 96.56 54 ASN B N 1
ATOM 2544 C CA . ASN B 1 54 ? -0.827 5.5 -15.422 1 96.56 54 ASN B CA 1
ATOM 2545 C C . ASN B 1 54 ? -2.344 5.336 -15.375 1 96.56 54 ASN B C 1
ATOM 2547 O O . ASN B 1 54 ? -2.891 4.41 -15.977 1 96.56 54 ASN B O 1
ATOM 2551 N N . ILE B 1 55 ? -2.992 6.156 -14.602 1 97.62 55 ILE B N 1
ATOM 2552 C CA . ILE B 1 55 ? -4.449 6.195 -14.547 1 97.62 55 ILE B CA 1
ATOM 2553 C C . ILE B 1 55 ? -4.961 7.41 -15.32 1 97.62 55 ILE B C 1
ATOM 2555 O O . ILE B 1 55 ? -4.578 8.547 -15.031 1 97.62 55 ILE B O 1
ATOM 2559 N N . PRO B 1 56 ? -5.758 7.164 -16.297 1 94.38 56 PRO B N 1
ATOM 2560 C CA . PRO B 1 56 ? -6.328 8.336 -16.969 1 94.38 56 PRO B CA 1
ATOM 2561 C C . PRO B 1 56 ? -7.184 9.195 -16.047 1 94.38 56 PRO B C 1
ATOM 2563 O O . PRO B 1 56 ? -8.211 8.727 -15.539 1 94.38 56 PRO B O 1
ATOM 2566 N N . ALA B 1 57 ? -6.766 10.414 -15.836 1 93.31 57 ALA B N 1
ATOM 2567 C CA . ALA B 1 57 ? -7.5 11.32 -14.961 1 93.31 57 ALA B CA 1
ATOM 2568 C C . ALA B 1 57 ? -8.672 11.969 -15.695 1 93.31 57 ALA B C 1
ATOM 2570 O O . ALA B 1 57 ? -8.57 12.289 -16.875 1 93.31 57 ALA B O 1
ATOM 2571 N N . PRO B 1 58 ? -9.719 12.148 -15 1 93.5 58 PRO B N 1
ATOM 2572 C CA . PRO B 1 58 ? -10.82 12.891 -15.617 1 93.5 58 PRO B CA 1
ATOM 2573 C C . PRO B 1 58 ? -10.508 14.375 -15.789 1 93.5 58 PRO B C 1
ATOM 2575 O O . PRO B 1 58 ? -9.609 14.898 -15.125 1 93.5 58 PRO B O 1
ATOM 2578 N N . HIS B 1 59 ? -11.281 14.969 -16.672 1 94.19 59 HIS B N 1
ATOM 2579 C CA . HIS B 1 59 ? -11.195 16.422 -16.781 1 94.19 59 HIS B CA 1
ATOM 2580 C C . HIS B 1 59 ? -11.586 17.078 -15.461 1 94.19 59 HIS B C 1
ATOM 2582 O O . HIS B 1 59 ? -12.539 16.656 -14.805 1 94.19 59 HIS B O 1
ATOM 2588 N N . PRO B 1 60 ? -10.836 18.125 -15.125 1 94.5 60 PRO B N 1
ATOM 2589 C CA . PRO B 1 60 ? -11.086 18.781 -13.844 1 94.5 60 PRO B CA 1
ATOM 2590 C C . PRO B 1 60 ? -12.539 19.234 -13.68 1 94.5 60 PRO B C 1
ATOM 2592 O O . PRO B 1 60 ? -13.062 19.25 -12.57 1 94.5 60 PRO B O 1
ATOM 2595 N N . GLU B 1 61 ? -13.188 19.547 -14.742 1 95.5 61 GLU B N 1
ATOM 2596 C CA . GLU B 1 61 ? -14.555 20.062 -14.703 1 95.5 61 GLU B CA 1
ATOM 2597 C C . GLU B 1 61 ? -15.516 19 -14.164 1 95.5 61 GLU B C 1
ATOM 2599 O O . GLU B 1 61 ? -16.531 19.344 -13.547 1 95.5 61 GLU B O 1
ATOM 2604 N N . VAL B 1 62 ? -15.203 17.797 -14.398 1 94.88 62 VAL B N 1
ATOM 2605 C CA . VAL B 1 62 ? -16.047 16.703 -13.93 1 94.88 62 VAL B CA 1
ATOM 2606 C C . VAL B 1 62 ? -16.078 16.703 -12.398 1 94.88 62 VAL B C 1
ATOM 2608 O O . VAL B 1 62 ? -17.141 16.5 -11.797 1 94.88 62 VAL B O 1
ATOM 2611 N N . TRP B 1 63 ? -14.961 17 -11.773 1 95.69 63 TRP B N 1
ATOM 2612 C CA . TRP B 1 63 ? -14.891 17.062 -10.32 1 95.69 63 TRP B CA 1
ATOM 2613 C C . TRP B 1 63 ? -15.688 18.25 -9.789 1 95.69 63 TRP B C 1
ATOM 2615 O O . TRP B 1 63 ? -16.328 18.156 -8.734 1 95.69 63 TRP B O 1
ATOM 2625 N N . ARG B 1 64 ? -15.617 19.312 -10.469 1 95.44 64 ARG B N 1
ATOM 2626 C CA . ARG B 1 64 ? -16.359 20.5 -10.062 1 95.44 64 ARG B CA 1
ATOM 2627 C C . ARG B 1 64 ? -17.859 20.234 -10.094 1 95.44 64 ARG B C 1
ATOM 2629 O O . ARG B 1 64 ? -18.594 20.656 -9.188 1 95.44 64 ARG B O 1
ATOM 2636 N N . GLU B 1 65 ? -18.281 19.578 -11.164 1 94.31 65 GLU B N 1
ATOM 2637 C CA . GLU B 1 65 ? -19.688 19.219 -11.281 1 94.31 65 GLU B CA 1
ATOM 2638 C C . GLU B 1 65 ? -20.109 18.266 -10.164 1 94.31 65 GLU B C 1
ATOM 2640 O O . GLU B 1 65 ? -21.188 18.422 -9.578 1 94.31 65 GLU B O 1
ATOM 2645 N N . ASP B 1 66 ? -19.266 17.297 -9.867 1 92.94 66 ASP B N 1
ATOM 2646 C CA . ASP B 1 66 ? -19.531 16.375 -8.773 1 92.94 66 ASP B CA 1
ATOM 2647 C C . ASP B 1 66 ? -19.672 17.125 -7.445 1 92.94 66 ASP B C 1
ATOM 2649 O O . ASP B 1 66 ? -20.594 16.844 -6.668 1 92.94 66 ASP B O 1
ATOM 2653 N N . LEU B 1 67 ? -18.781 18.078 -7.215 1 94.19 67 LEU B N 1
ATOM 2654 C CA . LEU B 1 67 ? -18.797 18.828 -5.965 1 94.19 67 LEU B CA 1
ATOM 2655 C C . LEU B 1 67 ? -20.062 19.672 -5.855 1 94.19 67 LEU B C 1
ATOM 2657 O O . LEU B 1 67 ? -20.719 19.672 -4.816 1 94.19 67 LEU B O 1
ATOM 2661 N N . ARG B 1 68 ? -20.375 20.344 -6.938 1 94.62 68 ARG B N 1
ATOM 2662 C CA . ARG B 1 68 ? -21.578 21.156 -6.945 1 94.62 68 ARG B CA 1
ATOM 2663 C C . ARG B 1 68 ? -22.812 20.312 -6.629 1 94.62 68 ARG B C 1
ATOM 2665 O O . ARG B 1 68 ? -23.625 20.688 -5.785 1 94.62 68 ARG B O 1
ATOM 2672 N N . THR B 1 69 ? -22.922 19.172 -7.289 1 92.44 69 THR B N 1
ATOM 2673 C CA . THR B 1 69 ? -24.047 18.281 -7.086 1 92.44 69 THR B CA 1
ATOM 2674 C C . THR B 1 69 ? -24.125 17.812 -5.633 1 92.44 69 THR B C 1
ATOM 2676 O O . THR B 1 69 ? -25.203 17.812 -5.031 1 92.44 69 THR B O 1
A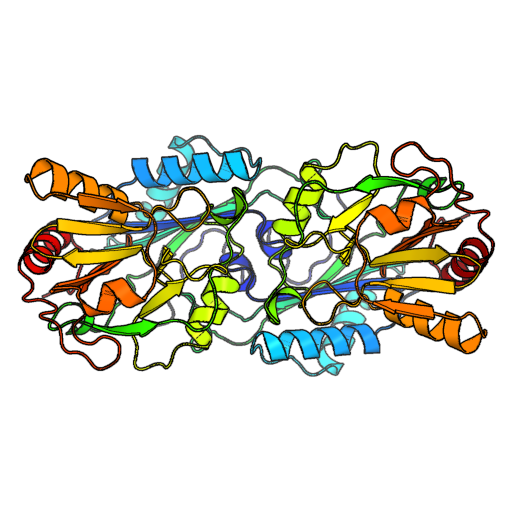TOM 2679 N N . ALA B 1 70 ? -23 17.5 -5.082 1 91.19 70 ALA B N 1
ATOM 2680 C CA . ALA B 1 70 ? -22.938 17.016 -3.707 1 91.19 70 ALA B CA 1
ATOM 2681 C C . ALA B 1 70 ? -23.312 18.109 -2.715 1 91.19 70 ALA B C 1
ATOM 2683 O O . ALA B 1 70 ? -24.062 17.875 -1.769 1 91.19 70 ALA B O 1
ATOM 2684 N N . LEU B 1 71 ? -22.797 19.312 -2.928 1 92.44 71 LEU B N 1
ATOM 2685 C CA . LEU B 1 71 ? -23.078 20.422 -2.025 1 92.44 71 LEU B CA 1
ATOM 2686 C C . LEU B 1 71 ? -24.547 20.812 -2.076 1 92.44 71 LEU B C 1
ATOM 2688 O O . LEU B 1 71 ? -25.125 21.188 -1.053 1 92.44 71 LEU B O 1
ATOM 2692 N N . ASP B 1 72 ? -25.109 20.656 -3.277 1 91.94 72 ASP B N 1
ATOM 2693 C CA . ASP B 1 72 ? -26.516 21.016 -3.459 1 91.94 72 ASP B CA 1
ATOM 2694 C C . ASP B 1 72 ? -27.422 20 -2.768 1 91.94 72 ASP B C 1
ATOM 2696 O O . ASP B 1 72 ? -28.594 20.297 -2.484 1 91.94 72 ASP B O 1
ATOM 2700 N N . ALA B 1 73 ? -26.922 18.875 -2.492 1 90.12 73 ALA B N 1
ATOM 2701 C CA . ALA B 1 73 ? -27.75 17.781 -1.969 1 90.12 73 ALA B CA 1
ATOM 2702 C C . ALA B 1 73 ? -27.797 17.812 -0.444 1 90.12 73 ALA B C 1
ATOM 2704 O O . ALA B 1 73 ? -28.531 17.047 0.178 1 90.12 73 ALA B O 1
ATOM 2705 N N . ILE B 1 74 ? -27.016 18.75 0.151 1 90 74 ILE B N 1
ATOM 2706 C CA . ILE B 1 74 ? -26.969 18.781 1.609 1 90 74 ILE B CA 1
ATOM 2707 C C . ILE B 1 74 ? -27.188 20.203 2.098 1 90 74 ILE B C 1
ATOM 2709 O O . ILE B 1 74 ? -26.984 21.172 1.348 1 90 74 ILE B O 1
ATOM 2713 N N . PRO B 1 75 ? -27.672 20.312 3.379 1 91.44 75 PRO B N 1
ATOM 2714 C CA . PRO B 1 75 ? -27.734 21.656 3.936 1 91.44 75 PRO B CA 1
ATOM 2715 C C . PRO B 1 75 ? -26.359 22.328 4.02 1 91.44 75 PRO B C 1
ATOM 2717 O O . PRO B 1 75 ? -25.344 21.656 4.219 1 91.44 75 PRO B O 1
ATOM 2720 N N . ALA B 1 76 ? -26.422 23.625 3.902 1 91.62 76 ALA B N 1
ATOM 2721 C CA . ALA B 1 76 ? -25.188 24.391 3.994 1 91.62 76 ALA B CA 1
ATOM 2722 C C . ALA B 1 76 ? -24.516 24.203 5.359 1 91.62 76 ALA B C 1
ATOM 2724 O O . ALA B 1 76 ? -25.203 24.203 6.387 1 91.62 76 ALA B O 1
ATOM 2725 N N . GLN B 1 77 ? -23.234 23.922 5.352 1 92.81 77 GLN B N 1
ATOM 2726 C CA . GLN B 1 77 ? -22.406 23.781 6.547 1 92.81 77 GLN B CA 1
ATOM 2727 C C . GLN B 1 77 ? -21.219 24.734 6.512 1 92.81 77 GLN B C 1
ATOM 2729 O O . GLN B 1 77 ? -20.672 25.016 5.441 1 92.81 77 GLN B O 1
ATOM 2734 N N . PRO B 1 78 ? -20.812 25.281 7.699 1 94.5 78 PRO B N 1
ATOM 2735 C CA . PRO B 1 78 ? -19.688 26.203 7.715 1 94.5 78 PRO B CA 1
ATOM 2736 C C . PRO B 1 78 ? -18.375 25.547 7.262 1 94.5 78 PRO B C 1
ATOM 2738 O O . PRO B 1 78 ? -17.547 26.203 6.617 1 94.5 78 PRO B O 1
ATOM 2741 N N . ARG B 1 79 ? -18.141 24.297 7.68 1 96.5 79 ARG B N 1
ATOM 2742 C CA . ARG B 1 79 ? -16.953 23.547 7.312 1 96.5 79 ARG B CA 1
ATOM 2743 C C . ARG B 1 79 ? -17.312 22.094 6.973 1 96.5 79 ARG B C 1
ATOM 2745 O O . ARG B 1 79 ? -18.156 21.5 7.621 1 96.5 79 ARG B O 1
ATOM 2752 N N . LEU B 1 80 ? -16.734 21.594 5.906 1 95.44 80 LEU B N 1
ATOM 2753 C CA . LEU B 1 80 ? -16.875 20.203 5.508 1 95.44 80 LEU B CA 1
ATOM 2754 C C . LEU B 1 80 ? -15.523 19.625 5.102 1 95.44 80 LEU B C 1
ATOM 2756 O O . LEU B 1 80 ? -14.602 20.375 4.758 1 95.44 80 LEU B O 1
ATOM 2760 N N . LEU B 1 81 ? -15.359 18.359 5.285 1 95.56 81 LEU B N 1
ATOM 2761 C CA . LEU B 1 81 ? -14.25 17.609 4.699 1 95.56 81 LEU B CA 1
ATOM 2762 C C . LEU B 1 81 ? -14.672 16.953 3.389 1 95.56 81 LEU B C 1
ATOM 2764 O O . LEU B 1 81 ? -15.688 16.25 3.338 1 95.56 81 LEU B O 1
ATOM 2768 N N . LEU B 1 82 ? -13.969 17.281 2.357 1 95.5 82 LEU B N 1
ATOM 2769 C CA . LEU B 1 82 ? -14.172 16.688 1.039 1 95.5 82 LEU B CA 1
ATOM 2770 C C . LEU B 1 82 ? -13.055 15.703 0.702 1 95.5 82 LEU B C 1
ATOM 2772 O O . LEU B 1 82 ? -11.875 16.062 0.766 1 95.5 82 LEU B O 1
ATOM 2776 N N . LYS B 1 83 ? -13.453 14.5 0.399 1 95.69 83 LYS B N 1
ATOM 2777 C CA . LYS B 1 83 ? -12.484 13.531 -0.106 1 95.69 83 LYS B CA 1
ATOM 2778 C C . LYS B 1 83 ? -12.797 13.148 -1.551 1 95.69 83 LYS B C 1
ATOM 2780 O O . LYS B 1 83 ? -13.922 12.75 -1.866 1 95.69 83 LYS B O 1
ATOM 2785 N N . LEU B 1 84 ? -11.836 13.375 -2.416 1 95.88 84 LEU B N 1
ATOM 2786 C CA . LEU B 1 84 ? -11.875 12.867 -3.785 1 95.88 84 LEU B CA 1
ATOM 2787 C C . LEU B 1 84 ? -11.047 11.594 -3.92 1 95.88 84 LEU B C 1
ATOM 2789 O O . LEU B 1 84 ? -9.898 11.547 -3.461 1 95.88 84 LEU B O 1
ATOM 2793 N N . THR B 1 85 ? -11.633 10.578 -4.477 1 95.88 85 THR B N 1
ATOM 2794 C CA . THR B 1 85 ? -10.898 9.344 -4.75 1 95.88 85 THR B CA 1
ATOM 2795 C C . THR B 1 85 ? -11.031 8.953 -6.215 1 95.88 85 THR B C 1
ATOM 2797 O O . THR B 1 85 ? -12.133 8.969 -6.773 1 95.88 85 THR B O 1
ATOM 2800 N N . LEU B 1 86 ? -9.922 8.742 -6.855 1 96.94 86 LEU B N 1
ATOM 2801 C CA . LEU B 1 86 ? -9.867 8.195 -8.203 1 96.94 86 LEU B CA 1
ATOM 2802 C C . LEU B 1 86 ? -9.344 6.766 -8.188 1 96.94 86 LEU B C 1
ATOM 2804 O O . LEU B 1 86 ? -8.188 6.527 -7.824 1 96.94 86 LEU B O 1
ATOM 2808 N N . GLY B 1 87 ? -10.227 5.84 -8.516 1 96.44 87 GLY B N 1
ATOM 2809 C CA . GLY B 1 87 ? -9.836 4.449 -8.68 1 96.44 87 GLY B CA 1
ATOM 2810 C C . GLY B 1 87 ? -9.547 4.082 -10.125 1 96.44 87 GLY B C 1
ATOM 2811 O O . GLY B 1 87 ? -10.117 4.664 -11.047 1 96.44 87 GLY B O 1
ATOM 2812 N N . ARG B 1 88 ? -8.68 3.164 -10.352 1 96.81 88 ARG B N 1
ATOM 2813 C CA . ARG B 1 88 ? -8.312 2.719 -11.695 1 96.81 88 ARG B CA 1
ATOM 2814 C C . ARG B 1 88 ? -9.539 2.207 -12.453 1 96.81 88 ARG B C 1
ATOM 2816 O O . ARG B 1 88 ? -9.656 2.42 -13.656 1 96.81 88 ARG B O 1
ATOM 2823 N N . GLY B 1 89 ? -10.438 1.6 -11.797 1 93.5 89 GLY B N 1
ATOM 2824 C CA . GLY B 1 89 ? -11.547 0.906 -12.438 1 93.5 89 GLY B CA 1
ATOM 2825 C C . GLY B 1 89 ? -11.5 -0.598 -12.242 1 93.5 89 GLY B C 1
ATOM 2826 O O . GLY B 1 89 ? -10.57 -1.12 -11.617 1 93.5 89 GLY B O 1
ATOM 2827 N N . PRO B 1 90 ? -12.508 -1.254 -12.766 1 91.31 90 PRO B N 1
ATOM 2828 C CA . PRO B 1 90 ? -12.609 -2.697 -12.539 1 91.31 90 PRO B CA 1
ATOM 2829 C C . PRO B 1 90 ? -11.586 -3.492 -13.344 1 91.31 90 PRO B C 1
ATOM 2831 O O . PRO B 1 90 ? -11.25 -3.113 -14.469 1 91.31 90 PRO B O 1
ATOM 2834 N N . GLY B 1 91 ? -11.062 -4.605 -12.766 1 87.62 91 GLY B N 1
ATOM 2835 C CA . GLY B 1 91 ? -10.172 -5.5 -13.477 1 87.62 91 GLY B CA 1
ATOM 2836 C C . GLY B 1 91 ? -9.391 -6.422 -12.562 1 87.62 91 GLY B C 1
ATOM 2837 O O . GLY B 1 91 ? -9.016 -6.031 -11.453 1 87.62 91 GLY B O 1
ATOM 2838 N N . PRO B 1 92 ? -9.203 -7.594 -13.07 1 84.94 92 PRO B N 1
ATOM 2839 C CA . PRO B 1 92 ? -8.445 -8.562 -12.273 1 84.94 92 PRO B CA 1
ATOM 2840 C C . PRO B 1 92 ? -6.938 -8.438 -12.477 1 84.94 92 PRO B C 1
ATOM 2842 O O . PRO B 1 92 ? -6.492 -7.84 -13.461 1 84.94 92 PRO B O 1
ATOM 2845 N N . GLY B 1 93 ? -6.211 -8.969 -11.477 1 89.62 93 GLY B N 1
ATOM 2846 C CA . GLY B 1 93 ? -4.773 -9.094 -11.641 1 89.62 93 GLY B CA 1
ATOM 2847 C C . GLY B 1 93 ? -4.039 -7.773 -11.492 1 89.62 93 GLY B C 1
ATOM 2848 O O . GLY B 1 93 ? -4.664 -6.715 -11.375 1 89.62 93 GLY B O 1
ATOM 2849 N N . TYR B 1 94 ? -2.74 -7.875 -11.547 1 94 94 TYR B N 1
ATOM 2850 C CA . TYR B 1 94 ? -1.911 -6.711 -11.266 1 94 94 TYR B CA 1
ATOM 2851 C C . TYR B 1 94 ? -1.676 -5.891 -12.523 1 94 94 TYR B C 1
ATOM 2853 O O . TYR B 1 94 ? -1.266 -4.73 -12.453 1 94 94 TYR B O 1
ATOM 2861 N N . GLY B 1 95 ? -1.929 -6.48 -13.688 1 92.25 95 GLY B N 1
ATOM 2862 C CA . GLY B 1 95 ? -1.784 -5.699 -14.906 1 92.25 95 GLY B CA 1
ATOM 2863 C C . GLY B 1 95 ? -2.879 -4.664 -15.086 1 92.25 95 GLY B C 1
ATOM 2864 O O . GLY B 1 95 ? -4.062 -5.008 -15.148 1 92.25 95 GLY B O 1
ATOM 2865 N N . SER B 1 96 ? -2.492 -3.428 -15.273 1 88.38 96 SER B N 1
ATOM 2866 C CA . SER B 1 96 ? -3.479 -2.354 -15.328 1 88.38 96 SER B CA 1
ATOM 2867 C C . SER B 1 96 ? -4.074 -2.223 -16.719 1 88.38 96 SER B C 1
ATOM 2869 O O . SER B 1 96 ? -5.121 -1.595 -16.906 1 88.38 96 SER B O 1
ATOM 2871 N N . ALA B 1 97 ? -3.461 -2.762 -17.734 1 84.88 97 ALA B N 1
ATOM 2872 C CA . ALA B 1 97 ? -3.91 -2.605 -19.109 1 84.88 97 ALA B CA 1
ATOM 2873 C C . ALA B 1 97 ? -5.297 -3.209 -19.312 1 84.88 97 ALA B C 1
ATOM 2875 O O . ALA B 1 97 ? -6.062 -2.754 -20.156 1 84.88 97 ALA B O 1
ATOM 2876 N N . GLY B 1 98 ? -5.68 -4.129 -18.578 1 82.62 98 GLY B N 1
ATOM 2877 C CA . GLY B 1 98 ? -6.969 -4.781 -18.75 1 82.62 98 GLY B CA 1
ATOM 2878 C C . GLY B 1 98 ? -8.062 -4.172 -17.875 1 82.62 98 GLY B C 1
ATOM 2879 O O . GLY B 1 98 ? -9.203 -4.637 -17.906 1 82.62 98 GLY B O 1
ATOM 2880 N N . ALA B 1 99 ? -7.754 -3.049 -17.281 1 88.69 99 ALA B N 1
ATOM 2881 C CA . ALA B 1 99 ? -8.727 -2.451 -16.359 1 88.69 99 ALA B CA 1
ATOM 2882 C C . ALA B 1 99 ? -9.781 -1.654 -17.125 1 88.69 99 ALA B C 1
ATOM 2884 O O . ALA B 1 99 ? -9.484 -1.083 -18.188 1 88.69 99 ALA B O 1
ATOM 2885 N N . GLY B 1 100 ? -11.023 -1.626 -16.609 1 89.69 100 GLY B N 1
ATOM 2886 C CA . GLY B 1 100 ? -12.078 -0.76 -17.109 1 89.69 100 GLY B CA 1
ATOM 2887 C C . GLY B 1 100 ? -11.82 0.711 -16.859 1 89.69 100 GLY B C 1
ATOM 2888 O O . GLY B 1 100 ? -10.734 1.084 -16.391 1 89.69 100 GLY B O 1
ATOM 2889 N N . PRO B 1 101 ? -12.773 1.518 -17.156 1 91.62 101 PRO B N 1
ATOM 2890 C CA . PRO B 1 101 ? -12.594 2.961 -16.984 1 91.62 101 PRO B CA 1
ATOM 2891 C C . PRO B 1 101 ? -12.414 3.355 -15.516 1 91.62 101 PRO B C 1
ATOM 2893 O O . PRO B 1 101 ? -12.977 2.717 -14.625 1 91.62 101 PRO B O 1
ATOM 2896 N N . PRO B 1 102 ? -11.664 4.406 -15.336 1 94.5 102 PRO B N 1
ATOM 2897 C CA . PRO B 1 102 ? -11.477 4.891 -13.969 1 94.5 102 PRO B CA 1
ATOM 2898 C C . PRO B 1 102 ? -12.789 5.273 -13.289 1 94.5 102 PRO B C 1
ATOM 2900 O O . PRO B 1 102 ? -13.742 5.664 -13.969 1 94.5 102 PRO B O 1
ATOM 2903 N N . ARG B 1 103 ? -12.805 5.098 -11.992 1 91.62 103 ARG B N 1
ATOM 2904 C CA . ARG B 1 103 ? -13.977 5.445 -11.195 1 91.62 103 ARG B CA 1
ATOM 2905 C C . ARG B 1 103 ? -13.68 6.602 -10.25 1 91.62 103 ARG B C 1
ATOM 2907 O O . ARG B 1 103 ? -12.625 6.625 -9.609 1 91.62 103 ARG B O 1
ATOM 2914 N N . ARG B 1 104 ? -14.625 7.555 -10.188 1 92.38 104 ARG B N 1
ATOM 2915 C CA . ARG B 1 104 ? -14.516 8.703 -9.297 1 92.38 104 ARG B CA 1
ATOM 2916 C C . ARG B 1 104 ? -15.453 8.555 -8.094 1 92.38 104 ARG B C 1
ATOM 2918 O O . ARG B 1 104 ? -16.609 8.172 -8.25 1 92.38 104 ARG B O 1
ATOM 2925 N N . TYR B 1 105 ? -14.867 8.789 -6.949 1 90.25 105 TYR B N 1
ATOM 2926 C CA . TYR B 1 105 ? -15.656 8.852 -5.719 1 90.25 105 TYR B CA 1
ATOM 2927 C C . TYR B 1 105 ? -15.492 10.211 -5.043 1 90.25 105 TYR B C 1
ATOM 2929 O O . TYR B 1 105 ? -14.391 10.766 -5.004 1 90.25 105 TYR B O 1
ATOM 2937 N N . LEU B 1 106 ? -16.594 10.797 -4.645 1 91.25 106 LEU B N 1
ATOM 2938 C CA . LEU B 1 106 ? -16.609 12.047 -3.896 1 91.25 106 LEU B CA 1
ATOM 2939 C C . LEU B 1 106 ? -17.406 11.898 -2.605 1 91.25 106 LEU B C 1
ATOM 2941 O O . LEU B 1 106 ? -18.578 11.508 -2.633 1 91.25 106 LEU B O 1
ATOM 2945 N N . TRP B 1 107 ? -16.719 12.234 -1.523 1 89.12 107 TRP B N 1
ATOM 2946 C CA . TRP B 1 107 ? -17.344 12.141 -0.208 1 89.12 107 TRP B CA 1
ATOM 2947 C C . TRP B 1 107 ? -17.281 13.477 0.518 1 89.12 107 TRP B C 1
ATOM 2949 O O . TRP B 1 107 ? -16.219 14.086 0.635 1 89.12 107 TRP B O 1
ATOM 2959 N N . LEU B 1 108 ? -18.438 13.898 0.936 1 90.88 108 LEU B N 1
ATOM 2960 C CA . LEU B 1 108 ? -18.516 15.008 1.882 1 90.88 108 LEU B CA 1
ATOM 2961 C C . LEU B 1 108 ? -18.797 14.492 3.293 1 90.88 108 LEU B C 1
ATOM 2963 O O . LEU B 1 108 ? -19.719 13.711 3.5 1 90.88 108 LEU B O 1
ATOM 2967 N N . SER B 1 109 ? -17.969 14.883 4.176 1 90 109 SER B N 1
ATOM 2968 C CA . SER B 1 109 ? -18.141 14.477 5.566 1 90 109 SER B CA 1
ATOM 2969 C C . SER B 1 109 ? -18.156 15.68 6.5 1 90 109 SER B C 1
ATOM 2971 O O . SER B 1 109 ? -17.688 16.766 6.137 1 90 109 SER B O 1
ATOM 2973 N N . ARG B 1 110 ? -18.734 15.469 7.695 1 91.25 110 ARG B N 1
ATOM 2974 C CA . ARG B 1 110 ? -18.656 16.484 8.742 1 91.25 110 ARG B CA 1
ATOM 2975 C C . ARG B 1 110 ? -17.203 16.812 9.07 1 91.25 110 ARG B C 1
ATOM 2977 O O . ARG B 1 110 ? -16.328 15.961 8.961 1 91.25 110 ARG B O 1
ATOM 2984 N N . TRP B 1 111 ? -17.031 17.984 9.43 1 93.25 111 TRP B N 1
ATOM 2985 C CA . TRP B 1 111 ? -15.695 18.438 9.797 1 93.25 111 TRP B CA 1
ATOM 2986 C C . TRP B 1 111 ? -15.148 17.641 10.977 1 93.25 111 TRP B C 1
ATOM 2988 O O . TRP B 1 111 ? -15.836 17.469 11.984 1 93.25 111 TRP B O 1
ATOM 2998 N N . PRO B 1 112 ? -13.922 17.125 10.836 1 90.44 112 PRO B N 1
ATOM 2999 C CA . PRO B 1 112 ? -13.344 16.391 11.961 1 90.44 112 PRO B CA 1
ATOM 3000 C C . PRO B 1 112 ? -12.883 17.297 13.094 1 90.44 112 PRO B C 1
ATOM 3002 O O . PRO B 1 112 ? -11.773 17.844 13.039 1 90.44 112 PRO B O 1
ATOM 3005 N N . GLU B 1 113 ? -13.617 17.359 14.102 1 88.81 113 GLU B N 1
ATOM 3006 C CA . GLU B 1 113 ? -13.258 18.203 15.242 1 88.81 113 GLU B CA 1
ATOM 3007 C C . GLU B 1 113 ? -12.062 17.625 15.992 1 88.81 113 GLU B C 1
ATOM 3009 O O . GLU B 1 113 ? -11.953 16.406 16.156 1 88.81 113 GLU B O 1
ATOM 3014 N N . ARG B 1 114 ? -11.133 18.531 16.312 1 91.88 114 ARG B N 1
ATOM 3015 C CA . ARG B 1 114 ? -9.945 18.172 17.078 1 91.88 114 ARG B CA 1
ATOM 3016 C C . ARG B 1 114 ? -9.828 19 18.344 1 91.88 114 ARG B C 1
ATOM 3018 O O . ARG B 1 114 ? -10.508 20.016 18.484 1 91.88 114 ARG B O 1
ATOM 3025 N N . ASN B 1 115 ? -9.031 18.484 19.281 1 94.88 115 ASN B N 1
ATOM 3026 C CA . ASN B 1 115 ? -8.734 19.219 20.5 1 94.88 115 ASN B CA 1
ATOM 3027 C C . ASN B 1 115 ? -8.141 20.594 20.203 1 94.88 115 ASN B C 1
ATOM 3029 O O . ASN B 1 115 ? -7.082 20.703 19.578 1 94.88 115 ASN B O 1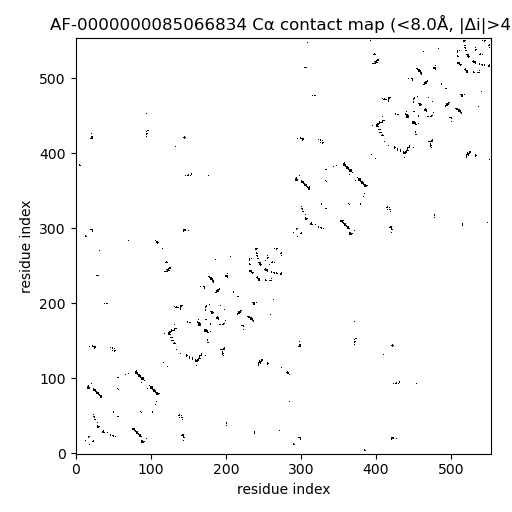
ATOM 3033 N N . PRO B 1 116 ? -8.828 21.641 20.672 1 96.25 116 PRO B N 1
ATOM 3034 C CA . PRO B 1 116 ? -8.312 22.984 20.406 1 96.25 116 PRO B CA 1
ATOM 3035 C C . PRO B 1 116 ? -6.898 23.188 20.938 1 96.25 116 PRO B C 1
ATOM 3037 O O . PRO B 1 116 ? -6.164 24.062 20.438 1 96.25 116 PRO B O 1
ATOM 3040 N N . HIS B 1 117 ? -6.531 22.422 21.859 1 97.19 117 HIS B N 1
ATOM 3041 C CA . HIS B 1 117 ? -5.207 22.531 22.453 1 97.19 117 HIS B CA 1
ATOM 3042 C C . HIS B 1 117 ? -4.113 22.141 21.469 1 97.19 117 HIS B C 1
ATOM 3044 O O . HIS B 1 117 ? -2.936 22.438 21.688 1 97.19 117 HIS B O 1
ATOM 3050 N N . TYR B 1 118 ? -4.527 21.531 20.406 1 98.25 118 TYR B N 1
ATOM 3051 C CA . TYR B 1 118 ? -3.551 21.156 19.391 1 98.25 118 TYR B CA 1
ATOM 3052 C C . TYR B 1 118 ? -3.002 22.391 18.688 1 98.25 118 TYR B C 1
ATOM 3054 O O . TYR B 1 118 ? -1.923 22.344 18.078 1 98.25 118 TYR B O 1
ATOM 3062 N N . TRP B 1 119 ? -3.756 23.5 18.781 1 98.19 119 TRP B N 1
ATOM 3063 C CA . TRP B 1 119 ? -3.312 24.75 18.172 1 98.19 119 TRP B CA 1
ATOM 3064 C C . TRP B 1 119 ? -2.725 25.688 19.234 1 98.19 119 TRP B C 1
ATOM 3066 O O . TRP B 1 119 ? -1.779 26.438 18.953 1 98.19 119 TRP B O 1
ATOM 3076 N N . ASN B 1 120 ? -3.279 25.688 20.312 1 96.81 120 ASN B N 1
ATOM 3077 C CA . ASN B 1 120 ? -2.877 26.484 21.469 1 96.81 120 ASN B CA 1
ATOM 3078 C C . ASN B 1 120 ? -3.049 25.719 22.766 1 96.81 120 ASN B C 1
ATOM 3080 O O . ASN B 1 120 ? -4.172 25.484 23.219 1 96.81 120 ASN B O 1
ATOM 3084 N N . PRO B 1 121 ? -1.884 25.344 23.406 1 97.94 121 PRO B N 1
ATOM 3085 C CA . PRO B 1 121 ? -0.504 25.812 23.25 1 97.94 121 PRO B CA 1
ATOM 3086 C C . PRO B 1 121 ? 0.249 25.094 22.141 1 97.94 121 PRO B C 1
ATOM 3088 O O . PRO B 1 121 ? 1.307 25.562 21.703 1 97.94 121 PRO B O 1
ATOM 3091 N N . GLY B 1 122 ? -0.217 23.922 21.719 1 98.56 122 GLY B N 1
ATOM 3092 C CA . GLY B 1 122 ? 0.447 23.109 20.703 1 98.56 122 GLY B CA 1
ATOM 3093 C C . GLY B 1 122 ? 0.48 21.625 21.047 1 98.56 122 GLY B C 1
ATOM 3094 O O . GLY B 1 122 ? 0.1 21.234 22.141 1 98.56 122 GLY B O 1
ATOM 3095 N N . ILE B 1 123 ? 0.93 20.844 20.109 1 98.75 123 ILE B N 1
ATOM 3096 C CA . ILE B 1 123 ? 0.855 19.406 20.281 1 98.75 123 ILE B CA 1
ATOM 3097 C C . ILE B 1 123 ? 2.15 18.891 20.891 1 98.75 123 ILE B C 1
ATOM 3099 O O . ILE B 1 123 ? 3.17 19.578 20.891 1 98.75 123 ILE B O 1
ATOM 3103 N N . SER B 1 124 ? 2.025 17.672 21.484 1 98.62 124 SER B N 1
ATOM 3104 C CA . SER B 1 124 ? 3.186 16.828 21.734 1 98.62 124 SER B CA 1
ATOM 3105 C C . SER B 1 124 ? 3.445 15.883 20.562 1 98.62 124 SER B C 1
ATOM 3107 O O . SER B 1 124 ? 2.523 15.227 20.062 1 98.62 124 SER B O 1
ATOM 3109 N N . ALA B 1 125 ? 4.648 15.867 20.062 1 98.75 125 ALA B N 1
ATOM 3110 C CA . ALA B 1 125 ? 5.039 15.008 18.953 1 98.75 125 ALA B CA 1
ATOM 3111 C C . ALA B 1 125 ? 6.277 14.188 19.297 1 98.75 125 ALA B C 1
ATOM 3113 O O . ALA B 1 125 ? 6.977 14.484 20.266 1 98.75 125 ALA B O 1
ATOM 3114 N N . ALA B 1 126 ? 6.508 13.117 18.578 1 98.38 126 ALA B N 1
ATOM 3115 C CA . ALA B 1 126 ? 7.668 12.25 18.766 1 98.38 126 ALA B CA 1
ATOM 3116 C C . ALA B 1 126 ? 8.164 11.688 17.438 1 98.38 126 ALA B C 1
ATOM 3118 O O . ALA B 1 126 ? 7.539 11.891 16.406 1 98.38 126 ALA B O 1
ATOM 3119 N N . ALA B 1 127 ? 9.344 11.109 17.484 1 98.44 127 ALA B N 1
ATOM 3120 C CA . ALA B 1 127 ? 9.859 10.406 16.297 1 98.44 127 ALA B CA 1
ATOM 3121 C C . ALA B 1 127 ? 9.148 9.078 16.094 1 98.44 127 ALA B C 1
ATOM 3123 O O . ALA B 1 127 ? 8.914 8.336 17.062 1 98.44 127 ALA B O 1
ATOM 3124 N N . CYS B 1 128 ? 8.75 8.828 14.891 1 97.81 128 CYS B N 1
ATOM 3125 C CA . CYS B 1 128 ? 8.125 7.547 14.57 1 97.81 128 CYS B CA 1
ATOM 3126 C C . CYS B 1 128 ? 9.172 6.445 14.445 1 97.81 128 CYS B C 1
ATOM 3128 O O . CYS B 1 128 ? 10.258 6.672 13.906 1 97.81 128 CYS B O 1
ATOM 3130 N N . GLU B 1 129 ? 8.797 5.27 14.906 1 96.44 129 GLU B N 1
ATOM 3131 C CA . GLU B 1 129 ? 9.672 4.113 14.758 1 96.44 129 GLU B CA 1
ATOM 3132 C C . GLU B 1 129 ? 9.562 3.51 13.367 1 96.44 129 GLU B C 1
ATOM 3134 O O . GLU B 1 129 ? 10.531 2.945 12.852 1 96.44 129 GLU B O 1
ATOM 3139 N N . VAL B 1 130 ? 8.438 3.6 12.773 1 97.38 130 VAL B N 1
ATOM 3140 C CA . VAL B 1 130 ? 8.188 3.059 11.445 1 97.38 130 VAL B CA 1
ATOM 3141 C C . VAL B 1 130 ? 8.75 4.008 10.383 1 97.38 130 VAL B C 1
ATOM 3143 O O . VAL B 1 130 ? 8.43 5.199 10.375 1 97.38 130 VAL B O 1
ATOM 3146 N N . ALA B 1 131 ? 9.57 3.494 9.516 1 97.56 131 ALA B N 1
ATOM 3147 C CA . ALA B 1 131 ? 10.18 4.324 8.477 1 97.56 131 ALA B CA 1
ATOM 3148 C C . ALA B 1 131 ? 9.203 4.574 7.332 1 97.56 131 ALA B C 1
ATOM 3150 O O . ALA B 1 131 ? 8.422 3.691 6.969 1 97.56 131 ALA B O 1
ATOM 3151 N N . LEU B 1 132 ? 9.273 5.777 6.812 1 98.12 132 LEU B N 1
ATOM 3152 C CA . LEU B 1 132 ? 8.555 6.078 5.578 1 98.12 132 LEU B CA 1
ATOM 3153 C C . LEU B 1 132 ? 9.195 5.371 4.391 1 98.12 132 LEU B C 1
ATOM 3155 O O . LEU B 1 132 ? 10.414 5.43 4.207 1 98.12 132 LEU B O 1
ATOM 3159 N N . LEU B 1 133 ? 8.375 4.695 3.607 1 96.69 133 LEU B N 1
ATOM 3160 C CA . LEU B 1 133 ? 8.867 4.051 2.395 1 96.69 133 LEU B CA 1
ATOM 3161 C C . LEU B 1 133 ? 9.133 5.078 1.303 1 96.69 133 LEU B C 1
ATOM 3163 O O . LEU B 1 133 ? 8.273 5.902 0.989 1 96.69 133 LEU B O 1
ATOM 3167 N N . THR B 1 134 ? 10.359 5.078 0.807 1 95.88 134 THR B N 1
ATOM 3168 C CA . THR B 1 134 ? 10.773 5.957 -0.279 1 95.88 134 THR B CA 1
ATOM 3169 C C . THR B 1 134 ? 11.516 5.172 -1.355 1 95.88 134 THR B C 1
ATOM 3171 O O . THR B 1 134 ? 11.703 3.961 -1.234 1 95.88 134 THR B O 1
ATOM 3174 N N . GLY B 1 135 ? 11.82 5.828 -2.477 1 91.75 135 GLY B N 1
ATOM 3175 C CA . GLY B 1 135 ? 12.719 5.219 -3.445 1 91.75 135 GLY B CA 1
ATOM 3176 C C . GLY B 1 135 ? 12.047 4.902 -4.766 1 91.75 135 GLY B C 1
ATOM 3177 O O . GLY B 1 135 ? 12.641 4.27 -5.641 1 91.75 135 GLY B O 1
ATOM 3178 N N . ALA B 1 136 ? 10.844 5.246 -4.891 1 93.5 136 ALA B N 1
ATOM 3179 C CA . ALA B 1 136 ? 10.133 5.102 -6.156 1 93.5 136 ALA B CA 1
ATOM 3180 C C . ALA B 1 136 ? 9.133 6.234 -6.355 1 93.5 136 ALA B C 1
ATOM 3182 O O . ALA B 1 136 ? 8.523 6.711 -5.395 1 93.5 136 ALA B O 1
ATOM 3183 N N . PRO B 1 137 ? 8.922 6.625 -7.578 1 94.44 137 PRO B N 1
ATOM 3184 C CA . PRO B 1 137 ? 8.047 7.766 -7.84 1 94.44 137 PRO B CA 1
ATOM 3185 C C . PRO B 1 137 ? 6.637 7.562 -7.289 1 94.44 137 PRO B C 1
ATOM 3187 O O . PRO B 1 137 ? 6.027 8.508 -6.773 1 94.44 137 PRO B O 1
ATOM 3190 N N . TYR B 1 138 ? 6.113 6.281 -7.398 1 96.38 138 TYR B N 1
ATOM 3191 C CA . TYR B 1 138 ? 4.727 6.055 -7 1 96.38 138 TYR B CA 1
ATOM 3192 C C . TYR B 1 138 ? 4.57 6.168 -5.488 1 96.38 138 TYR B C 1
ATOM 3194 O O . TYR B 1 138 ? 3.453 6.312 -4.984 1 96.38 138 TYR B O 1
ATOM 3202 N N . LEU B 1 139 ? 5.641 6.152 -4.723 1 96.62 139 LEU B N 1
ATOM 3203 C CA . LEU B 1 139 ? 5.598 6.293 -3.273 1 96.62 139 LEU B CA 1
ATOM 3204 C C . LEU B 1 139 ? 5.406 7.75 -2.873 1 96.62 139 LEU B C 1
ATOM 3206 O O . LEU B 1 139 ? 5.09 8.047 -1.718 1 96.62 139 LEU B O 1
ATOM 3210 N N . GLY B 1 140 ? 5.547 8.68 -3.795 1 97.12 140 GLY B N 1
ATOM 3211 C CA . GLY B 1 140 ? 5.285 10.094 -3.574 1 97.12 140 GLY B CA 1
ATOM 3212 C C . GLY B 1 140 ? 3.871 10.508 -3.945 1 97.12 140 GLY B C 1
ATOM 3213 O O . GLY B 1 140 ? 3.504 11.672 -3.814 1 97.12 140 GLY B O 1
ATOM 3214 N N . VAL B 1 141 ? 3.133 9.555 -4.465 1 98 141 VAL B N 1
ATOM 3215 C CA . VAL B 1 141 ? 1.739 9.797 -4.824 1 98 141 VAL B CA 1
ATOM 3216 C C . VAL B 1 141 ? 0.848 9.594 -3.604 1 98 141 VAL B C 1
ATOM 3218 O O . VAL B 1 141 ? 1.036 8.648 -2.838 1 98 141 VAL B O 1
ATOM 3221 N N . LYS B 1 142 ? -0.056 10.578 -3.354 1 98.5 142 LYS B N 1
ATOM 3222 C CA . LYS B 1 142 ? -1.067 10.375 -2.32 1 98.5 142 LYS B CA 1
ATOM 3223 C C . LYS B 1 142 ? -2.078 9.312 -2.744 1 98.5 142 LYS B C 1
ATOM 3225 O O . LYS B 1 142 ? -3.242 9.625 -3.002 1 98.5 142 LYS B O 1
ATOM 3230 N N . SER B 1 143 ? -1.613 8.031 -2.717 1 98.56 143 SER B N 1
ATOM 3231 C CA . SER B 1 143 ? -2.363 6.891 -3.238 1 98.56 143 SER B CA 1
ATOM 3232 C C . SER B 1 143 ? -3.207 6.242 -2.148 1 98.56 143 SER B C 1
ATOM 3234 O O . SER B 1 143 ? -3.311 6.766 -1.038 1 98.56 143 SER B O 1
ATOM 3236 N N . LEU B 1 144 ? -3.83 5.141 -2.541 1 98.38 144 LEU B N 1
ATOM 3237 C CA . LEU B 1 144 ? -4.68 4.41 -1.611 1 98.38 144 LEU B CA 1
ATOM 3238 C C . LEU B 1 144 ? -3.891 3.322 -0.892 1 98.38 144 LEU B C 1
ATOM 3240 O O . LEU B 1 144 ? -4.469 2.496 -0.181 1 98.38 144 LEU B O 1
ATOM 3244 N N . ASN B 1 145 ? -2.574 3.213 -1.106 1 98.56 145 ASN B N 1
ATOM 3245 C CA . ASN B 1 145 ? -1.679 2.375 -0.316 1 98.56 145 ASN B CA 1
ATOM 3246 C C . ASN B 1 145 ? -1.133 3.125 0.896 1 98.56 145 ASN B C 1
ATOM 3248 O O . ASN B 1 145 ? -0.094 3.783 0.808 1 98.56 145 ASN B O 1
ATOM 3252 N N . ARG B 1 146 ? -1.82 2.959 2.049 1 98.5 146 ARG B N 1
ATOM 3253 C CA . ARG B 1 146 ? -1.476 3.809 3.186 1 98.5 146 ARG B CA 1
ATOM 3254 C C . ARG B 1 146 ? -1.175 2.971 4.422 1 98.5 146 ARG B C 1
ATOM 3256 O O . ARG B 1 146 ? -1.236 3.471 5.547 1 98.5 146 ARG B O 1
ATOM 3263 N N . LEU B 1 147 ? -0.881 1.699 4.254 1 98.31 147 LEU B N 1
ATOM 3264 C CA . LEU B 1 147 ? -0.562 0.871 5.41 1 98.31 147 LEU B CA 1
ATOM 3265 C C . LEU B 1 147 ? 0.674 1.396 6.133 1 98.31 147 LEU B C 1
ATOM 3267 O O . LEU B 1 147 ? 0.788 1.27 7.355 1 98.31 147 LEU B O 1
ATOM 3271 N N . ASN B 1 148 ? 1.617 2.016 5.352 1 98.12 148 ASN B N 1
ATOM 3272 C CA . ASN B 1 148 ? 2.779 2.629 5.984 1 98.12 148 ASN B CA 1
ATOM 3273 C C . ASN B 1 148 ? 2.369 3.654 7.039 1 98.12 148 ASN B C 1
ATOM 3275 O O . ASN B 1 148 ? 2.842 3.607 8.172 1 98.12 148 ASN B O 1
ATOM 3279 N N . GLN B 1 149 ? 1.456 4.512 6.715 1 98.19 149 GLN B N 1
ATOM 3280 C CA . GLN B 1 149 ? 0.959 5.539 7.625 1 98.19 149 GLN B CA 1
ATOM 3281 C C . GLN B 1 149 ? 0.133 4.922 8.75 1 98.19 149 GLN B C 1
ATOM 3283 O O . GLN B 1 149 ? 0.217 5.363 9.898 1 98.19 149 GLN B O 1
ATOM 3288 N N . VAL B 1 150 ? -0.682 3.92 8.375 1 98.25 150 VAL B N 1
ATOM 3289 C CA . VAL B 1 150 ? -1.499 3.242 9.375 1 98.25 150 VAL B CA 1
ATOM 3290 C C . VAL B 1 150 ? -0.599 2.596 10.422 1 98.25 150 VAL B C 1
ATOM 3292 O O . VAL B 1 150 ? -0.822 2.756 11.625 1 98.25 150 VAL B O 1
ATOM 3295 N N . MET B 1 151 ? 0.45 1.896 9.977 1 97.88 151 MET B N 1
ATOM 3296 C CA . MET B 1 151 ? 1.373 1.231 10.891 1 97.88 151 MET B CA 1
ATOM 3297 C C . MET B 1 151 ? 2.127 2.25 11.742 1 97.88 151 MET B C 1
ATOM 3299 O O . MET B 1 151 ? 2.35 2.031 12.938 1 97.88 151 MET B O 1
ATOM 3303 N N . ALA B 1 152 ? 2.539 3.342 11.156 1 98.31 152 ALA B N 1
ATOM 3304 C CA . ALA B 1 152 ? 3.236 4.398 11.883 1 98.31 152 ALA B CA 1
ATOM 3305 C C . ALA B 1 152 ? 2.355 4.973 12.992 1 98.31 152 ALA B C 1
ATOM 3307 O O . ALA B 1 152 ? 2.809 5.152 14.125 1 98.31 152 ALA B O 1
ATOM 3308 N N . ARG B 1 153 ? 1.113 5.25 12.641 1 98.06 153 ARG B N 1
ATOM 3309 C CA . ARG B 1 153 ? 0.191 5.816 13.617 1 98.06 153 ARG B CA 1
ATOM 3310 C C . ARG B 1 153 ? -0.06 4.84 14.766 1 98.06 153 ARG B C 1
ATOM 3312 O O . ARG B 1 153 ? -0.046 5.23 15.93 1 98.06 153 ARG B O 1
ATOM 3319 N N . ASP B 1 154 ? -0.26 3.59 14.414 1 96.75 154 ASP B N 1
ATOM 3320 C CA . ASP B 1 154 ? -0.544 2.576 15.43 1 96.75 154 ASP B CA 1
ATOM 3321 C C . ASP B 1 154 ? 0.643 2.391 16.375 1 96.75 154 ASP B C 1
ATOM 3323 O O . ASP B 1 154 ? 0.464 2.066 17.547 1 96.75 154 ASP B O 1
ATOM 3327 N N . ALA B 1 155 ? 1.838 2.607 15.875 1 97.31 155 ALA B N 1
ATOM 3328 C CA . ALA B 1 155 ? 3.051 2.412 16.672 1 97.31 155 ALA B CA 1
ATOM 3329 C C . ALA B 1 155 ? 3.324 3.621 17.562 1 97.31 155 ALA B C 1
ATOM 3331 O O . ALA B 1 155 ? 4.109 3.535 18.5 1 97.31 155 ALA B O 1
ATOM 3332 N N . LEU B 1 156 ? 2.746 4.754 17.219 1 97.44 156 LEU B N 1
ATOM 3333 C CA . LEU B 1 156 ? 2.963 5.984 17.969 1 97.44 156 LEU B CA 1
ATOM 3334 C C . LEU B 1 156 ? 2.066 6.023 19.203 1 97.44 156 LEU B C 1
ATOM 3336 O O . LEU B 1 156 ? 0.857 5.805 19.109 1 97.44 156 LEU B O 1
ATOM 3340 N N . ALA B 1 157 ? 2.625 6.285 20.375 1 96.69 157 ALA B N 1
ATOM 3341 C CA . ALA B 1 157 ? 1.842 6.375 21.609 1 96.69 157 ALA B CA 1
ATOM 3342 C C . ALA B 1 157 ? 0.717 7.395 21.469 1 96.69 157 ALA B C 1
ATOM 3344 O O . ALA B 1 157 ? 0.896 8.445 20.844 1 96.69 157 ALA B O 1
ATOM 3345 N N . PRO B 1 158 ? -0.447 7.18 22.078 1 94 158 PRO B N 1
ATOM 3346 C CA . PRO B 1 158 ? -1.646 7.996 21.859 1 94 158 PRO B CA 1
ATOM 3347 C C . PRO B 1 158 ? -1.488 9.422 22.375 1 94 158 PRO B C 1
ATOM 3349 O O . PRO B 1 158 ? -2.225 10.32 21.953 1 94 158 PRO B O 1
ATOM 3352 N N . GLU B 1 159 ? -0.56 9.672 23.234 1 95.69 159 GLU B N 1
ATOM 3353 C CA . GLU B 1 159 ? -0.379 11.016 23.781 1 95.69 159 GLU B CA 1
ATOM 3354 C C . GLU B 1 159 ? 0.224 11.953 22.734 1 95.69 159 GLU B C 1
ATOM 3356 O O . GLU B 1 159 ? 0.167 13.18 22.891 1 95.69 159 GLU B O 1
ATOM 3361 N N . TYR B 1 160 ? 0.894 11.359 21.75 1 97.81 160 TYR B N 1
ATOM 3362 C CA . TYR B 1 160 ? 1.476 12.18 20.688 1 97.81 160 TYR B CA 1
ATOM 3363 C C . TYR B 1 160 ? 0.479 12.391 19.562 1 97.81 160 TYR B C 1
ATOM 3365 O O . TYR B 1 160 ? 0.03 11.43 18.938 1 97.81 160 TYR B O 1
ATOM 3373 N N . ALA B 1 161 ? 0.189 13.617 19.297 1 97.75 161 ALA B N 1
ATOM 3374 C CA . ALA B 1 161 ? -0.792 13.953 18.266 1 97.75 161 ALA B CA 1
ATOM 3375 C C . ALA B 1 161 ? -0.239 13.688 16.875 1 97.75 161 ALA B C 1
ATOM 3377 O O . ALA B 1 161 ? -0.997 13.406 15.938 1 97.75 161 ALA B O 1
ATOM 3378 N N . GLU B 1 162 ? 1.067 13.797 16.719 1 98.38 162 GLU B N 1
ATOM 3379 C CA . GLU B 1 162 ? 1.728 13.578 15.438 1 98.38 162 GLU B CA 1
ATOM 3380 C C . GLU B 1 162 ? 3.139 13.031 15.625 1 98.38 162 GLU B C 1
ATOM 3382 O O . GLU B 1 162 ? 3.689 13.094 16.734 1 98.38 162 GLU B O 1
ATOM 3387 N N . GLY B 1 163 ? 3.654 12.367 14.617 1 98.62 163 GLY B N 1
ATOM 3388 C CA . GLY B 1 163 ? 4.996 11.812 14.633 1 98.62 163 GLY B CA 1
ATOM 3389 C C . GLY B 1 163 ? 5.84 12.242 13.453 1 98.62 163 GLY B C 1
ATOM 3390 O O . GLY B 1 163 ? 5.32 12.453 12.352 1 98.62 163 GLY B O 1
ATOM 3391 N N . VAL B 1 164 ? 7.105 12.383 13.664 1 98.88 164 VAL B N 1
ATOM 3392 C CA . VAL B 1 164 ? 8.062 12.688 12.609 1 98.88 164 VAL B CA 1
ATOM 3393 C C . VAL B 1 164 ? 8.555 11.391 11.961 1 98.88 164 VAL B C 1
ATOM 3395 O O . VAL B 1 164 ? 9.141 10.539 12.633 1 98.88 164 VAL B O 1
ATOM 3398 N N . MET B 1 165 ? 8.352 11.297 10.695 1 98.75 165 MET B N 1
ATOM 3399 C CA . MET B 1 165 ? 8.797 10.109 9.984 1 98.75 165 MET B CA 1
ATOM 3400 C C . MET B 1 165 ? 10.117 10.359 9.266 1 98.75 165 MET B C 1
ATOM 3402 O O . MET B 1 165 ? 10.258 11.352 8.555 1 98.75 165 MET B O 1
ATOM 3406 N N . MET B 1 166 ? 11.023 9.484 9.484 1 98.31 166 MET B N 1
ATOM 3407 C CA . MET B 1 166 ? 12.25 9.383 8.688 1 98.31 166 MET B CA 1
ATOM 3408 C C . MET B 1 166 ? 12.133 8.281 7.645 1 98.31 166 MET B C 1
ATOM 3410 O O . MET B 1 166 ? 11.297 7.379 7.777 1 98.31 166 MET B O 1
ATOM 3414 N N . ASP B 1 167 ? 12.875 8.414 6.598 1 97.12 167 ASP B N 1
ATOM 3415 C CA . ASP B 1 167 ? 12.883 7.32 5.637 1 97.12 167 ASP B CA 1
ATOM 3416 C C . ASP B 1 167 ? 13.859 6.227 6.059 1 97.12 167 ASP B C 1
ATOM 3418 O O . ASP B 1 167 ? 14.398 6.262 7.168 1 97.12 167 ASP B O 1
ATOM 3422 N N . GLN B 1 168 ? 14.039 5.246 5.266 1 94.19 168 GLN B N 1
ATOM 3423 C CA . GLN B 1 168 ? 14.836 4.07 5.578 1 94.19 168 GLN B CA 1
ATOM 3424 C C . GLN B 1 168 ? 16.312 4.434 5.738 1 94.19 168 GLN B C 1
ATOM 3426 O O . GLN B 1 168 ? 17.094 3.666 6.316 1 94.19 168 GLN B O 1
ATOM 3431 N N . SER B 1 169 ? 16.734 5.59 5.262 1 94.25 169 SER B N 1
ATOM 3432 C CA . SER B 1 169 ? 18.109 6.055 5.383 1 94.25 169 SER B CA 1
ATOM 3433 C C . SER B 1 169 ? 18.281 6.965 6.594 1 94.25 169 SER B C 1
ATOM 3435 O O . SER B 1 169 ? 19.359 7.492 6.836 1 94.25 169 SER B O 1
ATOM 3437 N N . GLY B 1 170 ? 17.188 7.25 7.285 1 96.56 170 GLY B N 1
ATOM 3438 C CA . GLY B 1 170 ? 17.25 8.047 8.5 1 96.56 170 GLY B CA 1
ATOM 3439 C C . GLY B 1 170 ? 17.094 9.539 8.242 1 96.56 170 GLY B C 1
ATOM 3440 O O . GLY B 1 170 ? 17.422 10.359 9.094 1 96.56 170 GLY B O 1
ATOM 3441 N N . LEU B 1 171 ? 16.641 9.875 7.09 1 97.75 171 LEU B N 1
ATOM 3442 C CA . LEU B 1 171 ? 16.438 11.281 6.758 1 97.75 171 LEU B CA 1
ATOM 3443 C C . LEU B 1 171 ? 15.008 11.711 7.051 1 97.75 171 LEU B C 1
ATOM 3445 O O . LEU B 1 171 ? 14.062 10.953 6.801 1 97.75 171 LEU B O 1
ATOM 3449 N N . LEU B 1 172 ? 14.836 12.945 7.543 1 98.56 172 LEU B N 1
ATOM 3450 C CA . LEU B 1 172 ? 13.523 13.523 7.812 1 98.56 172 LEU B CA 1
ATOM 3451 C C . LEU B 1 172 ? 12.695 13.633 6.531 1 98.56 172 LEU B C 1
ATOM 3453 O O . LEU B 1 172 ? 13.227 14 5.48 1 98.56 172 LEU B O 1
ATOM 3457 N N . ARG B 1 173 ? 11.422 13.305 6.609 1 98.44 173 ARG B N 1
ATOM 3458 C CA . ARG B 1 173 ? 10.578 13.414 5.422 1 98.44 173 ARG B CA 1
ATOM 3459 C C . ARG B 1 173 ? 9.305 14.195 5.723 1 98.44 173 ARG B C 1
ATOM 3461 O O . ARG B 1 173 ? 9.078 15.266 5.152 1 98.44 173 ARG B O 1
ATOM 3468 N N . GLU B 1 174 ? 8.469 13.688 6.617 1 98.81 174 GLU B N 1
ATOM 3469 C CA . GLU B 1 174 ? 7.164 14.289 6.875 1 98.81 174 GLU B CA 1
ATOM 3470 C C . GLU B 1 174 ? 6.562 13.766 8.18 1 98.81 174 GLU B C 1
ATOM 3472 O O . GLU B 1 174 ? 7.23 13.055 8.93 1 98.81 174 GLU B O 1
ATOM 3477 N N . GLY B 1 175 ? 5.414 14.289 8.586 1 98.81 175 GLY B N 1
ATOM 3478 C CA . GLY B 1 175 ? 4.602 13.648 9.609 1 98.81 175 GLY B CA 1
ATOM 3479 C C . GLY B 1 175 ? 3.836 12.445 9.102 1 98.81 175 GLY B C 1
ATOM 3480 O O . GLY B 1 175 ? 3.902 12.109 7.918 1 98.81 175 GLY B O 1
ATOM 3481 N N . ILE B 1 176 ? 3.148 11.812 9.992 1 98.62 176 ILE B N 1
ATOM 3482 C CA . ILE B 1 176 ? 2.365 10.641 9.602 1 98.62 176 ILE B CA 1
ATOM 3483 C C . ILE B 1 176 ? 1.254 11.062 8.641 1 98.62 176 ILE B C 1
ATOM 3485 O O . ILE B 1 176 ? 1.038 10.414 7.617 1 98.62 176 ILE B O 1
ATOM 3489 N N . MET B 1 177 ? 0.583 12.148 8.914 1 98.25 177 MET B N 1
ATOM 3490 C CA . MET B 1 177 ? -0.512 12.617 8.07 1 98.25 177 MET B CA 1
ATOM 3491 C C . MET B 1 177 ? -0.26 14.039 7.59 1 98.25 177 MET B C 1
ATOM 3493 O O . MET B 1 177 ? -1.188 14.734 7.164 1 98.25 177 MET B O 1
ATOM 3497 N N . SER B 1 178 ? 0.964 14.555 7.754 1 98.75 178 SER B N 1
ATOM 3498 C CA . SER B 1 178 ? 1.24 15.977 7.582 1 98.75 178 SER B CA 1
ATOM 3499 C C . SER B 1 178 ? 2.645 16.203 7.031 1 98.75 178 SER B C 1
ATOM 3501 O O . SER B 1 178 ? 3.373 15.25 6.762 1 98.75 178 SER B O 1
ATOM 3503 N N . ASN B 1 179 ? 2.945 17.453 6.727 1 98.88 179 ASN B N 1
ATOM 3504 C CA . ASN B 1 179 ? 4.309 17.859 6.41 1 98.88 179 ASN B CA 1
ATOM 3505 C C . ASN B 1 179 ? 5.004 18.484 7.613 1 98.88 179 ASN B C 1
ATOM 3507 O O . ASN B 1 179 ? 4.348 19.031 8.508 1 98.88 179 ASN B O 1
ATOM 3511 N N . LEU B 1 180 ? 6.281 18.359 7.602 1 98.94 180 LEU B N 1
ATOM 3512 C CA . LEU B 1 180 ? 7.105 18.797 8.727 1 98.94 180 LEU B CA 1
ATOM 3513 C C . LEU B 1 180 ? 7.848 20.094 8.383 1 98.94 180 LEU B C 1
ATOM 3515 O O . LEU B 1 180 ? 8.406 20.219 7.297 1 98.94 180 LEU B O 1
ATOM 3519 N N . PHE B 1 181 ? 7.855 21.047 9.328 1 98.94 181 PHE B N 1
ATOM 3520 C CA . PHE B 1 181 ? 8.656 22.266 9.273 1 98.94 181 PHE B CA 1
ATOM 3521 C C . PHE B 1 181 ? 9.367 22.516 10.594 1 98.94 181 PHE B C 1
ATOM 3523 O O . PHE B 1 181 ? 8.883 22.109 11.656 1 98.94 181 PHE B O 1
ATOM 3530 N N . TRP B 1 182 ? 10.492 23.156 10.539 1 98.94 182 TRP B N 1
ATOM 3531 C CA . TRP B 1 182 ? 11.117 23.672 11.75 1 98.94 182 TRP B CA 1
ATOM 3532 C C . TRP B 1 182 ? 11.875 24.969 11.445 1 98.94 182 TRP B C 1
ATOM 3534 O O . TRP B 1 182 ? 12.117 25.297 10.281 1 98.94 182 TRP B O 1
ATOM 3544 N N . VAL B 1 183 ? 12.117 25.734 12.5 1 98.88 183 VAL B N 1
ATOM 3545 C CA . VAL B 1 183 ? 12.773 27.031 12.375 1 98.88 183 VAL B CA 1
ATOM 3546 C C . VAL B 1 183 ? 14.117 27 13.094 1 98.88 183 VAL B C 1
ATOM 3548 O O . VAL B 1 183 ? 14.219 26.469 14.211 1 98.88 183 VAL B O 1
ATOM 3551 N N . MET B 1 184 ? 15.133 27.438 12.461 1 98.31 184 MET B N 1
ATOM 3552 C CA . MET B 1 184 ? 16.438 27.688 13.062 1 98.31 184 MET B CA 1
ATOM 3553 C C . MET B 1 184 ? 16.922 29.094 12.75 1 98.31 184 MET B C 1
ATOM 3555 O O . MET B 1 184 ? 17.188 29.422 11.586 1 98.31 184 MET B O 1
ATOM 3559 N N . THR B 1 185 ? 17.031 29.906 13.758 1 97.06 185 THR B N 1
ATOM 3560 C CA . THR B 1 185 ? 17.562 31.266 13.633 1 97.06 185 THR B CA 1
ATOM 3561 C C . THR B 1 185 ? 16.797 32.031 12.547 1 97.06 185 THR B C 1
ATOM 3563 O O . THR B 1 185 ? 17.406 32.594 11.633 1 97.06 185 THR B O 1
ATOM 3566 N N . GLY B 1 186 ? 15.555 31.906 12.562 1 97.56 186 GLY B N 1
ATOM 3567 C CA . GLY B 1 186 ? 14.688 32.719 11.711 1 97.56 186 GLY B CA 1
ATOM 3568 C C . GLY B 1 186 ? 14.5 32.125 10.328 1 97.56 186 GLY B C 1
ATOM 3569 O O . GLY B 1 186 ? 13.734 32.656 9.516 1 97.56 186 GLY B O 1
ATOM 3570 N N . VAL B 1 187 ? 15.188 30.984 10.039 1 98.69 187 VAL B N 1
ATOM 3571 C CA . VAL B 1 187 ? 15.062 30.328 8.742 1 98.69 187 VAL B CA 1
ATOM 3572 C C . VAL B 1 187 ? 14.133 29.125 8.867 1 98.69 187 VAL B C 1
ATOM 3574 O O . VAL B 1 187 ? 14.297 28.297 9.773 1 98.69 187 VAL B O 1
ATOM 3577 N N . VAL B 1 188 ? 13.117 29.047 7.957 1 98.94 188 VAL B N 1
ATOM 3578 C CA . VAL B 1 188 ? 12.188 27.922 7.977 1 98.94 188 VAL B CA 1
ATOM 3579 C C . VAL B 1 188 ? 12.727 26.781 7.117 1 98.94 188 VAL B C 1
ATOM 3581 O O . VAL B 1 188 ? 13.094 27 5.961 1 98.94 188 VAL B O 1
ATOM 3584 N N . HIS B 1 189 ? 12.797 25.609 7.738 1 98.88 189 HIS B N 1
ATOM 3585 C CA . HIS B 1 189 ? 13.266 24.422 7.051 1 98.88 189 HIS B CA 1
ATOM 3586 C C . HIS B 1 189 ? 12.141 23.422 6.84 1 98.88 189 HIS B C 1
ATOM 3588 O O . HIS B 1 189 ? 11.219 23.328 7.66 1 98.88 189 HIS B O 1
ATOM 3594 N N . THR B 1 190 ? 12.148 22.688 5.746 1 98.88 190 THR B N 1
ATOM 3595 C CA . THR B 1 190 ? 11.289 21.547 5.48 1 98.88 190 THR B CA 1
ATOM 3596 C C . THR B 1 190 ? 11.992 20.547 4.566 1 98.88 190 THR B C 1
ATOM 3598 O O . THR B 1 190 ? 12.789 20.938 3.705 1 98.88 190 THR B O 1
ATOM 3601 N N . PRO B 1 191 ? 11.773 19.328 4.707 1 98.62 191 PRO B N 1
ATOM 3602 C CA . PRO B 1 191 ? 12.477 18.328 3.904 1 98.62 191 PRO B CA 1
ATOM 3603 C C . PRO B 1 191 ? 12.156 18.438 2.414 1 98.62 191 PRO B C 1
ATOM 3605 O O . PRO B 1 191 ? 11.039 18.781 2.047 1 98.62 191 PRO B O 1
ATOM 3608 N N . GLU B 1 192 ? 13.219 18.094 1.647 1 97 192 GLU B N 1
ATOM 3609 C CA . GLU B 1 192 ? 12.945 17.828 0.239 1 97 192 GLU B CA 1
ATOM 3610 C C . GLU B 1 192 ? 12.195 16.516 0.066 1 97 192 GLU B C 1
ATOM 3612 O O . GLU B 1 192 ? 12.5 15.523 0.737 1 97 192 GLU B O 1
ATOM 3617 N N . LEU B 1 193 ? 11.164 16.531 -0.868 1 95.56 193 LEU B N 1
ATOM 3618 C CA . LEU B 1 193 ? 10.312 15.344 -0.962 1 95.56 193 LEU B CA 1
ATOM 3619 C C . LEU B 1 193 ? 10.352 14.758 -2.369 1 95.56 193 LEU B C 1
ATOM 3621 O O . LEU B 1 193 ? 9.469 13.984 -2.748 1 95.56 193 LEU B O 1
ATOM 3625 N N . GLU B 1 194 ? 11.305 15.008 -3.189 1 87 194 GLU B N 1
ATOM 3626 C CA . GLU B 1 194 ? 11.422 14.523 -4.562 1 87 194 GLU B CA 1
ATOM 3627 C C . GLU B 1 194 ? 11.492 13 -4.602 1 87 194 GLU B C 1
ATOM 3629 O O . GLU B 1 194 ? 10.969 12.375 -5.523 1 87 194 GLU B O 1
ATOM 3634 N N . ASN B 1 195 ? 12.125 12.273 -3.686 1 81.38 195 ASN B N 1
ATOM 3635 C CA . ASN B 1 195 ? 12.258 10.82 -3.738 1 81.38 195 ASN B CA 1
ATOM 3636 C C . ASN B 1 195 ? 11.367 10.141 -2.703 1 81.38 195 ASN B C 1
ATOM 3638 O O . ASN B 1 195 ? 11.633 9.008 -2.303 1 81.38 195 ASN B O 1
ATOM 3642 N N . GLY B 1 196 ? 10.414 10.906 -2.25 1 86 196 GLY B N 1
ATOM 3643 C CA . GLY B 1 196 ? 9.516 10.273 -1.299 1 86 196 GLY B CA 1
ATOM 3644 C C . GLY B 1 196 ? 8.914 11.242 -0.307 1 86 196 GLY B C 1
ATOM 3645 O O . GLY B 1 196 ? 9.555 12.227 0.082 1 86 196 GLY B O 1
ATOM 3646 N N . GLY B 1 197 ? 7.711 11.008 0.078 1 96 197 GLY B N 1
ATOM 3647 C CA . GLY B 1 197 ? 6.848 11.859 0.875 1 96 197 GLY B CA 1
ATOM 3648 C C . GLY B 1 197 ? 5.789 12.57 0.054 1 96 197 GLY B C 1
ATOM 3649 O O . GLY B 1 197 ? 5.926 12.711 -1.164 1 96 197 GLY B O 1
ATOM 3650 N N . ILE B 1 198 ? 4.816 12.969 0.664 1 98.19 198 ILE B N 1
ATOM 3651 C CA . ILE B 1 198 ? 3.723 13.672 -0.001 1 98.19 198 ILE B CA 1
ATOM 3652 C C . ILE B 1 198 ? 3.932 15.18 0.107 1 98.19 198 ILE B C 1
ATOM 3654 O O . ILE B 1 198 ? 3.898 15.734 1.205 1 98.19 198 ILE B O 1
ATOM 3658 N N . ALA B 1 199 ? 4.184 15.797 -0.99 1 97.94 199 ALA B N 1
ATOM 3659 C CA . ALA B 1 199 ? 4.262 17.25 -1.002 1 97.94 199 ALA B CA 1
ATOM 3660 C C . ALA B 1 199 ? 2.881 17.891 -0.842 1 97.94 199 ALA B C 1
ATOM 3662 O O . ALA B 1 199 ? 2.164 18.078 -1.827 1 97.94 199 ALA B O 1
ATOM 3663 N N . GLY B 1 200 ? 2.555 18.234 0.376 1 98.62 200 GLY B N 1
ATOM 3664 C CA . GLY B 1 200 ? 1.216 18.703 0.695 1 98.62 200 GLY B CA 1
ATOM 3665 C C . GLY B 1 200 ? 0.874 20.031 0.035 1 98.62 200 GLY B C 1
ATOM 3666 O O . GLY B 1 200 ? 1.743 20.891 -0.14 1 98.62 200 GLY B O 1
ATOM 3667 N N . VAL B 1 201 ? -0.376 20.188 -0.254 1 98.81 201 VAL B N 1
ATOM 3668 C CA . VAL B 1 201 ? -0.879 21.422 -0.842 1 98.81 201 VAL B CA 1
ATOM 3669 C C . VAL B 1 201 ? -0.715 22.578 0.151 1 98.81 201 VAL B C 1
ATOM 3671 O O . VAL B 1 201 ? -0.281 23.672 -0.221 1 98.81 201 VAL B O 1
ATOM 3674 N N . GLN B 1 202 ? -1.021 22.312 1.41 1 98.75 202 GLN B N 1
ATOM 3675 C CA . GLN B 1 202 ? -0.827 23.312 2.451 1 98.75 202 GLN B CA 1
ATOM 3676 C C . GLN B 1 202 ? 0.65 23.672 2.609 1 98.75 202 GLN B C 1
ATOM 3678 O O . GLN B 1 202 ? 0.997 24.812 2.887 1 98.75 202 GLN B O 1
ATOM 3683 N N . ARG B 1 203 ? 1.499 22.672 2.504 1 98.81 203 ARG B N 1
ATOM 3684 C CA . ARG B 1 203 ? 2.939 22.906 2.541 1 98.81 203 ARG B CA 1
ATOM 3685 C C . ARG B 1 203 ? 3.361 23.906 1.474 1 98.81 203 ARG B C 1
ATOM 3687 O O . ARG B 1 203 ? 4.105 24.844 1.759 1 98.81 203 ARG B O 1
ATOM 3694 N N . ALA B 1 204 ? 2.891 23.656 0.259 1 98.75 204 ALA B N 1
ATOM 3695 C CA . ALA B 1 204 ? 3.217 24.562 -0.843 1 98.75 204 ALA B CA 1
ATOM 3696 C C . ALA B 1 204 ? 2.684 25.969 -0.579 1 98.75 204 ALA B C 1
ATOM 3698 O O . ALA B 1 204 ? 3.361 26.953 -0.859 1 98.75 204 ALA B O 1
ATOM 3699 N N . ALA B 1 205 ? 1.489 26.078 -0.055 1 98.81 205 ALA B N 1
ATOM 3700 C CA . ALA B 1 205 ? 0.895 27.375 0.263 1 98.81 205 ALA B CA 1
ATOM 3701 C C . ALA B 1 205 ? 1.712 28.109 1.323 1 98.81 205 ALA B C 1
ATOM 3703 O O . ALA B 1 205 ? 1.932 29.312 1.22 1 98.81 205 ALA B O 1
ATOM 3704 N N . ILE B 1 206 ? 2.182 27.406 2.338 1 98.88 206 ILE B N 1
ATOM 3705 C CA . ILE B 1 206 ? 2.982 27.984 3.412 1 98.88 206 ILE B CA 1
ATOM 3706 C C . ILE B 1 206 ? 4.305 28.484 2.85 1 98.88 206 ILE B C 1
ATOM 3708 O O . ILE B 1 206 ? 4.723 29.609 3.15 1 98.88 206 ILE B O 1
ATOM 3712 N N . LEU B 1 207 ? 4.945 27.688 2.041 1 98.88 207 LEU B N 1
ATOM 3713 C CA . LEU B 1 207 ? 6.211 28.094 1.44 1 98.88 207 LEU B CA 1
ATOM 3714 C C . LEU B 1 207 ? 6.031 29.359 0.603 1 98.88 207 LEU B C 1
ATOM 3716 O O . LEU B 1 207 ? 6.859 30.266 0.667 1 98.88 207 LEU B O 1
ATOM 3720 N N . ALA B 1 208 ? 4.984 29.422 -0.188 1 98.75 208 ALA B N 1
ATOM 3721 C CA . ALA B 1 208 ? 4.695 30.609 -1.002 1 98.75 208 ALA B CA 1
ATOM 3722 C C . ALA B 1 208 ? 4.449 31.828 -0.126 1 98.75 208 ALA B C 1
ATOM 3724 O O . ALA B 1 208 ? 4.926 32.938 -0.43 1 98.75 208 ALA B O 1
ATOM 3725 N N . TRP B 1 209 ? 3.652 31.609 0.929 1 98.62 209 TRP B N 1
ATOM 3726 C CA . TRP B 1 209 ? 3.352 32.719 1.852 1 98.62 209 TRP B CA 1
ATOM 3727 C C . TRP B 1 209 ? 4.625 33.25 2.5 1 98.62 209 TRP B C 1
ATOM 3729 O O . TRP B 1 209 ? 4.832 34.438 2.576 1 98.62 209 TRP B O 1
ATOM 3739 N N . LEU B 1 210 ? 5.496 32.344 2.998 1 98.81 210 LEU B N 1
ATOM 3740 C CA . LEU B 1 210 ? 6.754 32.719 3.629 1 98.81 210 LEU B CA 1
ATOM 3741 C C . LEU B 1 210 ? 7.621 33.531 2.668 1 98.81 210 LEU B C 1
ATOM 3743 O O . LEU B 1 210 ? 8.188 34.562 3.049 1 98.81 210 LEU B O 1
ATOM 3747 N N . GLN B 1 211 ? 7.707 33.062 1.43 1 98.44 211 GLN B N 1
ATOM 3748 C CA . GLN B 1 211 ? 8.469 33.781 0.403 1 98.44 211 GLN B CA 1
ATOM 3749 C C . GLN B 1 211 ? 7.918 35.188 0.18 1 98.44 211 GLN B C 1
ATOM 3751 O O . GLN B 1 211 ? 8.68 36.156 0.132 1 98.44 211 GLN B O 1
ATOM 3756 N N . ALA B 1 212 ? 6.66 35.312 0.093 1 98.31 212 ALA B N 1
ATOM 3757 C CA . ALA B 1 212 ? 6 36.594 -0.163 1 98.31 212 ALA B CA 1
ATOM 3758 C C . ALA B 1 212 ? 6.227 37.594 0.989 1 98.31 212 ALA B C 1
ATOM 3760 O O . ALA B 1 212 ? 6.16 38.812 0.803 1 98.31 212 ALA B O 1
ATOM 3761 N N . HIS B 1 213 ? 6.508 37.062 2.145 1 98 213 HIS B N 1
ATOM 3762 C CA . HIS B 1 213 ? 6.66 37.906 3.322 1 98 213 HIS B CA 1
ATOM 3763 C C . HIS B 1 213 ? 8.125 38 3.736 1 98 213 HIS B C 1
ATOM 3765 O O . HIS B 1 213 ? 8.43 38.438 4.848 1 98 213 HIS B O 1
ATOM 3771 N N . GLY B 1 214 ? 8.992 37.531 2.938 1 98 214 GLY B N 1
ATOM 3772 C CA . GLY B 1 214 ? 10.422 37.719 3.105 1 98 214 GLY B CA 1
ATOM 3773 C C . GLY B 1 214 ? 11.039 36.812 4.16 1 98 214 GLY B C 1
ATOM 3774 O O . GLY B 1 214 ? 12.094 37.125 4.711 1 98 214 GLY B O 1
ATOM 3775 N N . VAL B 1 215 ? 10.367 35.75 4.57 1 98.44 215 VAL B N 1
ATOM 3776 C CA . VAL B 1 215 ? 10.914 34.781 5.512 1 98.44 215 VAL B CA 1
ATOM 3777 C C . VAL B 1 215 ? 11.75 33.75 4.762 1 98.44 215 VAL B C 1
ATOM 3779 O O . VAL B 1 215 ? 11.242 33.062 3.879 1 98.44 215 VAL B O 1
ATOM 3782 N N . PRO B 1 216 ? 13.039 33.625 5.043 1 98.62 216 PRO B N 1
ATOM 3783 C CA . PRO B 1 216 ? 13.867 32.688 4.312 1 98.62 216 PRO B CA 1
ATOM 3784 C C . PRO B 1 216 ? 13.461 31.219 4.57 1 98.62 216 PRO B C 1
ATOM 3786 O O . PRO B 1 216 ? 13.109 30.875 5.699 1 98.62 216 PRO B O 1
ATOM 3789 N N . THR B 1 217 ? 13.492 30.422 3.512 1 98.81 217 THR B N 1
ATOM 3790 C CA . THR B 1 217 ? 13.18 29 3.596 1 98.81 217 THR B CA 1
ATOM 3791 C C . THR B 1 217 ? 14.32 28.156 3.025 1 98.81 217 THR B C 1
ATOM 3793 O O . THR B 1 217 ? 15.07 28.625 2.164 1 98.81 217 THR B O 1
ATOM 3796 N N . ARG B 1 218 ? 14.5 26.984 3.545 1 98.62 218 ARG B N 1
ATOM 3797 C CA . ARG B 1 218 ? 15.508 26.031 3.057 1 98.62 218 ARG B CA 1
ATOM 3798 C C . ARG B 1 218 ? 14.922 24.625 2.945 1 98.62 218 ARG B C 1
ATOM 3800 O O . ARG B 1 218 ? 14.328 24.125 3.896 1 98.62 218 ARG B O 1
ATOM 3807 N N . LEU B 1 219 ? 15.039 24.062 1.754 1 98.38 219 LEU B N 1
ATOM 3808 C CA . LEU B 1 219 ? 14.695 22.672 1.512 1 98.38 219 LEU B CA 1
ATOM 3809 C C . LEU B 1 219 ? 15.953 21.812 1.401 1 98.38 219 LEU B C 1
ATOM 3811 O O . LEU B 1 219 ? 16.969 22.266 0.873 1 98.38 219 LEU B O 1
ATOM 3815 N N . GLY B 1 220 ? 15.875 20.594 1.982 1 97.75 220 GLY B N 1
ATOM 3816 C CA . GLY B 1 220 ? 17.031 19.734 1.935 1 97.75 220 GLY B CA 1
ATOM 3817 C C . GLY B 1 220 ? 16.828 18.406 2.648 1 97.75 220 GLY B C 1
ATOM 3818 O O . GLY B 1 220 ? 15.688 17.953 2.811 1 97.75 220 GLY B O 1
ATOM 3819 N N . HIS B 1 221 ? 17.938 17.75 2.873 1 97.88 221 HIS B N 1
ATOM 3820 C CA . HIS B 1 221 ? 17.984 16.453 3.551 1 97.88 221 HIS B CA 1
ATOM 3821 C C . HIS B 1 221 ? 18.703 16.562 4.898 1 97.88 221 HIS B C 1
ATOM 3823 O O . HIS B 1 221 ? 19.844 17.031 4.965 1 97.88 221 HIS B O 1
ATOM 3829 N N . TRP B 1 222 ? 17.938 16.203 5.984 1 98.31 222 TRP B N 1
ATOM 3830 C CA . TRP B 1 222 ? 18.516 16.312 7.32 1 98.31 222 TRP B CA 1
ATOM 3831 C C . TRP B 1 222 ? 18.203 15.078 8.156 1 98.31 222 TRP B C 1
ATOM 3833 O O . TRP B 1 222 ? 17.172 14.438 7.973 1 98.31 222 TRP B O 1
ATOM 3843 N N . PRO B 1 223 ? 19.094 14.75 9.047 1 98.31 223 PRO B N 1
ATOM 3844 C CA . PRO B 1 223 ? 18.766 13.734 10.047 1 98.31 223 PRO B CA 1
ATOM 3845 C C . PRO B 1 223 ? 17.906 14.281 11.18 1 98.31 223 PRO B C 1
ATOM 3847 O O . PRO B 1 223 ? 17.734 15.5 11.297 1 98.31 223 PRO B O 1
ATOM 3850 N N . LEU B 1 224 ? 17.406 13.406 11.953 1 98.12 224 LEU B N 1
ATOM 3851 C CA . LEU B 1 224 ? 16.516 13.742 13.062 1 98.12 224 LEU B CA 1
ATOM 3852 C C . LEU B 1 224 ? 17.188 14.703 14.031 1 98.12 224 LEU B C 1
ATOM 3854 O O . LEU B 1 224 ? 16.531 15.531 14.656 1 98.12 224 LEU B O 1
ATOM 3858 N N . THR B 1 225 ? 18.469 14.703 14.148 1 97.62 225 THR B N 1
ATOM 3859 C CA . THR B 1 225 ? 19.234 15.438 15.156 1 97.62 225 THR B CA 1
ATOM 3860 C C . THR B 1 225 ? 19.078 16.938 14.961 1 97.62 225 THR B C 1
ATOM 3862 O O . THR B 1 225 ? 19.25 17.719 15.906 1 97.62 225 THR B O 1
ATOM 3865 N N . VAL B 1 226 ? 18.75 17.375 13.789 1 98.06 226 VAL B N 1
ATOM 3866 C CA . VAL B 1 226 ? 18.641 18.797 13.523 1 98.06 226 VAL B CA 1
ATOM 3867 C C . VAL B 1 226 ? 17.484 19.391 14.328 1 98.06 226 VAL B C 1
ATOM 3869 O O . VAL B 1 226 ? 17.5 20.578 14.672 1 98.06 226 VAL B O 1
ATOM 3872 N N . LEU B 1 227 ? 16.516 18.578 14.672 1 98.44 227 LEU B N 1
ATOM 3873 C CA . LEU B 1 227 ? 15.336 19.062 15.375 1 98.44 227 LEU B CA 1
ATOM 3874 C C . LEU B 1 227 ? 15.672 19.391 16.828 1 98.44 227 LEU B C 1
ATOM 3876 O O . LEU B 1 227 ? 14.906 20.078 17.516 1 98.44 227 LEU B O 1
ATOM 3880 N N . GLN B 1 228 ? 16.781 18.891 17.312 1 95.31 228 GLN B N 1
ATOM 3881 C CA . GLN B 1 228 ? 17.219 19.188 18.688 1 95.31 228 GLN B CA 1
ATOM 3882 C C . GLN B 1 228 ? 17.578 20.656 18.844 1 95.31 228 GLN B C 1
ATOM 3884 O O . GLN B 1 228 ? 17.484 21.203 19.953 1 95.31 228 GLN B O 1
ATOM 3889 N N . ASP B 1 229 ? 17.906 21.25 17.781 1 95.12 229 ASP B N 1
ATOM 3890 C CA . ASP B 1 229 ? 18.344 22.641 17.844 1 95.12 229 ASP B CA 1
ATOM 3891 C C . ASP B 1 229 ? 17.266 23.562 17.266 1 95.12 229 ASP B C 1
ATOM 3893 O O . ASP B 1 229 ? 17.5 24.766 17.094 1 95.12 229 ASP B O 1
ATOM 3897 N N . ALA B 1 230 ? 16.125 23.047 16.953 1 98.5 230 ALA B N 1
ATOM 3898 C CA . ALA B 1 230 ? 15.078 23.844 16.328 1 98.5 230 ALA B CA 1
ATOM 3899 C C . ALA B 1 230 ? 14.477 24.844 17.328 1 98.5 230 ALA B C 1
ATOM 3901 O O . ALA B 1 230 ? 14.227 24.5 18.484 1 98.5 230 ALA B O 1
ATOM 3902 N N . ASP B 1 231 ? 14.258 26.047 16.891 1 98.69 231 ASP B N 1
ATOM 3903 C CA . ASP B 1 231 ? 13.578 27.062 17.688 1 98.69 231 ASP B CA 1
ATOM 3904 C C . ASP B 1 231 ? 12.07 26.812 17.719 1 98.69 231 ASP B C 1
ATOM 3906 O O . ASP B 1 231 ? 11.414 27.125 18.719 1 98.69 231 ASP B O 1
ATOM 3910 N N . GLU B 1 232 ? 11.523 26.422 16.656 1 98.88 232 GLU B N 1
ATOM 3911 C CA . GLU B 1 232 ? 10.125 26.047 16.469 1 98.88 232 GLU B CA 1
ATOM 3912 C C . GLU B 1 232 ? 10 24.781 15.625 1 98.88 232 GLU B C 1
ATOM 3914 O O . GLU B 1 232 ? 10.844 24.516 14.766 1 98.88 232 GLU B O 1
ATOM 3919 N N . ILE B 1 233 ? 9.055 23.969 15.859 1 98.94 233 ILE B N 1
ATOM 3920 C CA . ILE B 1 233 ? 8.633 22.844 15.023 1 98.94 233 ILE B CA 1
ATOM 3921 C C . ILE B 1 233 ? 7.125 22.922 14.797 1 98.94 233 ILE B C 1
ATOM 3923 O O . ILE B 1 233 ? 6.363 23.234 15.711 1 98.94 233 ILE B O 1
ATOM 3927 N N . PHE B 1 234 ? 6.688 22.719 13.578 1 98.94 234 PHE B N 1
ATOM 3928 C CA . PHE B 1 234 ? 5.25 22.641 13.344 1 98.94 234 PHE B CA 1
ATOM 3929 C C . PHE B 1 234 ? 4.941 21.688 12.195 1 98.94 234 PHE B C 1
ATOM 3931 O O . PHE B 1 234 ? 5.816 21.375 11.383 1 98.94 234 PHE B O 1
ATOM 3938 N N . PHE B 1 235 ? 3.746 21.188 12.188 1 98.94 235 PHE B N 1
ATOM 3939 C CA . PHE B 1 235 ? 3.213 20.328 11.133 1 98.94 235 PHE B CA 1
ATOM 3940 C C . PHE B 1 235 ? 2.115 21.047 10.352 1 98.94 235 PHE B C 1
ATOM 3942 O O . PHE B 1 235 ? 1.498 21.984 10.867 1 98.94 235 PHE B O 1
ATOM 3949 N N . SER B 1 236 ? 1.897 20.578 9.102 1 98.88 236 SER B N 1
ATOM 3950 C CA . SER B 1 236 ? 0.827 21.188 8.32 1 98.88 236 SER B CA 1
ATOM 3951 C C . SER B 1 236 ? 0.125 20.156 7.449 1 98.88 236 SER B C 1
ATOM 3953 O O . SER B 1 236 ? 0.75 19.188 6.992 1 98.88 236 SER B O 1
ATOM 3955 N N . ASN B 1 237 ? -1.131 20.25 7.27 1 98.44 237 ASN B N 1
ATOM 3956 C CA . ASN B 1 237 ? -1.891 19.625 6.195 1 98.44 237 ASN B CA 1
ATOM 3957 C C . ASN B 1 237 ? -3.123 20.453 5.824 1 98.44 237 ASN B C 1
ATOM 3959 O O . ASN B 1 237 ? -3.357 21.516 6.395 1 98.44 237 ASN B O 1
ATOM 3963 N N . SER B 1 238 ? -3.861 20 4.914 1 98.38 238 SER B N 1
ATOM 3964 C CA . SER B 1 238 ? -4.91 20.797 4.293 1 98.38 238 SER B CA 1
ATOM 3965 C C . SER B 1 238 ? -6.09 21 5.242 1 98.38 238 SER B C 1
ATOM 3967 O O . SER B 1 238 ? -6.898 21.922 5.051 1 98.38 238 SER B O 1
ATOM 3969 N N . LEU B 1 239 ? -6.188 20.203 6.266 1 97.69 239 LEU B N 1
ATOM 3970 C CA . LEU B 1 239 ? -7.332 20.297 7.16 1 97.69 239 LEU B CA 1
ATOM 3971 C C . LEU B 1 239 ? -6.961 21.062 8.43 1 97.69 239 LEU B C 1
ATOM 3973 O O . LEU B 1 239 ? -7.738 21.891 8.914 1 97.69 239 LEU B O 1
ATOM 3977 N N . ILE B 1 240 ? -5.797 20.859 8.961 1 97.56 240 ILE B N 1
ATOM 3978 C CA . ILE B 1 240 ? -5.449 21.406 10.273 1 97.56 240 ILE B CA 1
ATOM 3979 C C . ILE B 1 240 ? -4.805 22.781 10.109 1 97.56 240 ILE B C 1
ATOM 3981 O O . ILE B 1 240 ? -4.707 23.547 11.07 1 97.56 240 ILE B O 1
ATOM 3985 N N . GLY B 1 241 ? -4.41 23.078 8.898 1 98.06 241 GLY B N 1
ATOM 3986 C CA . GLY B 1 241 ? -3.559 24.25 8.734 1 98.06 241 GLY B CA 1
ATOM 3987 C C . GLY B 1 241 ? -2.162 24.062 9.297 1 98.06 241 GLY B C 1
ATOM 3988 O O . GLY B 1 241 ? -1.291 23.5 8.625 1 98.06 241 GLY B O 1
ATOM 3989 N N . VAL B 1 242 ? -2.084 24.469 10.562 1 98.56 242 VAL B N 1
ATOM 3990 C CA . VAL B 1 242 ? -0.802 24.344 11.25 1 98.56 242 VAL B CA 1
ATOM 3991 C C . VAL B 1 242 ? -1.024 23.797 12.656 1 98.56 242 VAL B C 1
ATOM 3993 O O . VAL B 1 242 ? -1.931 24.234 13.367 1 98.56 242 VAL B O 1
ATOM 3996 N N . TRP B 1 243 ? -0.258 22.781 13 1 98.81 243 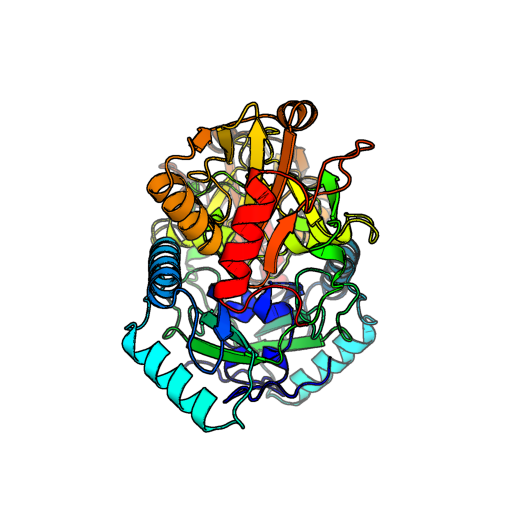TRP B N 1
ATOM 3997 C CA . TRP B 1 243 ? -0.118 22.359 14.391 1 98.81 243 TRP B CA 1
ATOM 3998 C C . TRP B 1 243 ? 1.263 22.703 14.93 1 98.81 243 TRP B C 1
ATOM 4000 O O . TRP B 1 243 ? 2.264 22.094 14.547 1 98.81 243 TRP B O 1
ATOM 4010 N N . PRO B 1 244 ? 1.302 23.703 15.836 1 98.88 244 PRO B N 1
ATOM 4011 C CA . PRO B 1 244 ? 2.59 23.969 16.484 1 98.88 244 PRO B CA 1
ATOM 4012 C C . PRO B 1 244 ? 2.994 22.859 17.453 1 98.88 244 PRO B C 1
ATOM 4014 O O . PRO B 1 244 ? 2.133 22.25 18.094 1 98.88 244 PRO B O 1
ATOM 4017 N N . VAL B 1 245 ? 4.312 22.625 17.578 1 98.94 245 VAL B N 1
ATOM 4018 C CA . VAL B 1 245 ? 4.781 21.625 18.531 1 98.94 245 VAL B CA 1
ATOM 4019 C C . VAL B 1 245 ? 5.219 22.312 19.828 1 98.94 245 VAL B C 1
ATOM 4021 O O . VAL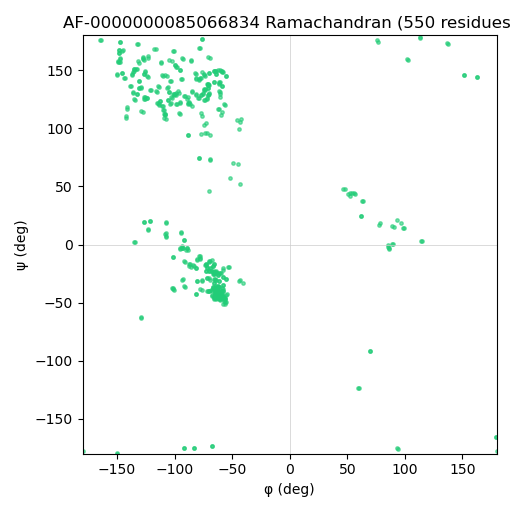 B 1 245 ? 6.125 23.141 19.812 1 98.94 245 VAL B O 1
ATOM 4024 N N . ARG B 1 246 ? 4.582 21.938 20.891 1 98.81 246 ARG B N 1
ATOM 4025 C CA . ARG B 1 246 ? 4.906 22.469 22.219 1 98.81 246 ARG B CA 1
ATOM 4026 C C . ARG B 1 246 ? 5.934 21.578 22.906 1 98.81 246 ARG B C 1
ATOM 4028 O O . ARG B 1 246 ? 6.777 22.078 23.656 1 98.81 246 ARG B O 1
ATOM 4035 N N . TYR B 1 247 ? 5.82 20.25 22.656 1 98.38 247 TYR B N 1
ATOM 4036 C CA . TYR B 1 247 ? 6.742 19.281 23.25 1 98.38 247 TYR B CA 1
ATOM 4037 C C . TYR B 1 247 ? 7.254 18.297 22.203 1 98.38 247 TYR B C 1
ATOM 4039 O O . TYR B 1 247 ? 6.465 17.703 21.469 1 98.38 247 TYR B O 1
ATOM 4047 N N . PHE B 1 248 ? 8.633 18.172 22.203 1 98.19 248 PHE B N 1
ATOM 4048 C CA . PHE B 1 248 ? 9.258 17.219 21.297 1 98.19 248 PHE B CA 1
ATOM 4049 C C . PHE B 1 248 ? 10.438 16.531 21.969 1 98.19 248 PHE B C 1
ATOM 4051 O O . PHE B 1 248 ? 11.422 17.188 22.328 1 98.19 248 PHE B O 1
ATOM 4058 N N . MET B 1 249 ? 10.25 15.203 22.062 1 92.94 249 MET B N 1
ATOM 4059 C CA . MET B 1 249 ? 11.305 14.344 22.578 1 92.94 249 MET B CA 1
ATOM 4060 C C . MET B 1 249 ? 11.906 14.922 23.844 1 92.94 249 MET B C 1
ATOM 4062 O O . MET B 1 249 ? 13.125 15.078 23.953 1 92.94 249 MET B O 1
ATOM 4066 N N . GLY B 1 250 ? 11.078 15.328 24.766 1 90.88 250 GLY B N 1
ATOM 4067 C CA . GLY B 1 250 ? 11.492 15.75 26.094 1 90.88 250 GLY B CA 1
ATOM 4068 C C . GLY B 1 250 ? 11.805 17.234 26.172 1 90.88 250 GLY B C 1
ATOM 4069 O O . GLY B 1 250 ? 12.133 17.75 27.25 1 90.88 250 GLY B O 1
ATOM 4070 N N . ARG B 1 251 ? 11.68 17.938 25.141 1 96.38 251 ARG B N 1
ATOM 4071 C CA . ARG B 1 251 ? 11.953 19.375 25.109 1 96.38 251 ARG B CA 1
ATOM 4072 C C . ARG B 1 251 ? 10.656 20.172 25 1 96.38 251 ARG B C 1
ATOM 4074 O O . ARG B 1 251 ? 9.75 19.797 24.25 1 96.38 251 ARG B O 1
ATOM 4081 N N . GLU B 1 252 ? 10.719 21.312 25.641 1 98.06 252 GLU B N 1
ATOM 4082 C CA . GLU B 1 252 ? 9.633 22.281 25.516 1 98.06 252 GLU B CA 1
ATOM 4083 C C . GLU B 1 252 ? 9.945 23.328 24.469 1 98.06 252 GLU B C 1
ATOM 4085 O O . GLU B 1 252 ? 11.047 23.875 24.438 1 98.06 252 GLU B O 1
ATOM 4090 N N . LEU B 1 253 ? 9.055 23.578 23.578 1 98.69 253 LEU B N 1
ATOM 4091 C CA . LEU B 1 253 ? 9.164 24.578 22.516 1 98.69 253 LEU B CA 1
ATOM 4092 C C . LEU B 1 253 ? 8.109 25.672 22.672 1 98.69 253 LEU B C 1
ATOM 4094 O O . LEU B 1 253 ? 7.168 25.516 23.453 1 98.69 253 LEU B O 1
ATOM 4098 N N . PRO B 1 254 ? 8.219 26.734 21.953 1 98.5 254 PRO B N 1
ATOM 4099 C CA . PRO B 1 254 ? 7.281 27.844 22.125 1 98.5 254 PRO B CA 1
ATOM 4100 C C . PRO B 1 254 ? 5.855 27.484 21.719 1 98.5 254 PRO B C 1
ATOM 4102 O O . PRO B 1 254 ? 4.902 28.125 22.172 1 98.5 254 PRO B O 1
ATOM 4105 N N . GLY B 1 255 ? 5.68 26.5 20.828 1 98.38 255 GLY B N 1
ATOM 4106 C CA . GLY B 1 255 ? 4.352 26.156 20.344 1 98.38 255 GLY B CA 1
ATOM 4107 C C . GLY B 1 255 ? 3.656 27.297 19.656 1 98.38 255 GLY B C 1
ATOM 4108 O O . GLY B 1 255 ? 4.223 27.922 18.75 1 98.38 255 GLY B O 1
ATOM 4109 N N . HIS B 1 256 ? 2.557 27.609 20.125 1 97.88 256 HIS B N 1
ATOM 4110 C CA . HIS B 1 256 ? 1.704 28.656 19.578 1 97.88 256 HIS B CA 1
ATOM 4111 C C . HIS B 1 256 ? 2.404 30.016 19.609 1 97.88 256 HIS B C 1
ATOM 4113 O O . HIS B 1 256 ? 2.16 30.859 18.766 1 97.88 256 HIS B O 1
ATOM 4119 N N . ASP B 1 257 ? 3.332 30.172 20.469 1 98.25 257 ASP B N 1
ATOM 4120 C CA . ASP B 1 257 ? 3.939 31.469 20.719 1 98.25 257 ASP B CA 1
ATOM 4121 C C . ASP B 1 257 ? 5.195 31.656 19.875 1 98.25 257 ASP B C 1
ATOM 4123 O O . ASP B 1 257 ? 5.852 32.688 19.953 1 98.25 257 ASP B O 1
ATOM 4127 N N . GLY B 1 258 ? 5.559 30.672 19.094 1 98.5 258 GLY B N 1
ATOM 4128 C CA . GLY B 1 258 ? 6.695 30.859 18.203 1 98.5 258 GLY B CA 1
ATOM 4129 C C . GLY B 1 258 ? 6.512 32 17.234 1 98.5 258 GLY B C 1
ATOM 4130 O O . GLY B 1 258 ? 5.43 32.156 16.656 1 98.5 258 GLY B O 1
ATOM 4131 N N . PRO B 1 259 ? 7.492 32.781 17.047 1 98.38 259 PRO B N 1
ATOM 4132 C CA . PRO B 1 259 ? 7.375 33.938 16.188 1 98.38 259 PRO B CA 1
ATOM 4133 C C . PRO B 1 259 ? 6.875 33.625 14.781 1 98.38 259 PRO B C 1
ATOM 4135 O O . PRO B 1 259 ? 6.02 34.312 14.242 1 98.38 259 PRO B O 1
ATOM 4138 N N . ILE B 1 260 ? 7.355 32.594 14.18 1 98.56 260 ILE B N 1
ATOM 4139 C CA . ILE B 1 260 ? 6.949 32.219 12.836 1 98.56 260 ILE B CA 1
ATOM 4140 C C . ILE B 1 260 ? 5.637 31.453 12.883 1 98.56 260 ILE B C 1
ATOM 4142 O O . ILE B 1 260 ? 4.711 31.734 12.117 1 98.56 260 ILE B O 1
ATOM 4146 N N . THR B 1 261 ? 5.504 30.578 13.805 1 98.44 261 THR B N 1
ATOM 4147 C CA . THR B 1 261 ? 4.328 29.719 13.93 1 98.44 261 THR B CA 1
ATOM 4148 C C . THR B 1 261 ? 3.082 30.547 14.219 1 98.44 261 THR B C 1
ATOM 4150 O O . THR B 1 261 ? 2.01 30.281 13.672 1 98.44 261 THR B O 1
ATOM 4153 N N . SER B 1 262 ? 3.189 31.562 15.062 1 98.25 262 SER B N 1
ATOM 4154 C CA . SER B 1 262 ? 2.039 32.375 15.43 1 98.25 262 SER B CA 1
ATOM 4155 C C . SER B 1 262 ? 1.473 33.125 14.227 1 98.25 262 SER B C 1
ATOM 4157 O O . SER B 1 262 ? 0.255 33.25 14.086 1 98.25 262 SER B O 1
ATOM 4159 N N . VAL B 1 263 ? 2.322 33.562 13.336 1 98.31 263 VAL B N 1
ATOM 4160 C CA . VAL B 1 263 ? 1.877 34.281 12.148 1 98.31 263 VAL B CA 1
ATOM 4161 C C . VAL B 1 263 ? 1.188 33.312 11.188 1 98.31 263 VAL B C 1
ATOM 4163 O O . VAL B 1 263 ? 0.176 33.656 10.57 1 98.31 263 VAL B O 1
ATOM 4166 N N . LEU B 1 264 ? 1.733 32.156 11.07 1 98.69 264 LEU B N 1
ATOM 4167 C CA . LEU B 1 264 ? 1.132 31.156 10.195 1 98.69 264 LEU B CA 1
ATOM 4168 C C . LEU B 1 264 ? -0.22 30.703 10.742 1 98.69 264 LEU B C 1
ATOM 4170 O O . LEU B 1 264 ? -1.15 30.453 9.977 1 98.69 264 LEU B O 1
ATOM 4174 N N . LEU B 1 265 ? -0.304 30.594 12.062 1 98.38 265 LEU B N 1
ATOM 4175 C CA . LEU B 1 265 ? -1.573 30.25 12.695 1 98.38 265 LEU B CA 1
ATOM 4176 C C . LEU B 1 265 ? -2.629 31.312 12.398 1 98.38 265 LEU B C 1
ATOM 4178 O O . LEU B 1 265 ? -3.77 30.984 12.062 1 98.38 265 LEU B O 1
ATOM 4182 N N . ALA B 1 266 ? -2.27 32.531 12.492 1 97.75 266 ALA B N 1
ATOM 4183 C CA . ALA B 1 266 ? -3.193 33.625 12.18 1 97.75 266 ALA B CA 1
ATOM 4184 C C . ALA B 1 266 ? -3.629 33.562 10.719 1 97.75 266 ALA B C 1
ATOM 4186 O O . ALA B 1 266 ? -4.809 33.719 10.406 1 97.75 266 ALA B O 1
ATOM 4187 N N . TRP B 1 267 ? -2.67 33.312 9.891 1 98.25 267 TRP B N 1
ATOM 4188 C CA . TRP B 1 267 ? -2.938 33.219 8.461 1 98.25 267 TRP B CA 1
ATOM 4189 C C . TRP B 1 267 ? -3.912 32.094 8.141 1 98.25 267 TRP B C 1
ATOM 4191 O O . TRP B 1 267 ? -4.875 32.281 7.398 1 98.25 267 TRP B O 1
ATOM 4201 N N . THR B 1 268 ? -3.701 30.922 8.695 1 97.81 268 THR B N 1
ATOM 4202 C CA . THR B 1 268 ? -4.566 29.797 8.398 1 97.81 268 THR B CA 1
ATOM 4203 C C . THR B 1 268 ? -5.949 30 9.008 1 97.81 268 THR B C 1
ATOM 4205 O O . THR B 1 268 ? -6.945 29.5 8.477 1 97.81 268 THR B O 1
ATOM 4208 N N . ARG B 1 269 ? -6 30.719 10.094 1 96.44 269 ARG B N 1
ATOM 4209 C CA . ARG B 1 269 ? -7.289 31.062 10.68 1 96.44 269 ARG B CA 1
ATOM 4210 C C . ARG B 1 269 ? -8.117 31.922 9.727 1 96.44 269 ARG B C 1
ATOM 4212 O O . ARG B 1 269 ? -9.336 31.766 9.656 1 96.44 269 ARG B O 1
ATOM 4219 N N . GLU B 1 270 ? -7.441 32.781 9.062 1 96.38 270 GLU B N 1
ATOM 4220 C CA . GLU B 1 270 ? -8.125 33.625 8.094 1 96.38 270 GLU B CA 1
ATOM 4221 C C . GLU B 1 270 ? -8.727 32.812 6.961 1 96.38 270 GLU B C 1
ATOM 4223 O O . GLU B 1 270 ? -9.703 33.219 6.332 1 96.38 270 GLU B O 1
ATOM 4228 N N . MET B 1 271 ? -8.164 31.641 6.73 1 96.06 271 MET B N 1
ATOM 4229 C CA . MET B 1 271 ? -8.664 30.734 5.699 1 96.06 271 MET B CA 1
ATOM 4230 C C . MET B 1 271 ? -9.883 29.953 6.203 1 96.06 271 MET B C 1
ATOM 4232 O O . MET B 1 271 ? -10.539 29.25 5.43 1 96.06 271 MET B O 1
ATOM 4236 N N . GLY B 1 272 ? -10.125 30 7.473 1 96.25 272 GLY B N 1
ATOM 4237 C CA . GLY B 1 272 ? -11.211 29.25 8.078 1 96.25 272 GLY B CA 1
ATOM 4238 C C . GLY B 1 272 ? -10.766 27.953 8.719 1 96.25 272 GLY B C 1
ATOM 4239 O O . GLY B 1 272 ? -11.586 27.109 9.055 1 96.25 272 GLY B O 1
ATOM 4240 N N . LEU B 1 273 ? -9.398 27.844 8.906 1 97.19 273 LEU B N 1
ATOM 4241 C CA . LEU B 1 273 ? -8.859 26.625 9.516 1 97.19 273 LEU B CA 1
ATOM 4242 C C . LEU B 1 273 ? -8.516 26.859 10.984 1 97.19 273 LEU B C 1
ATOM 4244 O O . LEU B 1 273 ? -8.531 28 11.453 1 97.19 273 LEU B O 1
ATOM 4248 N N . GLY B 1 274 ? -8.297 25.797 11.695 1 93.62 274 GLY B N 1
ATOM 4249 C CA . GLY B 1 274 ? -7.996 25.922 13.117 1 93.62 274 GLY B CA 1
ATOM 4250 C C . GLY B 1 274 ? -9.219 25.797 14 1 93.62 274 GLY B C 1
ATOM 4251 O O . GLY B 1 274 ? -10.312 25.469 13.516 1 93.62 274 GLY B O 1
ATOM 4252 N N . PRO B 1 275 ? -8.93 26 15.281 1 90.25 275 PRO B N 1
ATOM 4253 C CA . PRO B 1 275 ? -10.055 25.859 16.219 1 90.25 275 PRO B CA 1
ATOM 4254 C C . PRO B 1 275 ? -11.07 26.984 16.094 1 90.25 275 PRO B C 1
ATOM 4256 O O . PRO B 1 275 ? -10.695 28.125 15.805 1 90.25 275 PRO B O 1
ATOM 4259 N N . GLN B 1 276 ? -12.344 26.578 16.125 1 79.12 276 GLN B N 1
ATOM 4260 C CA . GLN B 1 276 ? -13.375 27.609 16.125 1 79.12 276 GLN B CA 1
ATOM 4261 C C . GLN B 1 276 ? -13.477 28.297 17.484 1 79.12 276 GLN B C 1
ATOM 4263 O O . GLN B 1 276 ? -13.273 27.656 18.516 1 79.12 276 GLN B O 1
ATOM 4268 N N . PRO B 1 277 ? -13.828 29.641 17.391 1 67 277 PRO B N 1
ATOM 4269 C CA . PRO B 1 277 ? -14.016 30.344 18.672 1 67 277 PRO B CA 1
ATOM 4270 C C . PRO B 1 277 ? -15.164 29.766 19.5 1 67 277 PRO B C 1
ATOM 4272 O O . PRO B 1 277 ? -16.125 29.219 18.938 1 67 277 PRO B O 1
#

pLDDT: mean 93.66, std 12.03, range [18.72, 98.94]